Protein 4KH9 (pdb70)

Solvent-accessible surface area: 35966 Å² total

CATH classification: 2.60.40.3870 (+2 more: 2.60.40.1930, 2.60.120.1370)

Radius of gyration: 31.71 Å; Cα contacts (8 Å, |Δi|>4): 1927; chains: 2; bounding box: 80×81×66 Å

Sequence (715 aa):
GFTLPRQPTKAYECENCSQLSRRENLHDKWEITNNISNVRRSYGYKERISLEQLQRGVIISTLAPGAVVRRITPLQNKSIPELLIKTPKNQLLPLKEASSLYNQDDEVGNNPLAITKHQALQIKPELGYGKFILKSKDITNKYADAYISVLDKFSITYLEVETDSLHYQYGDKLKATISLHNDITEYDVNDVDARLVGPKGQVISLNLTKLKSNVFEGTATLDSELNDRGENWYLETTDVQTEYGQEIIRRSGHHTAFSYSIPSASLNVKKLSSKPLTFVVTVDVATASRYALQSVLFQKGEARPIQTSSQRAQWLEPGKHVVLQFTFDNLSDDNLYLGYLRLIDYGQLKTVYQYNQPVKLSQLGFTLPRQPTKAYECENCSQLSRENLHDKWEISNVRRSYGYKERISLEQLQQRGVIISTLAPGAVVRRITPLQNKSIPELLIKTPKNQLLPLKEASSLYNQDDEVGNNPLAITKHQALQIKPELGYGKFILKSKDITNKYADAYISVLDKFSITYLEVETDSLHYQYGDKLKATISLHNDITEYDVNDVDARLVGPKGQVISLNLTKLKSNVFEGTATLDSELNDRGENWYLETDVQTEYGQEIIRRSSGHHTAFSYSIPSASLNVKKLSSKPLTFVVTVDVATASRYALQSVLFQKNGEARPIQTSQRAQWLEPGKHVLQFTFDNHNQLSDDNLYLGYLRLIDYGQLKTVYQYNQPVKLSQ

InterPro domains:
  IPR031979 DUF4785, N-terminal domain [PF16024] (34-175)
  IPR048295 DUF4785, C-terminal domain [PF20943] (285-388)
  IPR048296 DUF4785, central domain [PF20942] (178-282)

Secondary structure (DSSP, 8-state):
-BPPPP--------SSGGGS----EEEEE---------EEESEEE---BHHHHHH-EEEE-SSSS-EEE---SSSSBPPPEEEE-TT--EEEGGGGS-HHHH-TT-SSS---SSSS---B--GGG-SSEEEEEES---TTB-SB--EEE-TT-S-EEEEEES-SEEETTPEEEEEEEEE-SS------EEEEEEE-TTSBEEEPEEEEEETTEEEEEEE----S--TTPPEEEEEEEEEEETTEEEEEEEEEEEEEE---EE--EEEEEETTEEEEEEEEESS-EEEEEEEEEE------EEEEEEEEEEE-SEEEEEEEEE----GGG-EEEEEEEEETTTTEEEEEE-S-EEGGG-/-BPPPP--------SSGGGS----EEEEEE---EEEESEEE---BHHHHHH-EEEE-SSSS-EEE---SSSSBPPPEEEE-TT--EEEGGGGS-HHHH-TT-SSS---S-SS---B--GGG-SSEEEEEES---TTB-SB--EEE-TT-S-EEEEEES-SEEETTPEEEEEEEEE-SS------EEEEEEE-TTSBEEEPEEEEEETTEEEEEEE----S--TT--EEEEEEEEEEETTEEEEEEEEEEEEEE---EE--EEEEEETTEEEEEEEEESS-EEEEEEEEEEEE---EEEEEEEEEEEEE-SEEEEEEEEE--TT---GGGEEEEEEEEEETTTTEEEEEE-S-EETT-

Organism: Legionella pneumophila subsp. pneumophila (strain Philadelphia 1 / ATCC 33152 / DSM 7513) (NCBI:txid272624)

Structure (mmCIF, N/CA/C/O backbone):
data_4KH9
#
_entry.id   4KH9
#
_cell.length_a   53.807
_cell.length_b   62.975
_cell.length_c   70.632
_cell.angle_alpha   64.130
_cell.angle_beta   82.940
_cell.angle_gamma   67.170
#
_symmetry.space_group_name_H-M   'P 1'
#
loop_
_entity.id
_entity.type
_entity.pdbx_description
1 polymer 'hypothetical protein'
2 non-polymer 'CALCIUM ION'
3 non-polymer DI(HYDROXYETHYL)ETHER
4 non-polymer 'PENTAETHYLENE GLYCOL'
5 water water
#
loop_
_atom_site.group_PDB
_atom_site.id
_atom_site.type_symbol
_atom_site.label_atom_id
_atom_site.label_alt_id
_atom_site.label_comp_id
_atom_site.label_asym_id
_atom_site.label_entity_id
_atom_site.label_seq_id
_atom_site.pdbx_PDB_ins_code
_atom_site.Cartn_x
_atom_site.Cartn_y
_atom_site.Cartn_z
_atom_site.occupancy
_atom_site.B_iso_or_equiv
_atom_site.auth_seq_id
_atom_site.auth_comp_id
_atom_site.auth_asym_id
_atom_site.auth_atom_id
_atom_site.pdbx_PDB_model_num
ATOM 1 N N . GLY A 1 1 ? 52.399 4.995 31.137 1.00 66.87 0 GLY A N 1
ATOM 2 C CA . GLY A 1 1 ? 51.341 5.877 30.652 1.00 65.57 0 GLY A CA 1
ATOM 3 C C . GLY A 1 1 ? 51.262 5.976 29.140 1.00 67.69 0 GLY A C 1
ATOM 4 O O . GLY A 1 1 ? 52.296 5.985 28.461 1.00 68.33 0 GLY A O 1
ATOM 5 N N . PHE A 1 2 ? 50.028 6.037 28.599 1.00 60.87 20 PHE A N 1
ATOM 6 C CA . PHE A 1 2 ? 49.789 6.160 27.160 1.00 59.15 20 PHE A CA 1
ATOM 7 C C . PHE A 1 2 ? 48.770 7.264 26.888 1.00 58.92 20 PHE A C 1
ATOM 8 O O . PHE A 1 2 ? 47.646 7.204 27.387 1.00 57.22 20 PHE A O 1
ATOM 16 N N . THR A 1 3 ? 49.173 8.271 26.100 1.00 53.97 21 THR A N 1
ATOM 17 C CA . THR A 1 3 ? 48.330 9.399 25.700 1.00 51.56 21 THR A CA 1
ATOM 18 C C . THR A 1 3 ? 47.490 8.955 24.499 1.00 53.51 21 THR A C 1
ATOM 19 O O . THR A 1 3 ? 48.020 8.461 23.502 1.00 53.00 21 THR A O 1
ATOM 23 N N . LEU A 1 4 ? 46.172 9.151 24.606 1.00 48.68 22 LEU A N 1
ATOM 24 C CA . LEU A 1 4 ? 45.215 8.787 23.578 1.00 47.56 22 LEU A CA 1
ATOM 25 C C . LEU A 1 4 ? 45.022 9.943 22.582 1.00 51.99 22 LEU A C 1
ATOM 26 O O . LEU A 1 4 ? 45.313 11.091 22.945 1.00 52.97 22 LEU A O 1
ATOM 31 N N . PRO A 1 5 ? 44.536 9.685 21.337 1.00 46.23 23 PRO A N 1
ATOM 32 C CA . PRO A 1 5 ? 44.321 10.803 20.391 1.00 45.83 23 PRO A CA 1
ATOM 33 C C . PRO A 1 5 ? 43.422 11.889 20.991 1.00 51.56 23 PRO A C 1
ATOM 34 O O . PRO A 1 5 ? 42.392 11.552 21.587 1.00 51.34 23 PRO A O 1
ATOM 38 N N . ARG A 1 6 ? 43.823 13.176 20.890 1.00 48.15 24 ARG A N 1
ATOM 39 C CA . ARG A 1 6 ? 43.044 14.280 21.452 1.00 48.08 24 ARG A CA 1
ATOM 40 C C . ARG A 1 6 ? 41.748 14.499 20.686 1.00 50.96 24 ARG A C 1
ATOM 41 O O . ARG A 1 6 ? 41.719 14.380 19.463 1.00 52.07 24 ARG A O 1
ATOM 49 N N . GLN A 1 7 ? 40.679 14.823 21.416 1.00 45.52 25 GLN A N 1
ATOM 50 C CA . GLN A 1 7 ? 39.355 15.133 20.878 1.00 43.66 25 GLN A CA 1
ATOM 51 C C . GLN A 1 7 ? 38.775 16.293 21.686 1.00 47.18 25 GLN A C 1
ATOM 52 O O . GLN A 1 7 ? 38.435 16.102 22.852 1.00 44.77 25 GLN A O 1
ATOM 58 N N . PRO A 1 8 ? 38.694 17.516 21.118 1.00 46.07 26 PRO A N 1
ATOM 59 C CA . PRO A 1 8 ? 38.067 18.629 21.855 1.00 45.61 26 PRO A CA 1
ATOM 60 C C . PRO A 1 8 ? 36.626 18.298 22.238 1.00 45.97 26 PRO A C 1
ATOM 61 O O . PRO A 1 8 ? 35.899 17.748 21.424 1.00 45.08 26 PRO A O 1
ATOM 65 N N . THR A 1 9 ? 36.229 18.576 23.477 1.00 42.79 27 THR A N 1
ATOM 66 C CA . THR A 1 9 ? 34.871 18.258 23.905 1.00 41.80 27 THR A CA 1
ATOM 67 C C . THR A 1 9 ? 33.902 19.398 23.527 1.00 45.28 27 THR A C 1
ATOM 68 O O . THR A 1 9 ? 34.303 20.546 23.333 1.00 45.17 27 THR A O 1
ATOM 72 N N . LYS A 1 10 ? 32.619 19.066 23.451 1.00 40.56 28 LYS A N 1
ATOM 73 C CA . LYS A 1 10 ? 31.552 19.991 23.108 1.00 40.03 28 LYS A CA 1
ATOM 74 C C . LYS A 1 10 ? 30.379 19.755 24.068 1.00 44.72 28 LYS A C 1
ATOM 75 O O . LYS A 1 10 ? 29.976 18.614 24.292 1.00 43.93 28 LYS A O 1
ATOM 81 N N . ALA A 1 11 ? 29.874 20.824 24.672 1.00 41.01 29 ALA A N 1
ATOM 82 C CA . ALA A 1 11 ? 28.730 20.717 25.580 1.00 40.09 29 ALA A CA 1
ATOM 83 C C . ALA A 1 11 ? 27.420 20.686 24.784 1.00 43.41 29 ALA A C 1
ATOM 84 O O . ALA A 1 11 ? 27.373 21.167 23.649 1.00 42.44 29 ALA A O 1
ATOM 86 N N . TYR A 1 12 ? 26.369 20.093 25.373 1.00 39.88 30 TYR A N 1
ATOM 87 C CA . TYR A 1 12 ? 25.033 20.066 24.789 1.00 38.92 30 TYR A CA 1
ATOM 88 C C . TYR A 1 12 ? 24.002 20.252 25.915 1.00 46.77 30 TYR A C 1
ATOM 89 O O . TYR A 1 12 ? 24.294 19.984 27.083 1.00 45.52 30 TYR A O 1
ATOM 98 N N . GLU A 1 13 ? 22.828 20.784 25.561 1.00 48.39 31 GLU A N 1
ATOM 99 C CA . GLU A 1 13 ? 21.717 20.988 26.484 1.00 50.60 31 GLU A CA 1
ATOM 100 C C . GLU A 1 13 ? 20.946 19.695 26.523 1.00 55.71 31 GLU A C 1
ATOM 101 O O . GLU A 1 13 ? 20.411 19.268 25.504 1.00 54.87 31 GLU A O 1
ATOM 107 N N . CYS A 1 14 ? 20.970 19.026 27.675 1.00 54.98 32 CYS A N 1
ATOM 108 C CA . CYS A 1 14 ? 20.339 17.730 27.854 1.00 56.02 32 CYS A CA 1
ATOM 109 C C . CYS A 1 14 ? 19.151 17.834 28.776 1.00 60.87 32 CYS A C 1
ATOM 110 O O . CYS A 1 14 ? 19.280 18.339 29.892 1.00 61.38 32 CYS A O 1
ATOM 113 N N . GLU A 1 15 ? 17.993 17.345 28.306 1.00 57.54 33 GLU A N 1
ATOM 114 C CA . GLU A 1 15 ? 16.726 17.370 29.049 1.00 57.19 33 GLU A CA 1
ATOM 115 C C . GLU A 1 15 ? 16.537 16.113 29.888 1.00 58.46 33 GLU A C 1
ATOM 116 O O . GLU A 1 15 ? 15.981 16.201 30.981 1.00 59.62 33 GLU A O 1
ATOM 122 N N . ASN A 1 16 ? 17.001 14.951 29.390 1.00 52.55 34 ASN A N 1
ATOM 123 C CA . ASN A 1 16 ? 16.802 13.667 30.057 1.00 52.35 34 ASN A CA 1
ATOM 124 C C . ASN A 1 16 ? 17.961 13.244 30.982 1.00 55.35 34 ASN A C 1
ATOM 125 O O . ASN A 1 16 ? 17.808 12.231 31.672 1.00 54.73 34 ASN A O 1
ATOM 130 N N . CYS A 1 17 ? 19.095 13.986 31.000 1.00 51.93 35 CYS A N 1
ATOM 131 C CA . CYS A 1 17 ? 20.276 13.619 31.797 1.00 53.00 35 CYS A CA 1
ATOM 132 C C . CYS A 1 17 ? 19.965 13.562 33.296 1.00 57.73 35 CYS A C 1
ATOM 133 O O . CYS A 1 17 ? 20.440 12.636 33.942 1.00 57.84 35 CYS A O 1
ATOM 136 N N . SER A 1 18 ? 19.143 14.495 33.835 1.00 54.73 36 SER A N 1
ATOM 137 C CA . SER A 1 18 ? 18.731 14.541 35.254 1.00 55.10 36 SER A CA 1
ATOM 138 C C . SER A 1 18 ? 18.061 13.230 35.725 1.00 57.82 36 SER A C 1
ATOM 139 O O . SER A 1 18 ? 18.169 12.862 36.893 1.00 57.69 36 SER A O 1
ATOM 142 N N . GLN A 1 19 ? 17.393 12.526 34.804 1.00 53.11 37 GLN A N 1
ATOM 143 C CA . GLN A 1 19 ? 16.706 11.264 35.062 1.00 52.68 37 GLN A CA 1
ATOM 144 C C . GLN A 1 19 ? 17.664 10.058 35.087 1.00 52.68 37 GLN A C 1
ATOM 145 O O . GLN A 1 19 ? 17.235 8.955 35.435 1.00 52.29 37 GLN A O 1
ATOM 151 N N . LEU A 1 20 ? 18.939 10.244 34.696 1.00 46.00 38 LEU A N 1
ATOM 152 C CA . LEU A 1 20 ? 19.872 9.115 34.629 1.00 44.17 38 LEU A CA 1
ATOM 153 C C . LEU A 1 20 ? 20.389 8.716 36.008 1.00 44.49 38 LEU A C 1
ATOM 154 O O . LEU A 1 20 ? 20.493 9.534 36.922 1.00 42.94 38 LEU A O 1
ATOM 159 N N . SER A 1 21 ? 20.732 7.444 36.132 1.00 41.01 39 SER A N 1
ATOM 160 C CA . SER A 1 21 ? 21.281 6.887 37.358 1.00 40.11 39 SER A CA 1
ATOM 161 C C . SER A 1 21 ? 22.599 7.559 37.737 1.00 44.04 39 SER A C 1
ATOM 162 O O . SER A 1 21 ? 23.408 7.920 36.859 1.00 43.94 39 SER A O 1
ATOM 165 N N A ARG A 1 22 ? 22.813 7.716 39.051 0.50 39.26 40 ARG A N 1
ATOM 166 N N B ARG A 1 22 ? 22.820 7.699 39.052 0.50 38.17 40 ARG A N 1
ATOM 167 C CA A ARG A 1 22 ? 23.997 8.303 39.662 0.50 38.15 40 ARG A CA 1
ATOM 168 C CA B ARG A 1 22 ? 24.003 8.298 39.654 0.50 36.53 40 ARG A CA 1
ATOM 169 C C A ARG A 1 22 ? 24.838 7.203 40.323 0.50 41.45 40 ARG A C 1
ATOM 170 C C B ARG A 1 22 ? 24.839 7.202 40.323 0.50 40.71 40 ARG A C 1
ATOM 171 O O A ARG A 1 22 ? 25.819 7.491 41.010 0.50 41.57 40 ARG A O 1
ATOM 172 O O B ARG A 1 22 ? 25.817 7.490 41.016 0.50 40.83 40 ARG A O 1
ATOM 187 N N . GLU A 1 23 ? 24.464 5.937 40.094 1.00 38.50 41 GLU A N 1
ATOM 188 C CA . GLU A 1 23 ? 25.156 4.793 40.669 1.00 39.94 41 GLU A CA 1
ATOM 189 C C . GLU A 1 23 ? 26.487 4.547 39.983 1.00 45.26 41 GLU A C 1
ATOM 190 O O . GLU A 1 23 ? 26.564 4.506 38.754 1.00 44.67 41 GLU A O 1
ATOM 196 N N . ASN A 1 24 ? 27.533 4.378 40.791 1.00 43.34 42 ASN A N 1
ATOM 197 C CA . ASN A 1 24 ? 28.856 4.041 40.290 1.00 44.14 42 ASN A CA 1
ATOM 198 C C . ASN A 1 24 ? 28.892 2.521 40.185 1.00 47.94 42 ASN A C 1
ATOM 199 O O . ASN A 1 24 ? 28.862 1.847 41.215 1.00 48.75 42 ASN A O 1
ATOM 204 N N . LEU A 1 25 ? 28.865 1.982 38.955 1.00 42.62 43 LEU A N 1
ATOM 205 C CA . LEU A 1 25 ? 28.822 0.538 38.744 1.00 42.59 43 LEU A CA 1
ATOM 206 C C . LEU A 1 25 ? 29.938 0.029 37.877 1.00 44.23 43 LEU A C 1
ATOM 207 O O . LEU A 1 25 ? 30.277 0.626 36.853 1.00 45.23 43 LEU A O 1
ATOM 212 N N . HIS A 1 26 ? 30.459 -1.120 38.259 1.00 38.93 44 HIS A N 1
ATOM 213 C CA . HIS A 1 26 ? 31.480 -1.821 37.508 1.00 37.88 44 HIS A CA 1
ATOM 214 C C . HIS A 1 26 ? 30.961 -3.201 37.155 1.00 42.52 44 HIS A C 1
ATOM 215 O O . HIS A 1 26 ? 30.468 -3.925 38.019 1.00 44.68 44 HIS A O 1
ATOM 222 N N . ASP A 1 27 ? 31.039 -3.539 35.878 1.00 37.60 45 ASP A N 1
ATOM 223 C CA . ASP A 1 27 ? 30.638 -4.826 35.339 1.00 37.82 45 ASP A CA 1
ATOM 224 C C . ASP A 1 27 ? 31.751 -5.409 34.536 1.00 42.77 45 ASP A C 1
ATOM 225 O O . ASP A 1 27 ? 32.621 -4.688 34.051 1.00 42.93 45 ASP A O 1
ATOM 230 N N . LYS A 1 28 ? 31.715 -6.724 34.415 1.00 40.45 46 LYS A N 1
ATOM 231 C CA . LYS A 1 28 ? 32.619 -7.582 33.678 1.00 40.51 46 LYS A CA 1
ATOM 232 C C . LYS A 1 28 ? 31.812 -8.703 33.070 1.00 43.87 46 LYS A C 1
ATOM 233 O O . LYS A 1 28 ? 30.833 -9.164 33.672 1.00 42.92 46 LYS A O 1
ATOM 239 N N . TRP A 1 29 ? 32.201 -9.151 31.886 1.00 39.53 47 TRP A N 1
ATOM 240 C CA . TRP A 1 29 ? 31.538 -10.284 31.263 1.00 38.40 47 TRP A CA 1
ATOM 241 C C . TRP A 1 29 ? 32.500 -10.998 30.356 1.00 39.77 47 TRP A C 1
ATOM 242 O O . TRP A 1 29 ? 33.417 -10.389 29.798 1.00 38.42 47 TRP A O 1
ATOM 253 N N . GLU A 1 30 ? 32.273 -12.305 30.222 1.00 36.30 48 GLU A N 1
ATOM 254 C CA . GLU A 1 30 ? 33.021 -13.209 29.351 1.00 36.93 48 GLU A CA 1
ATOM 255 C C . GLU A 1 30 ? 32.626 -12.965 27.919 1.00 43.74 48 GLU A C 1
ATOM 256 O O . GLU A 1 30 ? 31.467 -12.640 27.668 1.00 42.28 48 GLU A O 1
ATOM 262 N N . ILE A 1 31 ? 33.546 -13.151 26.973 1.00 44.56 49 ILE A N 1
ATOM 263 C CA . ILE A 1 31 ? 33.236 -13.085 25.537 1.00 45.30 49 ILE A CA 1
ATOM 264 C C . ILE A 1 31 ? 34.201 -14.010 24.812 1.00 49.40 49 ILE A C 1
ATOM 265 O O . ILE A 1 31 ? 35.165 -14.503 25.410 1.00 48.86 49 ILE A O 1
ATOM 270 N N . THR A 1 32 ? 33.926 -14.268 23.531 1.00 47.10 50 THR A N 1
ATOM 271 C CA . THR A 1 32 ? 34.766 -15.123 22.685 1.00 48.71 50 THR A CA 1
ATOM 272 C C . THR A 1 32 ? 35.067 -14.415 21.358 1.00 53.00 50 THR A C 1
ATOM 273 O O . THR A 1 32 ? 34.364 -13.474 21.000 1.00 51.75 50 THR A O 1
ATOM 277 N N . ASN A 1 33 ? 36.105 -14.886 20.630 1.00 52.35 51 ASN A N 1
ATOM 278 C CA . ASN A 1 33 ? 36.552 -14.344 19.336 1.00 83.66 51 ASN A CA 1
ATOM 279 C C . ASN A 1 33 ? 35.581 -14.680 18.203 1.00 107.73 51 ASN A C 1
ATOM 280 O O . ASN A 1 33 ? 34.425 -15.018 18.441 1.00 69.58 51 ASN A O 1
ATOM 282 N N . ASN A 1 39 ? 27.459 -4.170 10.682 1.00 65.67 57 ASN A N 1
ATOM 283 C CA . ASN A 1 39 ? 27.385 -3.374 9.461 1.00 64.64 57 ASN A CA 1
ATOM 284 C C . ASN A 1 39 ? 28.716 -2.638 9.199 1.00 67.51 57 ASN A C 1
ATOM 285 O O . ASN A 1 39 ? 29.320 -2.072 10.122 1.00 67.62 57 ASN A O 1
ATOM 287 N N . ILE A 1 40 ? 29.187 -2.692 7.939 1.00 61.70 58 ILE A N 1
ATOM 288 C CA . ILE A 1 40 ? 30.428 -2.039 7.504 1.00 60.47 58 ILE A CA 1
ATOM 289 C C . ILE A 1 40 ? 30.082 -0.871 6.571 1.00 59.38 58 ILE A C 1
ATOM 290 O O . ILE A 1 40 ? 30.828 0.109 6.525 1.00 59.00 58 ILE A O 1
ATOM 295 N N . SER A 1 41 ? 28.949 -0.977 5.843 1.00 51.53 59 SER A N 1
ATOM 296 C CA . SER A 1 41 ? 28.525 0.025 4.873 1.00 49.34 59 SER A CA 1
ATOM 297 C C . SER A 1 41 ? 27.051 0.320 4.980 1.00 47.94 59 SER A C 1
ATOM 298 O O . SER A 1 41 ? 26.282 -0.576 5.313 1.00 49.27 59 SER A O 1
ATOM 301 N N . ASN A 1 42 ? 26.641 1.564 4.668 1.00 38.65 60 ASN A N 1
ATOM 302 C CA . ASN A 1 42 ? 25.239 1.950 4.676 1.00 35.38 60 ASN A CA 1
ATOM 303 C C . ASN A 1 42 ? 24.773 2.113 3.228 1.00 38.57 60 ASN A C 1
ATOM 304 O O . ASN A 1 42 ? 23.830 2.871 2.974 1.00 38.65 60 ASN A O 1
ATOM 309 N N . VAL A 1 43 ? 25.432 1.417 2.271 1.00 34.33 61 VAL A N 1
ATOM 310 C CA . VAL A 1 43 ? 24.999 1.420 0.857 1.00 33.72 61 VAL A CA 1
ATOM 311 C C . VAL A 1 43 ? 23.519 0.983 0.829 1.00 35.50 61 VAL A C 1
ATOM 312 O O . VAL A 1 43 ? 23.144 0.036 1.508 1.00 35.10 61 VAL A O 1
ATOM 316 N N . ARG A 1 44 ? 22.696 1.720 0.109 1.00 30.31 62 ARG A N 1
ATOM 317 C CA . ARG A 1 44 ? 21.287 1.449 -0.007 1.00 30.99 62 ARG A CA 1
ATOM 318 C C . ARG A 1 44 ? 20.841 1.666 -1.448 1.00 33.51 62 ARG A C 1
ATOM 319 O O . ARG A 1 44 ? 21.153 2.702 -2.029 1.00 31.06 62 ARG A O 1
ATOM 327 N N . ARG A 1 45 ? 20.121 0.683 -2.018 1.00 28.01 63 ARG A N 1
ATOM 328 C CA . ARG A 1 45 ? 19.546 0.824 -3.343 1.00 28.13 63 ARG A CA 1
ATOM 329 C C . ARG A 1 45 ? 18.004 0.983 -3.260 1.00 31.90 63 ARG A C 1
ATOM 330 O O . ARG A 1 45 ? 17.362 0.390 -2.407 1.00 30.58 63 ARG A O 1
ATOM 338 N N . SER A 1 46 ? 17.447 1.792 -4.150 1.00 28.49 64 SER A N 1
ATOM 339 C CA . SER A 1 46 ? 16.013 2.082 -4.290 1.00 26.08 64 SER A CA 1
ATOM 340 C C . SER A 1 46 ? 15.586 1.804 -5.710 1.00 26.55 64 SER A C 1
ATOM 341 O O . SER A 1 46 ? 16.269 2.215 -6.661 1.00 25.86 64 SER A O 1
ATOM 344 N N . TYR A 1 47 ? 14.450 1.155 -5.855 1.00 22.23 65 TYR A N 1
ATOM 345 C CA . TYR A 1 47 ? 13.830 0.803 -7.124 1.00 22.10 65 TYR A CA 1
ATOM 346 C C . TYR A 1 47 ? 12.506 1.560 -7.257 1.00 25.57 65 TYR A C 1
ATOM 347 O O . TYR A 1 47 ? 11.555 1.073 -7.844 1.00 25.82 65 TYR A O 1
ATOM 356 N N . GLY A 1 48 ? 12.425 2.715 -6.644 1.00 22.95 66 GLY A N 1
ATOM 357 C CA . GLY A 1 48 ? 11.208 3.508 -6.701 1.00 22.24 66 GLY A CA 1
ATOM 358 C C . GLY A 1 48 ? 11.458 4.889 -6.174 1.00 25.33 66 GLY A C 1
ATOM 359 O O . GLY A 1 48 ? 12.618 5.330 -6.082 1.00 24.10 66 GLY A O 1
ATOM 360 N N . TYR A 1 49 ? 10.386 5.583 -5.869 1.00 23.66 67 TYR A N 1
ATOM 361 C CA . TYR A 1 49 ? 10.485 6.931 -5.328 1.00 24.66 67 TYR A CA 1
ATOM 362 C C . TYR A 1 49 ? 9.306 7.207 -4.394 1.00 31.29 67 TYR A C 1
ATOM 363 O O . TYR A 1 49 ? 8.301 6.479 -4.397 1.00 29.83 67 TYR A O 1
ATOM 372 N N . LYS A 1 50 ? 9.439 8.290 -3.605 1.00 29.57 68 LYS A N 1
ATOM 373 C CA . LYS A 1 50 ? 8.407 8.745 -2.677 1.00 31.43 68 LYS A CA 1
ATOM 374 C C . LYS A 1 50 ? 8.307 10.217 -2.784 1.00 34.94 68 LYS A C 1
ATOM 375 O O . LYS A 1 50 ? 9.343 10.867 -2.928 1.00 35.09 68 LYS A O 1
ATOM 381 N N . GLU A 1 51 ? 7.083 10.766 -2.753 1.00 30.40 69 GLU A N 1
ATOM 382 C CA . GLU A 1 51 ? 6.915 12.215 -2.749 1.00 30.47 69 GLU A CA 1
ATOM 383 C C . GLU A 1 51 ? 5.669 12.631 -1.999 1.00 35.26 69 GLU A C 1
ATOM 384 O O . GLU A 1 51 ? 4.695 11.880 -1.918 1.00 33.15 69 GLU A O 1
ATOM 390 N N . ARG A 1 52 ? 5.707 13.864 -1.483 1.00 32.17 70 ARG A N 1
ATOM 391 C CA . ARG A 1 52 ? 4.589 14.506 -0.823 1.00 33.13 70 ARG A CA 1
ATOM 392 C C . ARG A 1 52 ? 3.878 15.292 -1.862 1.00 35.66 70 ARG A C 1
ATOM 393 O O . ARG A 1 52 ? 4.516 15.985 -2.637 1.00 36.35 70 ARG A O 1
ATOM 401 N N . ILE A 1 53 ? 2.573 15.171 -1.920 1.00 32.09 71 ILE A N 1
ATOM 402 C CA . ILE A 1 53 ? 1.752 15.883 -2.887 1.00 31.79 71 ILE A CA 1
ATOM 403 C C . ILE A 1 53 ? 0.571 16.545 -2.153 1.00 35.56 71 ILE A C 1
ATOM 404 O O . ILE A 1 53 ? 0.132 16.053 -1.114 1.00 35.77 71 ILE A O 1
ATOM 409 N N . SER A 1 54 ? 0.052 17.631 -2.710 1.00 30.66 72 SER A N 1
ATOM 410 C CA . SER A 1 54 ? -1.085 18.311 -2.116 1.00 29.20 72 SER A CA 1
ATOM 411 C C . SER A 1 54 ? -2.360 17.896 -2.793 1.00 33.27 72 SER A C 1
ATOM 412 O O . SER A 1 54 ? -2.331 17.356 -3.894 1.00 33.95 72 SER A O 1
ATOM 415 N N . LEU A 1 55 ? -3.488 18.204 -2.160 1.00 30.70 73 LEU A N 1
ATOM 416 C CA . LEU A 1 55 ? -4.810 17.992 -2.721 1.00 30.58 73 LEU A CA 1
ATOM 417 C C . LEU A 1 55 ? -4.963 18.832 -4.022 1.00 35.89 73 LEU A C 1
ATOM 418 O O . LEU A 1 55 ? -5.530 18.344 -4.984 1.00 36.91 73 LEU A O 1
ATOM 423 N N . GLU A 1 56 ? -4.348 20.039 -4.081 1.00 33.56 74 GLU A N 1
ATOM 424 C CA . GLU A 1 56 ? -4.346 20.903 -5.276 1.00 33.72 74 GLU A CA 1
ATOM 425 C C . GLU A 1 56 ? -3.633 20.202 -6.450 1.00 36.37 74 GLU A C 1
ATOM 426 O O . GLU A 1 56 ? -4.051 20.351 -7.586 1.00 38.69 74 GLU A O 1
ATOM 432 N N . GLN A 1 57 ? -2.552 19.474 -6.185 1.00 30.61 75 GLN A N 1
ATOM 433 C CA . GLN A 1 57 ? -1.850 18.731 -7.231 1.00 29.32 75 GLN A CA 1
ATOM 434 C C . GLN A 1 57 ? -2.718 17.542 -7.706 1.00 34.16 75 GLN A C 1
ATOM 435 O O . GLN A 1 57 ? -2.793 17.291 -8.909 1.00 34.51 75 GLN A O 1
ATOM 441 N N . LEU A 1 58 ? -3.380 16.840 -6.773 1.00 32.14 76 LEU A N 1
ATOM 442 C CA . LEU A 1 58 ? -4.280 15.724 -7.088 1.00 33.85 76 LEU A CA 1
ATOM 443 C C . LEU A 1 58 ? -5.419 16.152 -7.970 1.00 39.05 76 LEU A C 1
ATOM 444 O O . LEU A 1 58 ? -5.842 15.374 -8.800 1.00 40.93 76 LEU A O 1
ATOM 449 N N . GLN A 1 59 ? -5.946 17.368 -7.767 1.00 36.10 77 GLN A N 1
ATOM 450 C CA . GLN A 1 59 ? -7.052 17.892 -8.555 1.00 37.83 77 GLN A CA 1
ATOM 451 C C . GLN A 1 59 ? -6.607 18.073 -10.011 1.00 43.95 77 GLN A C 1
ATOM 452 O O . GLN A 1 59 ? -7.335 17.716 -10.928 1.00 44.10 77 GLN A O 1
ATOM 458 N N . ARG A 1 60 ? -5.386 18.611 -10.211 1.00 42.02 78 ARG A N 1
ATOM 459 C CA . ARG A 1 60 ? -4.817 18.837 -11.546 1.00 41.68 78 ARG A CA 1
ATOM 460 C C . ARG A 1 60 ? -4.304 17.513 -12.147 1.00 44.96 78 ARG A C 1
ATOM 461 O O . ARG A 1 60 ? -4.295 17.351 -13.365 1.00 45.74 78 ARG A O 1
ATOM 469 N N . GLY A 1 61 ? -3.877 16.592 -11.284 1.00 39.00 79 GLY A N 1
ATOM 470 C CA . GLY A 1 61 ? -3.333 15.303 -11.693 1.00 36.73 79 GLY A CA 1
ATOM 471 C C . GLY A 1 61 ? -1.854 15.233 -11.429 1.00 38.10 79 GLY A C 1
ATOM 472 O O . GLY A 1 61 ? -1.116 16.175 -11.711 1.00 40.58 79 GLY A O 1
ATOM 473 N N . VAL A 1 62 ? -1.429 14.139 -10.850 1.00 33.49 80 VAL A N 1
ATOM 474 C CA . VAL A 1 62 ? -0.048 13.867 -10.451 1.00 34.41 80 VAL A CA 1
ATOM 475 C C . VAL A 1 62 ? 0.526 12.754 -11.336 1.00 36.61 80 VAL A C 1
ATOM 476 O O . VAL A 1 62 ? -0.111 11.714 -11.507 1.00 32.84 80 VAL A O 1
ATOM 480 N N . ILE A 1 63 ? 1.756 12.944 -11.834 1.00 33.98 81 ILE A N 1
ATOM 481 C CA . ILE A 1 63 ? 2.407 11.950 -12.668 1.00 34.03 81 ILE A CA 1
ATOM 482 C C . ILE A 1 63 ? 2.951 10.820 -11.816 1.00 37.32 81 ILE A C 1
ATOM 483 O O . ILE A 1 63 ? 3.734 11.062 -10.899 1.00 37.00 81 ILE A O 1
ATOM 488 N N . ILE A 1 64 ? 2.541 9.578 -12.149 1.00 31.80 82 ILE A N 1
ATOM 489 C CA . ILE A 1 64 ? 3.075 8.350 -11.581 1.00 31.33 82 ILE A CA 1
ATOM 490 C C . ILE A 1 64 ? 3.899 7.746 -12.719 1.00 37.03 82 ILE A C 1
ATOM 491 O O . ILE A 1 64 ? 3.312 7.345 -13.723 1.00 35.95 82 ILE A O 1
ATOM 496 N N . SER A 1 65 ? 5.241 7.755 -12.604 1.00 32.70 83 SER A N 1
ATOM 497 C CA . SER A 1 65 ? 6.115 7.276 -13.672 1.00 32.98 83 SER A CA 1
ATOM 498 C C . SER A 1 65 ? 6.694 5.907 -13.326 1.00 35.13 83 SER A C 1
ATOM 499 O O . SER A 1 65 ? 7.225 5.702 -12.238 1.00 34.44 83 SER A O 1
ATOM 502 N N . THR A 1 66 ? 6.500 4.950 -14.228 1.00 30.89 84 THR A N 1
ATOM 503 C CA . THR A 1 66 ? 6.976 3.600 -14.052 1.00 28.82 84 THR A CA 1
ATOM 504 C C . THR A 1 66 ? 7.803 3.222 -15.272 1.00 30.23 84 THR A C 1
ATOM 505 O O . THR A 1 66 ? 7.560 3.732 -16.358 1.00 30.77 84 THR A O 1
ATOM 509 N N . LEU A 1 67 ? 8.757 2.309 -15.094 1.00 26.58 85 LEU A N 1
ATOM 510 C CA . LEU A 1 67 ? 9.644 1.837 -16.154 1.00 27.58 85 LEU A CA 1
ATOM 511 C C . LEU A 1 67 ? 9.409 0.350 -16.472 1.00 33.12 85 LEU A C 1
ATOM 512 O O . LEU A 1 67 ? 9.930 -0.173 -17.479 1.00 34.39 85 LEU A O 1
ATOM 517 N N . ALA A 1 68 ? 8.630 -0.332 -15.627 1.00 27.42 86 ALA A N 1
ATOM 518 C CA . ALA A 1 68 ? 8.304 -1.730 -15.901 1.00 26.35 86 ALA A CA 1
ATOM 519 C C . ALA A 1 68 ? 6.879 -2.018 -15.514 1.00 30.83 86 ALA A C 1
ATOM 520 O O . ALA A 1 68 ? 6.320 -1.299 -14.686 1.00 30.31 86 ALA A O 1
ATOM 522 N N . PRO A 1 69 ? 6.257 -3.086 -16.049 1.00 28.99 87 PRO A N 1
ATOM 523 C CA . PRO A 1 69 ? 4.886 -3.385 -15.631 1.00 29.36 87 PRO A CA 1
ATOM 524 C C . PRO A 1 69 ? 4.830 -3.831 -14.164 1.00 29.89 87 PRO A C 1
ATOM 525 O O . PRO A 1 69 ? 5.844 -4.261 -13.573 1.00 26.03 87 PRO A O 1
ATOM 529 N N . GLY A 1 70 ? 3.642 -3.723 -13.584 1.00 26.45 88 GLY A N 1
ATOM 530 C CA . GLY A 1 70 ? 3.407 -4.209 -12.231 1.00 25.32 88 GLY A CA 1
ATOM 531 C C . GLY A 1 70 ? 4.029 -3.421 -11.108 1.00 25.90 88 GLY A C 1
ATOM 532 O O . GLY A 1 70 ? 4.349 -3.996 -10.061 1.00 26.46 88 GLY A O 1
ATOM 533 N N . ALA A 1 71 ? 4.123 -2.081 -11.261 1.00 23.10 89 ALA A N 1
ATOM 534 C CA . ALA A 1 71 ? 4.611 -1.244 -10.188 1.00 21.33 89 ALA A CA 1
ATOM 535 C C . ALA A 1 71 ? 3.604 -1.218 -9.047 1.00 25.96 89 ALA A C 1
ATOM 536 O O . ALA A 1 71 ? 2.398 -1.391 -9.275 1.00 26.34 89 ALA A O 1
ATOM 538 N N . VAL A 1 72 ? 4.096 -1.019 -7.819 1.00 23.66 90 VAL A N 1
ATOM 539 C CA . VAL A 1 72 ? 3.226 -0.971 -6.639 1.00 23.64 90 VAL A CA 1
ATOM 540 C C . VAL A 1 72 ? 3.123 0.497 -6.169 1.00 26.45 90 VAL A C 1
ATOM 541 O O . VAL A 1 72 ? 4.132 1.175 -6.053 1.00 26.26 90 VAL A O 1
ATOM 545 N N . VAL A 1 73 ? 1.897 0.987 -5.994 1.00 26.36 91 VAL A N 1
ATOM 546 C CA . VAL A 1 73 ? 1.614 2.385 -5.637 1.00 25.95 91 VAL A CA 1
ATOM 547 C C . VAL A 1 73 ? 0.864 2.449 -4.293 1.00 30.03 91 VAL A C 1
ATOM 548 O O . VAL A 1 73 ? -0.095 1.708 -4.077 1.00 29.36 91 VAL A O 1
ATOM 552 N N . ARG A 1 74 ? 1.331 3.355 -3.402 1.00 27.51 92 ARG A N 1
ATOM 553 C CA A ARG A 1 74 ? 0.718 3.579 -2.097 0.50 27.69 92 ARG A CA 1
ATOM 554 C CA B ARG A 1 74 ? 0.754 3.599 -2.082 0.50 28.47 92 ARG A CA 1
ATOM 555 C C . ARG A 1 74 ? 0.431 5.070 -1.898 1.00 33.34 92 ARG A C 1
ATOM 556 O O . ARG A 1 74 ? 1.313 5.904 -2.084 1.00 32.81 92 ARG A O 1
ATOM 571 N N . ILE A 1 75 ? -0.802 5.395 -1.508 1.00 31.77 93 ILE A N 1
ATOM 572 C CA . ILE A 1 75 ? -1.224 6.773 -1.244 1.00 31.75 93 ILE A CA 1
ATOM 573 C C . ILE A 1 75 ? -1.774 6.831 0.185 1.00 34.80 93 ILE A C 1
ATOM 574 O O . ILE A 1 75 ? -2.763 6.158 0.474 1.00 35.14 93 ILE A O 1
ATOM 579 N N . THR A 1 76 ? -1.119 7.592 1.076 1.00 30.74 94 THR A N 1
ATOM 580 C CA . THR A 1 76 ? -1.540 7.730 2.481 1.00 30.74 94 THR A CA 1
ATOM 581 C C . THR A 1 76 ? -1.721 9.213 2.809 1.00 32.94 94 THR A C 1
ATOM 582 O O . THR A 1 76 ? -0.905 10.032 2.385 1.00 31.74 94 THR A O 1
ATOM 586 N N . PRO A 1 77 ? -2.794 9.582 3.529 1.00 31.06 95 PRO A N 1
ATOM 587 C CA . PRO A 1 77 ? -2.968 11.003 3.888 1.00 31.20 95 PRO A CA 1
ATOM 588 C C . PRO A 1 77 ? -1.968 11.403 4.981 1.00 39.80 95 PRO A C 1
ATOM 589 O O . PRO A 1 77 ? -1.608 10.576 5.815 1.00 38.69 95 PRO A O 1
ATOM 593 N N . LEU A 1 78 ? -1.498 12.665 4.951 1.00 39.60 96 LEU A N 1
ATOM 594 C CA . LEU A 1 78 ? -0.527 13.180 5.918 1.00 39.35 96 LEU A CA 1
ATOM 595 C C . LEU A 1 78 ? -1.220 13.877 7.105 1.00 46.80 96 LEU A C 1
ATOM 596 O O . LEU A 1 78 ? -0.548 14.343 8.026 1.00 48.64 96 LEU A O 1
ATOM 601 N N . GLN A 1 79 ? -2.561 13.877 7.107 1.00 44.26 97 GLN A N 1
ATOM 602 C CA . GLN A 1 79 ? -3.447 14.332 8.178 1.00 44.69 97 GLN A CA 1
ATOM 603 C C . GLN A 1 79 ? -4.375 13.198 8.529 1.00 48.49 97 GLN A C 1
ATOM 604 O O . GLN A 1 79 ? -4.556 12.289 7.716 1.00 47.72 97 GLN A O 1
ATOM 610 N N . ASN A 1 80 ? -4.960 13.217 9.722 1.00 46.80 98 ASN A N 1
ATOM 611 C CA . ASN A 1 80 ? -5.895 12.168 10.122 1.00 47.58 98 ASN A CA 1
ATOM 612 C C . ASN A 1 80 ? -7.283 12.475 9.497 1.00 52.15 98 ASN A C 1
ATOM 613 O O . ASN A 1 80 ? -8.287 12.680 10.195 1.00 53.81 98 ASN A O 1
ATOM 618 N N . LYS A 1 81 ? -7.312 12.534 8.153 1.00 45.32 99 LYS A N 1
ATOM 619 C CA . LYS A 1 81 ? -8.512 12.820 7.367 1.00 44.23 99 LYS A CA 1
ATOM 620 C C . LYS A 1 81 ? -8.607 11.819 6.207 1.00 47.51 99 LYS A C 1
ATOM 621 O O . LYS A 1 81 ? -7.672 11.035 5.968 1.00 46.09 99 LYS A O 1
ATOM 627 N N . SER A 1 82 ? -9.720 11.853 5.482 1.00 44.41 100 SER A N 1
ATOM 628 C CA . SER A 1 82 ? -9.949 10.913 4.394 1.00 44.47 100 SER A CA 1
ATOM 629 C C . SER A 1 82 ? -9.208 11.278 3.080 1.00 45.99 100 SER A C 1
ATOM 630 O O . SER A 1 82 ? -8.788 12.420 2.855 1.00 42.84 100 SER A O 1
ATOM 633 N N . ILE A 1 83 ? -8.996 10.235 2.261 1.00 43.54 101 ILE A N 1
ATOM 634 C CA . ILE A 1 83 ? -8.400 10.248 0.931 1.00 43.37 101 ILE A CA 1
ATOM 635 C C . ILE A 1 83 ? -9.556 10.496 -0.049 1.00 44.86 101 ILE A C 1
ATOM 636 O O . ILE A 1 83 ? -10.651 9.983 0.180 1.00 44.63 101 ILE A O 1
ATOM 641 N N . PRO A 1 84 ? -9.372 11.275 -1.130 1.00 40.37 102 PRO A N 1
ATOM 642 C CA . PRO A 1 84 ? -10.482 11.456 -2.075 1.00 40.07 102 PRO A CA 1
ATOM 643 C C . PRO A 1 84 ? -10.727 10.195 -2.875 1.00 40.55 102 PRO A C 1
ATOM 644 O O . PRO A 1 84 ? -9.880 9.290 -2.835 1.00 38.09 102 PRO A O 1
ATOM 648 N N . GLU A 1 85 ? -11.848 10.131 -3.621 1.00 37.01 103 GLU A N 1
ATOM 649 C CA . GLU A 1 85 ? -12.080 9.045 -4.591 1.00 36.73 103 GLU A CA 1
ATOM 650 C C . GLU A 1 85 ? -11.118 9.320 -5.721 1.00 37.89 103 GLU A C 1
ATOM 651 O O . GLU A 1 85 ? -11.045 10.468 -6.181 1.00 38.10 103 GLU A O 1
ATOM 657 N N . LEU A 1 86 ? -10.318 8.338 -6.106 1.00 32.32 104 LEU A N 1
ATOM 658 C CA . LEU A 1 86 ? -9.264 8.584 -7.054 1.00 30.93 104 LEU A CA 1
ATOM 659 C C . LEU A 1 86 ? -9.490 7.951 -8.413 1.00 34.42 104 LEU A C 1
ATOM 660 O O . LEU A 1 86 ? -10.069 6.876 -8.538 1.00 30.76 104 LEU A O 1
ATOM 665 N N . LEU A 1 87 ? -8.948 8.623 -9.431 1.00 34.51 105 LEU A N 1
ATOM 666 C CA . LEU A 1 87 ? -8.939 8.177 -10.823 1.00 35.71 105 LEU A CA 1
ATOM 667 C C . LEU A 1 87 ? -7.499 8.012 -11.278 1.00 38.55 105 LEU A C 1
ATOM 668 O O . LEU A 1 87 ? -6.592 8.648 -10.721 1.00 36.54 105 LEU A O 1
ATOM 673 N N . ILE A 1 88 ? -7.293 7.204 -12.300 1.00 34.77 106 ILE A N 1
ATOM 674 C CA . ILE A 1 88 ? -5.965 7.034 -12.864 1.00 34.27 106 ILE A CA 1
ATOM 675 C C . ILE A 1 88 ? -6.077 6.979 -14.408 1.00 39.73 106 ILE A C 1
ATOM 676 O O . ILE A 1 88 ? -6.904 6.262 -14.986 1.00 40.21 106 ILE A O 1
ATOM 681 N N . LYS A 1 89 ? -5.221 7.751 -15.046 1.00 36.25 107 LYS A N 1
ATOM 682 C CA . LYS A 1 89 ? -5.111 7.800 -16.487 1.00 35.90 107 LYS A CA 1
ATOM 683 C C . LYS A 1 89 ? -3.896 6.954 -16.857 1.00 35.84 107 LYS A C 1
ATOM 684 O O . LYS A 1 89 ? -2.809 7.170 -16.343 1.00 32.24 107 LYS A O 1
ATOM 690 N N . THR A 1 90 ? -4.096 5.945 -17.702 1.00 33.77 108 THR A N 1
ATOM 691 C CA . THR A 1 90 ? -3.006 5.049 -18.103 1.00 33.17 108 THR A CA 1
ATOM 692 C C . THR A 1 90 ? -2.097 5.752 -19.129 1.00 36.35 108 THR A C 1
ATOM 693 O O . THR A 1 90 ? -2.483 6.820 -19.628 1.00 35.09 108 THR A O 1
ATOM 697 N N . PRO A 1 91 ? -0.921 5.179 -19.499 1.00 33.44 109 PRO A N 1
ATOM 698 C CA . PRO A 1 91 ? -0.092 5.830 -20.522 1.00 34.52 109 PRO A CA 1
ATOM 699 C C . PRO A 1 91 ? -0.809 5.922 -21.896 1.00 42.23 109 PRO A C 1
ATOM 700 O O . PRO A 1 91 ? -0.410 6.755 -22.699 1.00 44.81 109 PRO A O 1
ATOM 704 N N . LYS A 1 92 ? -1.903 5.151 -22.123 1.00 39.25 110 LYS A N 1
ATOM 705 C CA . LYS A 1 92 ? -2.686 5.158 -23.366 1.00 40.39 110 LYS A CA 1
ATOM 706 C C . LYS A 1 92 ? -3.944 6.043 -23.229 1.00 46.28 110 LYS A C 1
ATOM 707 O O . LYS A 1 92 ? -4.825 6.018 -24.094 1.00 45.88 110 LYS A O 1
ATOM 713 N N . ASN A 1 93 ? -3.985 6.875 -22.167 1.00 43.60 111 ASN A N 1
ATOM 714 C CA . ASN A 1 93 ? -5.012 7.886 -21.886 1.00 42.31 111 ASN A CA 1
ATOM 715 C C . ASN A 1 93 ? -6.396 7.288 -21.634 1.00 44.58 111 ASN A C 1
ATOM 716 O O . ASN A 1 93 ? -7.426 7.921 -21.923 1.00 43.63 111 ASN A O 1
ATOM 721 N N . GLN A 1 94 ? -6.418 6.094 -21.017 1.00 40.10 112 GLN A N 1
ATOM 722 C CA . GLN A 1 94 ? -7.651 5.487 -20.564 1.00 38.80 112 GLN A CA 1
ATOM 723 C C . GLN A 1 94 ? -7.856 5.947 -19.129 1.00 44.04 112 GLN A C 1
ATOM 724 O O . GLN A 1 94 ? -6.959 5.754 -18.304 1.00 43.84 112 GLN A O 1
ATOM 730 N N . LEU A 1 95 ? -8.966 6.642 -18.859 1.00 42.15 113 LEU A N 1
ATOM 731 C CA . LEU A 1 95 ? -9.316 7.156 -17.542 1.00 42.85 113 LEU A CA 1
ATOM 732 C C . LEU A 1 95 ? -10.101 6.100 -16.798 1.00 45.58 113 LEU A C 1
ATOM 733 O O . LEU A 1 95 ? -11.188 5.701 -17.236 1.00 45.82 113 LEU A O 1
ATOM 738 N N . LEU A 1 96 ? -9.546 5.632 -15.680 1.00 39.79 114 LEU A N 1
ATOM 739 C CA . LEU A 1 96 ? -10.192 4.585 -14.908 1.00 38.93 114 LEU A CA 1
ATOM 740 C C . LEU A 1 96 ? -10.390 4.931 -13.448 1.00 41.52 114 LEU A C 1
ATOM 741 O O . LEU A 1 96 ? -9.513 5.583 -12.875 1.00 39.95 114 LEU A O 1
ATOM 746 N N . PRO A 1 97 ? -11.441 4.374 -12.772 1.00 38.56 115 PRO A N 1
ATOM 747 C CA . PRO A 1 97 ? -11.470 4.444 -11.298 1.00 37.60 115 PRO A CA 1
ATOM 748 C C . PRO A 1 97 ? -10.195 3.731 -10.811 1.00 38.77 115 PRO A C 1
ATOM 749 O O . PRO A 1 97 ? -9.795 2.761 -11.461 1.00 38.17 115 PRO A O 1
ATOM 753 N N . LEU A 1 98 ? -9.513 4.224 -9.766 1.00 34.78 116 LEU A N 1
ATOM 754 C CA . LEU A 1 98 ? -8.220 3.644 -9.345 1.00 34.12 116 LEU A CA 1
ATOM 755 C C . LEU A 1 98 ? -8.274 2.103 -9.195 1.00 35.74 116 LEU A C 1
ATOM 756 O O . LEU A 1 98 ? -7.383 1.411 -9.693 1.00 33.24 116 LEU A O 1
ATOM 761 N N . LYS A 1 99 ? -9.334 1.583 -8.562 1.00 34.58 117 LYS A N 1
ATOM 762 C CA . LYS A 1 99 ? -9.556 0.144 -8.347 1.00 34.90 117 LYS A CA 1
ATOM 763 C C . LYS A 1 99 ? -9.494 -0.682 -9.645 1.00 38.89 117 LYS A C 1
ATOM 764 O O . LYS A 1 99 ? -9.036 -1.820 -9.598 1.00 37.91 117 LYS A O 1
ATOM 770 N N . GLU A 1 100 ? -9.927 -0.106 -10.799 1.00 35.17 118 GLU A N 1
ATOM 771 C CA . GLU A 1 100 ? -9.932 -0.791 -12.100 1.00 34.22 118 GLU A CA 1
ATOM 772 C C . GLU A 1 100 ? -8.521 -0.945 -12.715 1.00 33.78 118 GLU A C 1
ATOM 773 O O . GLU A 1 100 ? -8.362 -1.725 -13.650 1.00 33.99 118 GLU A O 1
ATOM 779 N N . ALA A 1 101 ? -7.506 -0.272 -12.164 1.00 30.04 119 ALA A N 1
ATOM 780 C CA . ALA A 1 101 ? -6.108 -0.428 -12.580 1.00 28.51 119 ALA A CA 1
ATOM 781 C C . ALA A 1 101 ? -5.446 -1.588 -11.831 1.00 32.53 119 ALA A C 1
ATOM 782 O O . ALA A 1 101 ? -4.338 -1.957 -12.192 1.00 35.18 119 ALA A O 1
ATOM 784 N N . SER A 1 102 ? -6.094 -2.117 -10.767 1.00 30.32 120 SER A N 1
ATOM 785 C CA . SER A 1 102 ? -5.667 -3.280 -9.955 1.00 30.96 120 SER A CA 1
ATOM 786 C C . SER A 1 102 ? -6.296 -4.551 -10.493 1.00 35.13 120 SER A C 1
ATOM 787 O O . SER A 1 102 ? -7.263 -4.470 -11.256 1.00 35.08 120 SER A O 1
ATOM 790 N N . SER A 1 103 ? -5.797 -5.741 -10.076 1.00 29.84 121 SER A N 1
ATOM 791 C CA . SER A 1 103 ? -6.364 -7.005 -10.582 1.00 28.61 121 SER A CA 1
ATOM 792 C C . SER A 1 103 ? -7.819 -7.184 -10.201 1.00 33.90 121 SER A C 1
ATOM 793 O O . SER A 1 103 ? -8.278 -6.593 -9.234 1.00 34.35 121 SER A O 1
ATOM 796 N N . LEU A 1 104 ? -8.511 -8.084 -10.920 1.00 33.59 122 LEU A N 1
ATOM 797 C CA . LEU A 1 104 ? -9.882 -8.488 -10.652 1.00 33.80 122 LEU A CA 1
ATOM 798 C C . LEU A 1 104 ? -9.949 -9.060 -9.213 1.00 36.05 122 LEU A C 1
ATOM 799 O O . LEU A 1 104 ? -10.836 -8.701 -8.439 1.00 34.65 122 LEU A O 1
ATOM 804 N N . TYR A 1 105 ? -8.923 -9.844 -8.836 1.00 32.92 123 TYR A N 1
ATOM 805 C CA . TYR A 1 105 ? -8.748 -10.424 -7.510 1.00 34.26 123 TYR A CA 1
ATOM 806 C C . TYR A 1 105 ? -8.770 -9.332 -6.420 1.00 37.58 123 TYR A C 1
ATOM 807 O O . TYR A 1 105 ? -9.470 -9.507 -5.434 1.00 36.38 123 TYR A O 1
ATOM 816 N N . ASN A 1 106 ? -7.982 -8.227 -6.584 1.00 34.64 124 ASN A N 1
ATOM 817 C CA . ASN A 1 106 ? -7.928 -7.124 -5.618 1.00 34.96 124 ASN A CA 1
ATOM 818 C C . ASN A 1 106 ? -9.241 -6.304 -5.584 1.00 41.83 124 ASN A C 1
ATOM 819 O O . ASN A 1 106 ? -9.544 -5.695 -4.555 1.00 43.54 124 ASN A O 1
ATOM 824 N N . GLN A 1 107 ? -10.026 -6.325 -6.675 1.00 37.55 125 GLN A N 1
ATOM 825 C CA . GLN A 1 107 ? -11.310 -5.619 -6.772 1.00 37.89 125 GLN A CA 1
ATOM 826 C C . GLN A 1 107 ? -12.446 -6.410 -6.158 1.00 43.38 125 GLN A C 1
ATOM 827 O O . GLN A 1 107 ? -13.543 -5.875 -5.978 1.00 42.78 125 GLN A O 1
ATOM 833 N N . ASP A 1 108 ? -12.211 -7.709 -5.919 1.00 41.13 126 ASP A N 1
ATOM 834 C CA . ASP A 1 108 ? -13.223 -8.638 -5.443 1.00 42.28 126 ASP A CA 1
ATOM 835 C C . ASP A 1 108 ? -13.338 -8.576 -3.937 1.00 51.19 126 ASP A C 1
ATOM 836 O O . ASP A 1 108 ? -12.361 -8.835 -3.226 1.00 49.25 126 ASP A O 1
ATOM 841 N N . ASP A 1 109 ? -14.545 -8.220 -3.450 1.00 53.80 127 ASP A N 1
ATOM 842 C CA . ASP A 1 109 ? -14.855 -8.106 -2.014 1.00 57.11 127 ASP A CA 1
ATOM 843 C C . ASP A 1 109 ? -15.185 -9.494 -1.367 1.00 65.95 127 ASP A C 1
ATOM 844 O O . ASP A 1 109 ? -15.279 -9.580 -0.138 1.00 66.77 127 ASP A O 1
ATOM 849 N N . GLU A 1 110 ? -15.348 -10.566 -2.176 1.00 65.26 128 GLU A N 1
ATOM 850 C CA . GLU A 1 110 ? -15.701 -11.897 -1.648 1.00 66.63 128 GLU A CA 1
ATOM 851 C C . GLU A 1 110 ? -14.535 -12.930 -1.746 1.00 72.16 128 GLU A C 1
ATOM 852 O O . GLU A 1 110 ? -14.772 -14.118 -1.984 1.00 69.23 128 GLU A O 1
ATOM 858 N N . VAL A 1 111 ? -13.290 -12.481 -1.478 1.00 72.84 129 VAL A N 1
ATOM 859 C CA . VAL A 1 111 ? -12.134 -13.384 -1.451 1.00 75.00 129 VAL A CA 1
ATOM 860 C C . VAL A 1 111 ? -11.750 -13.636 0.039 1.00 84.98 129 VAL A C 1
ATOM 861 O O . VAL A 1 111 ? -11.160 -14.677 0.357 1.00 85.59 129 VAL A O 1
ATOM 865 N N . GLY A 1 112 ? -12.141 -12.711 0.924 1.00 84.58 130 GLY A N 1
ATOM 866 C CA . GLY A 1 112 ? -11.926 -12.810 2.366 1.00 85.97 130 GLY A CA 1
ATOM 867 C C . GLY A 1 112 ? -10.506 -12.542 2.822 1.00 92.92 130 GLY A C 1
ATOM 868 O O . GLY A 1 112 ? -10.272 -11.609 3.595 1.00 92.65 130 GLY A O 1
ATOM 869 N N . ASN A 1 113 ? -9.547 -13.370 2.355 1.00 91.49 131 ASN A N 1
ATOM 870 C CA . ASN A 1 113 ? -8.117 -13.256 2.683 1.00 91.43 131 ASN A CA 1
ATOM 871 C C . ASN A 1 113 ? -7.495 -12.016 2.021 1.00 95.19 131 ASN A C 1
ATOM 872 O O . ASN A 1 113 ? -6.490 -11.499 2.520 1.00 94.57 131 ASN A O 1
ATOM 874 N N . ASN A 1 114 ? -8.106 -11.550 0.903 1.00 91.46 132 ASN A N 1
ATOM 875 C CA . ASN A 1 114 ? -7.725 -10.369 0.118 1.00 90.07 132 ASN A CA 1
ATOM 876 C C . ASN A 1 114 ? -7.985 -9.085 0.935 1.00 92.44 132 ASN A C 1
ATOM 877 O O . ASN A 1 114 ? -9.099 -8.908 1.444 1.00 92.86 132 ASN A O 1
ATOM 882 N N . PRO A 1 115 ? -6.986 -8.184 1.090 1.00 86.88 133 PRO A N 1
ATOM 883 C CA . PRO A 1 115 ? -7.240 -6.954 1.869 1.00 85.58 133 PRO A CA 1
ATOM 884 C C . PRO A 1 115 ? -8.063 -5.920 1.090 1.00 85.42 133 PRO A C 1
ATOM 885 O O . PRO A 1 115 ? -7.949 -5.853 -0.137 1.00 84.99 133 PRO A O 1
ATOM 889 N N . LEU A 1 116 ? -8.879 -5.104 1.794 1.00 78.75 134 LEU A N 1
ATOM 890 C CA . LEU A 1 116 ? -9.623 -3.999 1.169 1.00 77.34 134 LEU A CA 1
ATOM 891 C C . LEU A 1 116 ? -8.595 -2.859 0.977 1.00 75.67 134 LEU A C 1
ATOM 892 O O . LEU A 1 116 ? -8.546 -1.899 1.754 1.00 75.99 134 LEU A O 1
ATOM 897 N N . ALA A 1 117 ? -7.705 -3.049 -0.020 1.00 66.90 135 ALA A N 1
ATOM 898 C CA . ALA A 1 117 ? -6.517 -2.246 -0.317 1.00 63.52 135 ALA A CA 1
ATOM 899 C C . ALA A 1 117 ? -6.816 -0.792 -0.739 1.00 62.58 135 ALA A C 1
ATOM 900 O O . ALA A 1 117 ? -5.930 0.053 -0.592 1.00 60.88 135 ALA A O 1
ATOM 902 N N . ILE A 1 118 ? -8.020 -0.491 -1.255 1.00 56.53 136 ILE A N 1
ATOM 903 C CA . ILE A 1 118 ? -8.370 0.881 -1.631 1.00 54.79 136 ILE A CA 1
ATOM 904 C C . ILE A 1 118 ? -9.627 1.270 -0.853 1.00 60.38 136 ILE A C 1
ATOM 905 O O . ILE A 1 118 ? -10.693 0.667 -1.042 1.00 61.44 136 ILE A O 1
ATOM 910 N N . THR A 1 119 ? -9.474 2.250 0.059 1.00 56.81 137 THR A N 1
ATOM 911 C CA . THR A 1 119 ? -10.537 2.789 0.924 1.00 57.52 137 THR A CA 1
ATOM 912 C C . THR A 1 119 ? -10.446 4.332 1.032 1.00 63.04 137 THR A C 1
ATOM 913 O O . THR A 1 119 ? -9.594 4.954 0.388 1.00 62.33 137 THR A O 1
ATOM 917 N N . LYS A 1 120 ? -11.296 4.930 1.891 1.00 60.08 138 LYS A N 1
ATOM 918 C CA . LYS A 1 120 ? -11.304 6.365 2.172 1.00 60.70 138 LYS A CA 1
ATOM 919 C C . LYS A 1 120 ? -10.129 6.729 3.097 1.00 65.63 138 LYS A C 1
ATOM 920 O O . LYS A 1 120 ? -9.772 7.897 3.188 1.00 64.42 138 LYS A O 1
ATOM 926 N N . HIS A 1 121 ? -9.523 5.730 3.773 1.00 64.03 139 HIS A N 1
ATOM 927 C CA . HIS A 1 121 ? -8.418 5.933 4.720 1.00 64.25 139 HIS A CA 1
ATOM 928 C C . HIS A 1 121 ? -7.045 5.797 4.063 1.00 66.61 139 HIS A C 1
ATOM 929 O O . HIS A 1 121 ? -6.114 6.503 4.452 1.00 67.46 139 HIS A O 1
ATOM 936 N N . GLN A 1 122 ? -6.903 4.854 3.113 1.00 60.02 140 GLN A N 1
ATOM 937 C CA . GLN A 1 122 ? -5.656 4.535 2.397 1.00 56.66 140 GLN A CA 1
ATOM 938 C C . GLN A 1 122 ? -5.965 3.926 1.015 1.00 53.98 140 GLN A C 1
ATOM 939 O O . GLN A 1 122 ? -7.075 3.425 0.805 1.00 54.60 140 GLN A O 1
ATOM 945 N N . ALA A 1 123 ? -4.992 3.988 0.078 1.00 44.61 141 ALA A N 1
ATOM 946 C CA . ALA A 1 123 ? -5.088 3.376 -1.243 1.00 41.87 141 ALA A CA 1
ATOM 947 C C . ALA A 1 123 ? -3.752 2.762 -1.631 1.00 42.04 141 ALA A C 1
ATOM 948 O O . ALA A 1 123 ? -2.738 3.454 -1.677 1.00 39.11 141 ALA A O 1
ATOM 958 N N . LEU A 1 125 ? -2.121 -0.373 -4.433 1.00 31.95 143 LEU A N 1
ATOM 959 C CA . LEU A 1 125 ? -2.417 -1.266 -5.532 1.00 30.74 143 LEU A CA 1
ATOM 960 C C . LEU A 1 125 ? -1.183 -1.643 -6.298 1.00 28.57 143 LEU A C 1
ATOM 961 O O . LEU A 1 125 ? -0.204 -0.907 -6.357 1.00 26.98 143 LEU A O 1
ATOM 966 N N . GLN A 1 126 ? -1.276 -2.782 -6.952 1.00 23.41 144 GLN A N 1
ATOM 967 C CA . GLN A 1 126 ? -0.264 -3.160 -7.914 1.00 22.79 144 GLN A CA 1
ATOM 968 C C . GLN A 1 126 ? -0.925 -2.995 -9.274 1.00 25.91 144 GLN A C 1
ATOM 969 O O . GLN A 1 126 ? -2.004 -3.545 -9.503 1.00 24.64 144 GLN A O 1
ATOM 975 N N . ILE A 1 127 ? -0.289 -2.247 -10.157 1.00 25.65 145 ILE A N 1
ATOM 976 C CA . ILE A 1 127 ? -0.837 -1.974 -11.487 1.00 27.05 145 ILE A CA 1
ATOM 977 C C . ILE A 1 127 ? -0.827 -3.270 -12.296 1.00 32.26 145 ILE A C 1
ATOM 978 O O . ILE A 1 127 ? 0.201 -3.965 -12.318 1.00 30.59 145 ILE A O 1
ATOM 983 N N . LYS A 1 128 ? -1.983 -3.599 -12.945 1.00 29.36 146 LYS A N 1
ATOM 984 C CA . LYS A 1 128 ? -2.084 -4.800 -13.792 1.00 30.14 146 LYS A CA 1
ATOM 985 C C . LYS A 1 128 ? -1.007 -4.764 -14.887 1.00 35.75 146 LYS A C 1
ATOM 986 O O . LYS A 1 128 ? -0.857 -3.716 -15.538 1.00 33.09 146 LYS A O 1
ATOM 992 N N . PRO A 1 129 ? -0.255 -5.884 -15.095 1.00 36.09 147 PRO A N 1
ATOM 993 C CA . PRO A 1 129 ? 0.808 -5.897 -16.113 1.00 36.98 147 PRO A CA 1
ATOM 994 C C . PRO A 1 129 ? 0.310 -5.558 -17.526 1.00 38.97 147 PRO A C 1
ATOM 995 O O . PRO A 1 129 ? 1.096 -5.065 -18.314 1.00 38.00 147 PRO A O 1
ATOM 999 N N . GLU A 1 130 ? -0.982 -5.758 -17.812 1.00 36.87 148 GLU A N 1
ATOM 1000 C CA . GLU A 1 130 ? -1.596 -5.494 -19.116 1.00 37.26 148 GLU A CA 1
ATOM 1001 C C . GLU A 1 130 ? -1.697 -4.000 -19.393 1.00 39.42 148 GLU A C 1
ATOM 1002 O O . GLU A 1 130 ? -1.772 -3.622 -20.561 1.00 40.05 148 GLU A O 1
ATOM 1008 N N . LEU A 1 131 ? -1.705 -3.152 -18.345 1.00 32.56 149 LEU A N 1
ATOM 1009 C CA . LEU A 1 131 ? -1.701 -1.702 -18.543 1.00 30.79 149 LEU A CA 1
ATOM 1010 C C . LEU A 1 131 ? -0.275 -1.204 -18.862 1.00 34.76 149 LEU A C 1
ATOM 1011 O O . LEU A 1 131 ? -0.097 -0.023 -19.122 1.00 34.47 149 LEU A O 1
ATOM 1016 N N . GLY A 1 132 ? 0.713 -2.103 -18.835 1.00 32.46 150 GLY A N 1
ATOM 1017 C CA . GLY A 1 132 ? 2.109 -1.802 -19.138 1.00 32.46 150 GLY A CA 1
ATOM 1018 C C . GLY A 1 132 ? 2.789 -0.796 -18.221 1.00 37.06 150 GLY A C 1
ATOM 1019 O O . GLY A 1 132 ? 2.603 -0.824 -16.999 1.00 36.20 150 GLY A O 1
ATOM 1020 N N . TYR A 1 133 ? 3.598 0.105 -18.807 1.00 33.71 151 TYR A N 1
ATOM 1021 C CA . TYR A 1 133 ? 4.339 1.085 -18.018 1.00 32.43 151 TYR A CA 1
ATOM 1022 C C . TYR A 1 133 ? 4.448 2.405 -18.734 1.00 34.94 151 TYR A C 1
ATOM 1023 O O . TYR A 1 133 ? 4.141 2.498 -19.913 1.00 35.77 151 TYR A O 1
ATOM 1032 N N . GLY A 1 134 ? 4.902 3.409 -18.003 1.00 30.12 152 GLY A N 1
ATOM 1033 C CA . GLY A 1 134 ? 5.104 4.744 -18.536 1.00 30.64 152 GLY A CA 1
ATOM 1034 C C . GLY A 1 134 ? 4.540 5.804 -17.629 1.00 33.99 152 GLY A C 1
ATOM 1035 O O . GLY A 1 134 ? 4.672 5.715 -16.404 1.00 33.22 152 GLY A O 1
ATOM 1036 N N . LYS A 1 135 ? 3.896 6.805 -18.227 1.00 31.50 153 LYS A N 1
ATOM 1037 C CA . LYS A 1 135 ? 3.365 7.926 -17.474 1.00 32.34 153 LYS A CA 1
ATOM 1038 C C . LYS A 1 135 ? 1.878 7.718 -17.191 1.00 37.99 153 LYS A C 1
ATOM 1039 O O . LYS A 1 135 ? 1.039 7.722 -18.095 1.00 38.87 153 LYS A O 1
ATOM 1045 N N . PHE A 1 136 ? 1.583 7.477 -15.912 1.00 32.42 154 PHE A N 1
ATOM 1046 C CA . PHE A 1 136 ? 0.239 7.356 -15.379 1.00 30.46 154 PHE A CA 1
ATOM 1047 C C . PHE A 1 136 ? -0.063 8.693 -14.719 1.00 33.69 154 PHE A C 1
ATOM 1048 O O . PHE A 1 136 ? 0.863 9.372 -14.272 1.00 32.75 154 PHE A O 1
ATOM 1056 N N . ILE A 1 137 ? -1.323 9.092 -14.706 1.00 29.95 155 ILE A N 1
ATOM 1057 C CA . ILE A 1 137 ? -1.734 10.330 -14.071 1.00 32.00 155 ILE A CA 1
ATOM 1058 C C . ILE A 1 137 ? -2.773 9.977 -12.997 1.00 37.78 155 ILE A C 1
ATOM 1059 O O . ILE A 1 137 ? -3.818 9.414 -13.302 1.00 37.49 155 ILE A O 1
ATOM 1064 N N . LEU A 1 138 ? -2.443 10.261 -11.738 1.00 34.44 156 LEU A N 1
ATOM 1065 C CA . LEU A 1 138 ? -3.331 10.052 -10.608 1.00 33.30 156 LEU A CA 1
ATOM 1066 C C . LEU A 1 138 ? -4.084 11.335 -10.385 1.00 33.73 156 LEU A C 1
ATOM 1067 O O . LEU A 1 138 ? -3.469 12.400 -10.341 1.00 32.51 156 LEU A O 1
ATOM 1072 N N . LYS A 1 139 ? -5.394 11.252 -10.276 1.00 31.37 157 LYS A N 1
ATOM 1073 C CA . LYS A 1 139 ? -6.216 12.445 -10.136 1.00 33.42 157 LYS A CA 1
ATOM 1074 C C . LYS A 1 139 ? -7.341 12.197 -9.135 1.00 39.65 157 LYS A C 1
ATOM 1075 O O . LYS A 1 139 ? -7.838 11.076 -8.972 1.00 38.70 157 LYS A O 1
ATOM 1081 N N . SER A 1 140 ? -7.738 13.265 -8.481 1.00 36.78 158 SER A N 1
ATOM 1082 C CA . SER A 1 140 ? -8.865 13.278 -7.570 1.00 38.36 158 SER A CA 1
ATOM 1083 C C . SER A 1 140 ? -10.142 13.406 -8.388 1.00 44.12 158 SER A C 1
ATOM 1084 O O . SER A 1 140 ? -10.153 14.107 -9.395 1.00 44.16 158 SER A O 1
ATOM 1087 N N . LYS A 1 141 ? -11.216 12.750 -7.971 1.00 44.04 159 LYS A N 1
ATOM 1088 C CA . LYS A 1 141 ? -12.503 12.829 -8.668 1.00 44.27 159 LYS A CA 1
ATOM 1089 C C . LYS A 1 141 ? -13.158 14.201 -8.337 1.00 47.94 159 LYS A C 1
ATOM 1090 O O . LYS A 1 141 ? -13.768 14.839 -9.200 1.00 48.24 159 LYS A O 1
ATOM 1096 N N . ASP A 1 142 ? -12.984 14.655 -7.086 1.00 42.34 160 ASP A N 1
ATOM 1097 C CA . ASP A 1 142 ? -13.485 15.939 -6.588 1.00 43.31 160 ASP A CA 1
ATOM 1098 C C . ASP A 1 142 ? -12.607 16.414 -5.409 1.00 47.91 160 ASP A C 1
ATOM 1099 O O . ASP A 1 142 ? -11.704 15.691 -4.990 1.00 48.66 160 ASP A O 1
ATOM 1104 N N . ILE A 1 143 ? -12.853 17.601 -4.884 1.00 42.52 161 ILE A N 1
ATOM 1105 C CA . ILE A 1 143 ? -12.148 18.064 -3.697 1.00 41.09 161 ILE A CA 1
ATOM 1106 C C . ILE A 1 143 ? -13.213 18.549 -2.725 1.00 40.88 161 ILE A C 1
ATOM 1107 O O . ILE A 1 143 ? -14.198 19.136 -3.148 1.00 38.67 161 ILE A O 1
ATOM 1112 N N . THR A 1 144 ? -13.058 18.232 -1.446 1.00 36.73 162 THR A N 1
ATOM 1113 C CA . THR A 1 144 ? -13.964 18.669 -0.389 1.00 37.64 162 THR A CA 1
ATOM 1114 C C . THR A 1 144 ? -13.082 19.183 0.766 1.00 40.71 162 THR A C 1
ATOM 1115 O O . THR A 1 144 ? -11.880 18.924 0.755 1.00 36.38 162 THR A O 1
ATOM 1119 N N . ASN A 1 145 ? -13.688 19.851 1.769 1.00 39.25 163 ASN A N 1
ATOM 1120 C CA . ASN A 1 145 ? -12.985 20.335 2.963 1.00 40.05 163 ASN A CA 1
ATOM 1121 C C . ASN A 1 145 ? -12.804 19.188 3.986 1.00 45.61 163 ASN A C 1
ATOM 1122 O O . ASN A 1 145 ? -12.365 19.444 5.099 1.00 46.41 163 ASN A O 1
ATOM 1127 N N . LYS A 1 146 ? -13.141 17.937 3.608 1.00 42.33 164 LYS A N 1
ATOM 1128 C CA . LYS A 1 146 ? -13.030 16.733 4.457 1.00 42.50 164 LYS A CA 1
ATOM 1129 C C . LYS A 1 146 ? -11.788 15.890 4.125 1.00 43.55 164 LYS A C 1
ATOM 1130 O O . LYS A 1 146 ? -11.392 15.018 4.908 1.00 44.34 164 LYS A O 1
ATOM 1136 N N . TYR A 1 147 ? -11.194 16.131 2.945 1.00 36.70 165 TYR A N 1
ATOM 1137 C CA . TYR A 1 147 ? -10.034 15.379 2.525 1.00 34.20 165 TYR A CA 1
ATOM 1138 C C . TYR A 1 147 ? -8.799 15.952 3.168 1.00 35.41 165 TYR A C 1
ATOM 1139 O O . TYR A 1 147 ? -8.784 17.132 3.554 1.00 34.67 165 TYR A O 1
ATOM 1148 N N . ALA A 1 148 ? -7.754 15.127 3.300 1.00 31.30 166 ALA A N 1
ATOM 1149 C CA . ALA A 1 148 ? -6.484 15.607 3.828 1.00 31.94 166 ALA A CA 1
ATOM 1150 C C . ALA A 1 148 ? -5.885 16.662 2.891 1.00 34.63 166 ALA A C 1
ATOM 1151 O O . ALA A 1 148 ? -6.139 16.644 1.685 1.00 32.56 166 ALA A O 1
ATOM 1153 N N . ASP A 1 149 ? -5.112 17.583 3.448 1.00 34.27 167 ASP A N 1
ATOM 1154 C CA . ASP A 1 149 ? -4.407 18.623 2.685 1.00 34.12 167 ASP A CA 1
ATOM 1155 C C . ASP A 1 149 ? -3.330 18.050 1.794 1.00 34.54 167 ASP A C 1
ATOM 1156 O O . ASP A 1 149 ? -3.088 18.571 0.704 1.00 32.30 167 ASP A O 1
ATOM 1161 N N . ALA A 1 150 ? -2.650 16.996 2.293 1.00 28.70 168 ALA A N 1
ATOM 1162 C CA . ALA A 1 150 ? -1.505 16.415 1.625 1.00 27.99 168 ALA A CA 1
ATOM 1163 C C . ALA A 1 150 ? -1.429 14.897 1.813 1.00 31.67 168 ALA A C 1
ATOM 1164 O O . ALA A 1 150 ? -2.092 14.306 2.679 1.00 31.22 168 ALA A O 1
ATOM 1166 N N . TYR A 1 151 ? -0.678 14.264 0.907 1.00 28.99 169 TYR A N 1
ATOM 1167 C CA . TYR A 1 151 ? -0.521 12.815 0.817 1.00 27.50 169 TYR A CA 1
ATOM 1168 C C . TYR A 1 151 ? 0.880 12.436 0.503 1.00 32.77 169 TYR A C 1
ATOM 1169 O O . TYR A 1 151 ? 1.580 13.198 -0.147 1.00 34.89 169 TYR A O 1
ATOM 1191 N N . ILE A 1 153 ? 2.918 9.798 -1.625 1.00 30.91 171 ILE A N 1
ATOM 1192 C CA . ILE A 1 153 ? 2.815 8.866 -2.739 1.00 30.44 171 ILE A CA 1
ATOM 1193 C C . ILE A 1 153 ? 4.087 8.066 -2.738 1.00 30.29 171 ILE A C 1
ATOM 1194 O O . ILE A 1 153 ? 5.169 8.648 -2.781 1.00 28.47 171 ILE A O 1
ATOM 1199 N N . SER A 1 154 ? 3.966 6.759 -2.720 1.00 27.05 172 SER A N 1
ATOM 1200 C CA . SER A 1 154 ? 5.109 5.868 -2.784 1.00 28.75 172 SER A CA 1
ATOM 1201 C C . SER A 1 154 ? 4.962 4.961 -4.009 1.00 31.30 172 SER A C 1
ATOM 1202 O O . SER A 1 154 ? 3.913 4.346 -4.207 1.00 31.53 172 SER A O 1
ATOM 1205 N N . VAL A 1 155 ? 5.971 4.952 -4.865 1.00 26.77 173 VAL A N 1
ATOM 1206 C CA . VAL A 1 155 ? 5.966 4.136 -6.074 1.00 24.92 173 VAL A CA 1
ATOM 1207 C C . VAL A 1 155 ? 7.124 3.176 -6.009 1.00 29.23 173 VAL A C 1
ATOM 1208 O O . VAL A 1 155 ? 8.261 3.611 -6.018 1.00 30.54 173 VAL A O 1
ATOM 1212 N N . LEU A 1 156 ? 6.832 1.877 -5.959 1.00 27.28 174 LEU A N 1
ATOM 1213 C CA . LEU A 1 156 ? 7.817 0.826 -6.034 1.00 26.15 174 LEU A CA 1
ATOM 1214 C C . LEU A 1 156 ? 7.764 0.268 -7.457 1.00 28.32 174 LEU A C 1
ATOM 1215 O O . LEU A 1 156 ? 6.786 -0.378 -7.847 1.00 27.67 174 LEU A O 1
ATOM 1220 N N . ASP A 1 157 ? 8.809 0.535 -8.234 1.00 23.01 175 ASP A N 1
ATOM 1221 C CA . ASP A 1 157 ? 8.907 0.062 -9.617 1.00 22.19 175 ASP A CA 1
ATOM 1222 C C . ASP A 1 157 ? 9.582 -1.310 -9.528 1.00 27.83 175 ASP A C 1
ATOM 1223 O O . ASP A 1 157 ? 10.737 -1.505 -9.910 1.00 25.79 175 ASP A O 1
ATOM 1228 N N . LYS A 1 158 ? 8.843 -2.227 -8.911 1.00 23.92 176 LYS A N 1
ATOM 1229 C CA . LYS A 1 158 ? 9.209 -3.569 -8.511 1.00 24.43 176 LYS A CA 1
ATOM 1230 C C . LYS A 1 158 ? 9.969 -4.346 -9.602 1.00 29.87 176 LYS A C 1
ATOM 1231 O O . LYS A 1 158 ? 10.916 -5.074 -9.275 1.00 27.03 176 LYS A O 1
ATOM 1237 N N . PHE A 1 159 ? 9.561 -4.215 -10.875 1.00 26.70 177 PHE A N 1
ATOM 1238 C CA . PHE A 1 159 ? 10.198 -5.055 -11.872 1.00 25.88 177 PHE A CA 1
ATOM 1239 C C . PHE A 1 159 ? 11.140 -4.260 -12.796 1.00 28.60 177 PHE A C 1
ATOM 1240 O O . PHE A 1 159 ? 11.615 -4.801 -13.803 1.00 29.10 177 PHE A O 1
ATOM 1248 N N . SER A 1 160 ? 11.483 -3.026 -12.398 1.00 24.09 178 SER A N 1
ATOM 1249 C CA . SER A 1 160 ? 12.473 -2.204 -13.092 1.00 25.22 178 SER A CA 1
ATOM 1250 C C . SER A 1 160 ? 13.888 -2.622 -12.730 1.00 28.98 178 SER A C 1
ATOM 1251 O O . SER A 1 160 ? 14.138 -3.021 -11.588 1.00 27.24 178 SER A O 1
ATOM 1254 N N . ILE A 1 161 ? 14.817 -2.531 -13.690 1.00 28.51 179 ILE A N 1
ATOM 1255 C CA . ILE A 1 161 ? 16.232 -2.857 -13.427 1.00 29.30 179 ILE A CA 1
ATOM 1256 C C . ILE A 1 161 ? 16.985 -1.516 -13.147 1.00 31.16 179 ILE A C 1
ATOM 1257 O O . ILE A 1 161 ? 18.192 -1.524 -12.943 1.00 30.89 179 ILE A O 1
ATOM 1262 N N . THR A 1 162 ? 16.254 -0.385 -13.115 1.00 27.32 180 THR A N 1
ATOM 1263 C CA . THR A 1 162 ? 16.818 0.948 -12.837 1.00 26.14 180 THR A CA 1
ATOM 1264 C C . THR A 1 162 ? 16.720 1.220 -11.344 1.00 30.01 180 THR A C 1
ATOM 1265 O O . THR A 1 162 ? 15.623 1.183 -10.767 1.00 27.98 180 THR A O 1
ATOM 1269 N N . TYR A 1 163 ? 17.882 1.461 -10.705 1.00 27.04 181 TYR A N 1
ATOM 1270 C CA . TYR A 1 163 ? 17.894 1.735 -9.284 1.00 27.36 181 TYR A CA 1
ATOM 1271 C C . TYR A 1 163 ? 18.792 2.912 -8.957 1.00 32.59 181 TYR A C 1
ATOM 1272 O O . TYR A 1 163 ? 19.676 3.276 -9.743 1.00 34.26 181 TYR A O 1
ATOM 1281 N N . LEU A 1 164 ? 18.546 3.499 -7.793 1.00 29.93 182 LEU A N 1
ATOM 1282 C CA . LEU A 1 164 ? 19.343 4.584 -7.240 1.00 29.06 182 LEU A CA 1
ATOM 1283 C C . LEU A 1 164 ? 20.174 4.018 -6.137 1.00 33.59 182 LEU A C 1
ATOM 1284 O O . LEU A 1 164 ? 19.622 3.356 -5.258 1.00 33.80 182 LEU A O 1
ATOM 1289 N N . GLU A 1 165 ? 21.492 4.243 -6.169 1.00 30.46 183 GLU A N 1
ATOM 1290 C CA . GLU A 1 165 ? 22.365 3.770 -5.088 1.00 29.65 183 GLU A CA 1
ATOM 1291 C C . GLU A 1 165 ? 22.906 4.988 -4.290 1.00 31.65 183 GLU A C 1
ATOM 1292 O O . GLU A 1 165 ? 23.371 5.933 -4.886 1.00 27.24 183 GLU A O 1
ATOM 1298 N N . VAL A 1 166 ? 22.779 4.964 -2.946 1.00 29.93 184 VAL A N 1
ATOM 1299 C CA . VAL A 1 166 ? 23.233 6.039 -2.060 1.00 30.32 184 VAL A CA 1
ATOM 1300 C C . VAL A 1 166 ? 24.064 5.442 -0.934 1.00 34.43 184 VAL A C 1
ATOM 1301 O O . VAL A 1 166 ? 23.822 4.299 -0.520 1.00 33.63 184 VAL A O 1
ATOM 1305 N N . GLU A 1 167 ? 25.028 6.202 -0.432 1.00 31.27 185 GLU A N 1
ATOM 1306 C CA . GLU A 1 167 ? 25.851 5.811 0.733 1.00 31.04 185 GLU A CA 1
ATOM 1307 C C . GLU A 1 167 ? 26.602 7.019 1.290 1.00 32.92 185 GLU A C 1
ATOM 1308 O O . GLU A 1 167 ? 26.824 7.971 0.562 1.00 33.85 185 GLU A O 1
ATOM 1314 N N . THR A 1 168 ? 27.018 6.961 2.569 1.00 27.22 186 THR A N 1
ATOM 1315 C CA . THR A 1 168 ? 27.839 8.024 3.167 1.00 27.26 186 THR A CA 1
ATOM 1316 C C . THR A 1 168 ? 29.237 7.416 3.441 1.00 32.96 186 THR A C 1
ATOM 1317 O O . THR A 1 168 ? 29.370 6.192 3.445 1.00 32.52 186 THR A O 1
ATOM 1321 N N . ASP A 1 169 ? 30.273 8.247 3.582 1.00 29.59 187 ASP A N 1
ATOM 1322 C CA . ASP A 1 169 ? 31.658 7.751 3.746 1.00 30.00 187 ASP A CA 1
ATOM 1323 C C . ASP A 1 169 ? 31.885 7.100 5.127 1.00 37.84 187 ASP A C 1
ATOM 1324 O O . ASP A 1 169 ? 32.911 6.452 5.335 1.00 40.32 187 ASP A O 1
ATOM 1329 N N . SER A 1 170 ? 30.935 7.269 6.058 1.00 34.10 188 SER A N 1
ATOM 1330 C CA . SER A 1 170 ? 31.002 6.703 7.405 1.00 34.43 188 SER A CA 1
ATOM 1331 C C . SER A 1 170 ? 29.603 6.413 7.898 1.00 39.12 188 SER A C 1
ATOM 1332 O O . SER A 1 170 ? 28.621 6.939 7.349 1.00 35.48 188 SER A O 1
ATOM 1335 N N . LEU A 1 171 ? 29.510 5.531 8.919 1.00 37.53 189 LEU A N 1
ATOM 1336 C CA . LEU A 1 171 ? 28.248 5.143 9.565 1.00 36.20 189 LEU A CA 1
ATOM 1337 C C . LEU A 1 171 ? 27.971 6.040 10.719 1.00 39.25 189 LEU A C 1
ATOM 1338 O O . LEU A 1 171 ? 26.815 6.184 11.133 1.00 39.16 189 LEU A O 1
ATOM 1343 N N . HIS A 1 172 ? 29.052 6.604 11.288 1.00 35.77 190 HIS A N 1
ATOM 1344 C CA . HIS A 1 172 ? 28.984 7.425 12.481 1.00 35.54 190 HIS A CA 1
ATOM 1345 C C . HIS A 1 172 ? 29.800 8.689 12.300 1.00 35.44 190 HIS A C 1
ATOM 1346 O O . HIS A 1 172 ? 30.927 8.647 11.809 1.00 35.00 190 HIS A O 1
ATOM 1353 N N . TYR A 1 173 ? 29.238 9.797 12.735 1.00 29.93 191 TYR A N 1
ATOM 1354 C CA . TYR A 1 173 ? 29.870 11.108 12.677 1.00 30.65 191 TYR A CA 1
ATOM 1355 C C . TYR A 1 173 ? 29.728 11.827 14.002 1.00 33.67 191 TYR A C 1
ATOM 1356 O O . TYR A 1 173 ? 28.900 11.456 14.826 1.00 33.57 191 TYR A O 1
ATOM 1365 N N . GLN A 1 174 ? 30.493 12.894 14.183 1.00 29.90 192 GLN A N 1
ATOM 1366 C CA . GLN A 1 174 ? 30.413 13.735 15.362 1.00 30.71 192 GLN A CA 1
ATOM 1367 C C . GLN A 1 174 ? 30.404 15.201 14.943 1.00 35.06 192 GLN A C 1
ATOM 1368 O O . GLN A 1 174 ? 30.649 15.521 13.774 1.00 35.36 192 GLN A O 1
ATOM 1374 N N . TYR A 1 175 ? 30.102 16.075 15.897 1.00 33.47 193 TYR A N 1
ATOM 1375 C CA . TYR A 1 175 ? 30.028 17.513 15.716 1.00 35.42 193 TYR A CA 1
ATOM 1376 C C . TYR A 1 175 ? 31.272 18.044 14.971 1.00 38.44 193 TYR A C 1
ATOM 1377 O O . TYR A 1 175 ? 32.388 17.788 15.385 1.00 36.58 193 TYR A O 1
ATOM 1386 N N . GLY A 1 176 ? 31.035 18.753 13.873 1.00 34.66 194 GLY A N 1
ATOM 1387 C CA . GLY A 1 176 ? 32.091 19.340 13.077 1.00 34.25 194 GLY A CA 1
ATOM 1388 C C . GLY A 1 176 ? 32.624 18.460 11.983 1.00 37.20 194 GLY A C 1
ATOM 1389 O O . GLY A 1 176 ? 33.446 18.920 11.201 1.00 37.44 194 GLY A O 1
ATOM 1390 N N . ASP A 1 177 ? 32.189 17.187 11.906 1.00 32.99 195 ASP A N 1
ATOM 1391 C CA . ASP A 1 177 ? 32.667 16.352 10.811 1.00 32.78 195 ASP A CA 1
ATOM 1392 C C . ASP A 1 177 ? 32.052 16.769 9.481 1.00 35.46 195 ASP A C 1
ATOM 1393 O O . ASP A 1 177 ? 30.908 17.233 9.442 1.00 34.60 195 ASP A O 1
ATOM 1398 N N . LYS A 1 178 ? 32.779 16.542 8.406 1.00 32.09 196 LYS A N 1
ATOM 1399 C CA . LYS A 1 178 ? 32.271 16.719 7.061 1.00 32.63 196 LYS A CA 1
ATOM 1400 C C . LYS A 1 178 ? 31.755 15.372 6.577 1.00 35.84 196 LYS A C 1
ATOM 1401 O O . LYS A 1 178 ? 32.488 14.371 6.601 1.00 36.89 196 LYS A O 1
ATOM 1407 N N . LEU A 1 179 ? 30.493 15.337 6.182 1.00 29.40 197 LEU A N 1
ATOM 1408 C CA . LEU A 1 179 ? 29.876 14.143 5.625 1.00 28.63 197 LEU A CA 1
ATOM 1409 C C . LEU A 1 179 ? 30.053 14.174 4.112 1.00 30.45 197 LEU A C 1
ATOM 1410 O O . LEU A 1 179 ? 29.831 15.218 3.509 1.00 28.50 197 LEU A O 1
ATOM 1415 N N . LYS A 1 180 ? 30.397 13.038 3.508 1.00 25.42 198 LYS A N 1
ATOM 1416 C CA . LYS A 1 180 ? 30.460 12.905 2.062 1.00 26.24 198 LYS A CA 1
ATOM 1417 C C . LYS A 1 180 ? 29.490 11.781 1.632 1.00 33.72 198 LYS A C 1
ATOM 1418 O O . LYS A 1 180 ? 29.518 10.690 2.194 1.00 33.17 198 LYS A O 1
ATOM 1424 N N . ALA A 1 181 ? 28.593 12.073 0.678 1.00 30.38 199 ALA A N 1
ATOM 1425 C CA . ALA A 1 181 ? 27.651 11.093 0.154 1.00 29.65 199 ALA A CA 1
ATOM 1426 C C . ALA A 1 181 ? 27.914 10.834 -1.321 1.00 31.30 199 ALA A C 1
ATOM 1427 O O . ALA A 1 181 ? 28.426 11.707 -2.029 1.00 31.11 199 ALA A O 1
ATOM 1429 N N . THR A 1 182 ? 27.640 9.621 -1.761 1.00 26.81 200 THR A N 1
ATOM 1430 C CA . THR A 1 182 ? 27.735 9.239 -3.171 1.00 27.10 200 THR A CA 1
ATOM 1431 C C . THR A 1 182 ? 26.350 8.820 -3.584 1.00 31.70 200 THR A C 1
ATOM 1432 O O . THR A 1 182 ? 25.723 8.047 -2.865 1.00 30.80 200 THR A O 1
ATOM 1436 N N . ILE A 1 183 ? 25.863 9.360 -4.707 1.00 29.85 201 ILE A N 1
ATOM 1437 C CA . ILE A 1 183 ? 24.518 9.134 -5.251 1.00 28.89 201 ILE A CA 1
ATOM 1438 C C . ILE A 1 183 ? 24.693 8.731 -6.709 1.00 32.54 201 ILE A C 1
ATOM 1439 O O . ILE A 1 183 ? 25.235 9.501 -7.498 1.00 29.10 201 ILE A O 1
ATOM 1444 N N . SER A 1 184 ? 24.250 7.518 -7.058 1.00 29.34 202 SER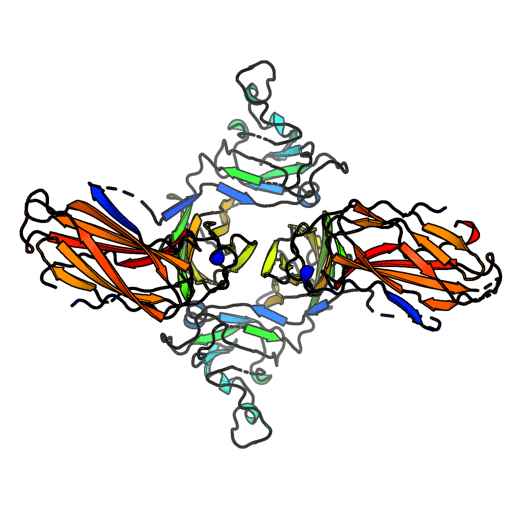 A N 1
ATOM 1445 C CA . SER A 1 184 ? 24.425 6.984 -8.416 1.00 28.91 202 SER A CA 1
ATOM 1446 C C . SER A 1 184 ? 23.148 6.383 -8.960 1.00 32.63 202 SER A C 1
ATOM 1447 O O . SER A 1 184 ? 22.425 5.703 -8.242 1.00 29.89 202 SER A O 1
ATOM 1450 N N . LEU A 1 185 ? 22.881 6.643 -10.235 1.00 29.86 203 LEU A N 1
ATOM 1451 C CA . LEU A 1 185 ? 21.735 6.088 -10.926 1.00 29.06 203 LEU A CA 1
ATOM 1452 C C . LEU A 1 185 ? 22.230 5.006 -11.879 1.00 35.45 203 LEU A C 1
ATOM 1453 O O . LEU A 1 185 ? 23.037 5.298 -12.762 1.00 34.58 203 LEU A O 1
ATOM 1458 N N . HIS A 1 186 ? 21.729 3.763 -11.712 1.00 34.56 204 HIS A N 1
ATOM 1459 C CA . HIS A 1 186 ? 22.176 2.629 -12.515 1.00 35.85 204 HIS A CA 1
ATOM 1460 C C . HIS A 1 186 ? 21.063 1.890 -13.267 1.00 41.10 204 HIS A C 1
ATOM 1461 O O . HIS A 1 186 ? 19.918 1.802 -12.819 1.00 38.10 204 HIS A O 1
ATOM 1468 N N . ASN A 1 187 ? 21.479 1.271 -14.378 1.00 39.45 205 ASN A N 1
ATOM 1469 C CA . ASN A 1 187 ? 20.760 0.383 -15.295 1.00 39.84 205 ASN A CA 1
ATOM 1470 C C . ASN A 1 187 ? 21.860 -0.309 -16.089 1.00 48.62 205 ASN A C 1
ATOM 1471 O O . ASN A 1 187 ? 22.677 0.391 -16.687 1.00 48.33 205 ASN A O 1
ATOM 1476 N N . ASP A 1 188 ? 21.969 -1.652 -16.046 1.00 50.00 206 ASP A N 1
ATOM 1477 C CA . ASP A 1 188 ? 23.101 -2.320 -16.715 1.00 52.20 206 ASP A CA 1
ATOM 1478 C C . ASP A 1 188 ? 23.007 -2.310 -18.279 1.00 59.67 206 ASP A C 1
ATOM 1479 O O . ASP A 1 188 ? 23.952 -2.750 -18.937 1.00 61.69 206 ASP A O 1
ATOM 1484 N N . ILE A 1 189 ? 21.943 -1.729 -18.858 1.00 57.15 207 ILE A N 1
ATOM 1485 C CA . ILE A 1 189 ? 21.776 -1.652 -20.306 1.00 58.47 207 ILE A CA 1
ATOM 1486 C C . ILE A 1 189 ? 21.879 -0.205 -20.817 1.00 64.45 207 ILE A C 1
ATOM 1487 O O . ILE A 1 189 ? 22.340 0.010 -21.944 1.00 66.04 207 ILE A O 1
ATOM 1489 N N . THR A 1 190 ? 21.438 0.776 -19.998 1.00 59.75 208 THR A N 1
ATOM 1490 C CA . THR A 1 190 ? 21.376 2.201 -20.345 1.00 58.78 208 THR A CA 1
ATOM 1491 C C . THR A 1 190 ? 22.340 3.067 -19.510 1.00 60.33 208 THR A C 1
ATOM 1492 O O . THR A 1 190 ? 22.486 2.873 -18.300 1.00 59.98 208 THR A O 1
ATOM 1496 N N . GLU A 1 191 ? 22.936 4.068 -20.161 1.00 54.98 209 GLU A N 1
ATOM 1497 C CA . GLU A 1 191 ? 23.810 5.061 -19.539 1.00 54.10 209 GLU A CA 1
ATOM 1498 C C . GLU A 1 191 ? 23.023 6.356 -19.463 1.00 54.32 209 GLU A C 1
ATOM 1499 O O . GLU A 1 191 ? 22.635 6.905 -20.506 1.00 54.75 209 GLU A O 1
ATOM 1505 N N . TYR A 1 192 ? 22.693 6.789 -18.238 1.00 46.29 210 TYR A N 1
ATOM 1506 C CA . TYR A 1 192 ? 21.904 8.013 -18.059 1.00 44.71 210 TYR A CA 1
ATOM 1507 C C . TYR A 1 192 ? 22.801 9.218 -17.875 1.00 41.15 210 TYR A C 1
ATOM 1508 O O . TYR A 1 192 ? 23.954 9.071 -17.453 1.00 37.88 210 TYR A O 1
ATOM 1517 N N . ASP A 1 193 ? 22.245 10.396 -18.165 1.00 36.64 211 ASP A N 1
ATOM 1518 C CA . ASP A 1 193 ? 22.800 11.713 -17.900 1.00 36.80 211 ASP A CA 1
ATOM 1519 C C . ASP A 1 193 ? 21.873 12.410 -16.936 1.00 41.58 211 ASP A C 1
ATOM 1520 O O . ASP A 1 193 ? 20.720 12.691 -17.273 1.00 42.66 211 ASP A O 1
ATOM 1525 N N . VAL A 1 194 ? 22.350 12.636 -15.713 1.00 37.42 212 VAL A N 1
ATOM 1526 C CA . VAL A 1 194 ? 21.542 13.212 -14.642 1.00 35.97 212 VAL A CA 1
ATOM 1527 C C . VAL A 1 194 ? 21.968 14.659 -14.354 1.00 39.67 212 VAL A C 1
ATOM 1528 O O . VAL A 1 194 ? 23.151 14.924 -14.228 1.00 37.75 212 VAL A O 1
ATOM 1532 N N . ASN A 1 195 ? 20.986 15.561 -14.205 1.00 38.43 213 ASN A N 1
ATOM 1533 C CA . ASN A 1 195 ? 21.199 16.951 -13.841 1.00 40.69 213 ASN A CA 1
ATOM 1534 C C . ASN A 1 195 ? 20.218 17.368 -12.728 1.00 46.57 213 ASN A C 1
ATOM 1535 O O . ASN A 1 195 ? 20.540 18.274 -11.960 1.00 49.53 213 ASN A O 1
ATOM 1540 N N . ASP A 1 196 ? 19.034 16.718 -12.634 1.00 38.96 214 ASP A N 1
ATOM 1541 C CA . ASP A 1 196 ? 18.070 17.082 -11.609 1.00 37.57 214 ASP A CA 1
ATOM 1542 C C . ASP A 1 196 ? 18.235 16.134 -10.408 1.00 37.62 214 ASP A C 1
ATOM 1543 O O . ASP A 1 196 ? 17.737 14.993 -10.409 1.00 35.20 214 ASP A O 1
ATOM 1548 N N . VAL A 1 197 ? 19.024 16.594 -9.422 1.00 32.74 215 VAL A N 1
ATOM 1549 C CA . VAL A 1 197 ? 19.336 15.870 -8.171 1.00 32.21 215 VAL A CA 1
ATOM 1550 C C . VAL A 1 197 ? 19.153 16.798 -6.991 1.00 34.84 215 VAL A C 1
ATOM 1551 O O . VAL A 1 197 ? 19.674 17.910 -6.997 1.00 32.95 215 VAL A O 1
ATOM 1555 N N . ASP A 1 198 ? 18.492 16.321 -5.943 1.00 32.94 216 ASP A N 1
ATOM 1556 C CA . ASP A 1 198 ? 18.326 17.071 -4.684 1.00 33.41 216 ASP A CA 1
ATOM 1557 C C . ASP A 1 198 ? 18.706 16.133 -3.548 1.00 33.31 216 ASP A C 1
ATOM 1558 O O . ASP A 1 198 ? 18.369 14.949 -3.629 1.00 31.39 216 ASP A O 1
ATOM 1563 N N . ALA A 1 199 ? 19.426 16.610 -2.529 1.00 27.04 217 ALA A N 1
ATOM 1564 C CA . ALA A 1 199 ? 19.807 15.744 -1.400 1.00 25.30 217 ALA A CA 1
ATOM 1565 C C . ALA A 1 199 ? 19.955 16.572 -0.128 1.00 28.40 217 ALA A C 1
ATOM 1566 O O . ALA A 1 199 ? 20.369 17.733 -0.176 1.00 28.64 217 ALA A O 1
ATOM 1568 N N . ARG A 1 200 ? 19.582 15.985 1.008 1.00 25.75 218 ARG A N 1
ATOM 1569 C CA . ARG A 1 200 ? 19.669 16.665 2.292 1.00 26.35 218 ARG A CA 1
ATOM 1570 C C . ARG A 1 200 ? 19.828 15.661 3.387 1.00 28.28 218 ARG A C 1
ATOM 1571 O O . ARG A 1 200 ? 19.609 14.480 3.187 1.00 30.40 218 ARG A O 1
ATOM 1579 N N . LEU A 1 201 ? 20.135 16.154 4.572 1.00 25.81 219 LEU A N 1
ATOM 1580 C CA . LEU A 1 201 ? 20.279 15.350 5.795 1.00 23.39 219 LEU A CA 1
ATOM 1581 C C . LEU A 1 201 ? 19.158 15.738 6.715 1.00 27.86 219 LEU A C 1
ATOM 1582 O O . LEU A 1 201 ? 18.931 16.933 6.909 1.00 26.01 219 LEU A O 1
ATOM 1587 N N . VAL A 1 202 ? 18.439 14.745 7.260 1.00 27.56 220 VAL A N 1
ATOM 1588 C CA . VAL A 1 202 ? 17.301 14.989 8.159 1.00 28.54 220 VAL A CA 1
ATOM 1589 C C . VAL A 1 202 ? 17.607 14.348 9.514 1.00 31.53 220 VAL A C 1
ATOM 1590 O O . VAL A 1 202 ? 17.884 13.155 9.615 1.00 30.96 220 VAL A O 1
ATOM 1594 N N . GLY A 1 203 ? 17.548 15.167 10.543 1.00 29.94 221 GLY A N 1
ATOM 1595 C CA . GLY A 1 203 ? 17.809 14.769 11.916 1.00 29.55 221 GLY A CA 1
ATOM 1596 C C . GLY A 1 203 ? 16.580 14.303 12.667 1.00 33.50 221 GLY A C 1
ATOM 1597 O O . GLY A 1 203 ? 15.460 14.537 12.216 1.00 32.96 221 GLY A O 1
ATOM 1598 N N . PRO A 1 204 ? 16.781 13.664 13.841 1.00 32.36 222 PRO A N 1
ATOM 1599 C CA . PRO A 1 204 ? 15.642 13.131 14.625 1.00 33.31 222 PRO A CA 1
ATOM 1600 C C . PRO A 1 204 ? 14.586 14.157 15.019 1.00 39.02 222 PRO A C 1
ATOM 1601 O O . PRO A 1 204 ? 13.441 13.762 15.186 1.00 38.85 222 PRO A O 1
ATOM 1605 N N . LYS A 1 205 ? 14.948 15.440 15.166 1.00 37.58 223 LYS A N 1
ATOM 1606 C CA . LYS A 1 205 ? 13.977 16.488 15.511 1.00 39.30 223 LYS A CA 1
ATOM 1607 C C . LYS A 1 205 ? 13.430 17.177 14.259 1.00 44.18 223 LYS A C 1
ATOM 1608 O O . LYS A 1 205 ? 12.696 18.160 14.365 1.00 46.25 223 LYS A O 1
ATOM 1614 N N . GLY A 1 206 ? 13.766 16.650 13.086 1.00 39.42 224 GLY A N 1
ATOM 1615 C CA . GLY A 1 206 ? 13.371 17.239 11.807 1.00 37.95 224 GLY A CA 1
ATOM 1616 C C . GLY A 1 206 ? 14.285 18.365 11.337 1.00 38.22 224 GLY A C 1
ATOM 1617 O O . GLY A 1 206 ? 13.973 19.011 10.344 1.00 38.03 224 GLY A O 1
ATOM 1618 N N . GLN A 1 207 ? 15.442 18.599 12.002 1.00 33.20 225 GLN A N 1
ATOM 1619 C CA . GLN A 1 207 ? 16.382 19.641 11.541 1.00 32.31 225 GLN A CA 1
ATOM 1620 C C . GLN A 1 207 ? 17.011 19.194 10.193 1.00 35.84 225 GLN A C 1
ATOM 1621 O O . GLN A 1 207 ? 17.270 18.001 9.983 1.00 37.21 225 GLN A O 1
ATOM 1627 N N . VAL A 1 208 ? 17.175 20.125 9.267 1.00 30.82 226 VAL A N 1
ATOM 1628 C CA . VAL A 1 208 ? 17.646 19.808 7.925 1.00 29.02 226 VAL A CA 1
ATOM 1629 C C . VAL A 1 208 ? 19.001 20.453 7.641 1.00 31.08 226 VAL A C 1
ATOM 1630 O O . VAL A 1 208 ? 19.214 21.632 7.915 1.00 30.82 226 VAL A O 1
ATOM 1634 N N . ILE A 1 209 ? 19.905 19.667 7.050 1.00 26.88 227 ILE A N 1
ATOM 1635 C CA . ILE A 1 209 ? 21.189 20.166 6.569 1.00 27.41 227 ILE A CA 1
ATOM 1636 C C . ILE A 1 209 ? 21.201 19.802 5.075 1.00 31.02 227 ILE A C 1
ATOM 1637 O O . ILE A 1 209 ? 21.169 18.635 4.738 1.00 31.00 227 ILE A O 1
ATOM 1642 N N . SER A 1 210 ? 21.166 20.794 4.186 1.00 31.95 228 SER A N 1
ATOM 1643 C CA . SER A 1 210 ? 21.196 20.561 2.741 1.00 33.04 228 SER A CA 1
ATOM 1644 C C . SER A 1 210 ? 22.605 20.095 2.296 1.00 36.47 228 SER A C 1
ATOM 1645 O O . SER A 1 210 ? 23.591 20.429 2.949 1.00 36.83 228 SER A O 1
ATOM 1648 N N . LEU A 1 211 ? 22.685 19.218 1.294 1.00 31.94 229 LEU A N 1
ATOM 1649 C CA . LEU A 1 211 ? 23.996 18.767 0.814 1.00 30.91 229 LEU A CA 1
ATOM 1650 C C . LEU A 1 211 ? 24.400 19.580 -0.346 1.00 34.33 229 LEU A C 1
ATOM 1651 O O . LEU A 1 211 ? 23.553 19.828 -1.204 1.00 33.46 229 LEU A O 1
ATOM 1656 N N . ASN A 1 212 ? 25.686 19.948 -0.426 1.00 29.76 230 ASN A N 1
ATOM 1657 C CA . ASN A 1 212 ? 26.237 20.681 -1.561 1.00 29.59 230 ASN A CA 1
ATOM 1658 C C . ASN A 1 212 ? 26.737 19.647 -2.551 1.00 35.45 230 ASN A C 1
ATOM 1659 O O . ASN A 1 212 ? 27.626 18.848 -2.210 1.00 34.72 230 ASN A O 1
ATOM 1664 N N . LEU A 1 213 ? 26.151 19.620 -3.749 1.00 31.60 231 LEU A N 1
ATOM 1665 C CA . LEU A 1 213 ? 26.434 18.584 -4.734 1.00 31.92 231 LEU A CA 1
ATOM 1666 C C . LEU A 1 213 ? 27.403 18.990 -5.839 1.00 33.61 231 LEU A C 1
ATOM 1667 O O . LEU A 1 213 ? 27.461 20.146 -6.280 1.00 31.28 231 LEU A O 1
ATOM 1672 N N . THR A 1 214 ? 28.116 17.971 -6.344 1.00 31.17 232 THR A N 1
ATOM 1673 C CA . THR A 1 214 ? 29.012 18.087 -7.493 1.00 31.16 232 THR A CA 1
ATOM 1674 C C . THR A 1 214 ? 28.791 16.888 -8.354 1.00 33.84 232 THR A C 1
ATOM 1675 O O . THR A 1 214 ? 28.700 15.796 -7.843 1.00 33.66 232 THR A O 1
ATOM 1679 N N . LYS A 1 215 ? 28.705 17.088 -9.661 1.00 33.00 233 LYS A N 1
ATOM 1680 C CA . LYS A 1 215 ? 28.560 16.042 -10.652 1.00 32.48 233 LYS A CA 1
ATOM 1681 C C . LYS A 1 215 ? 29.925 15.386 -10.878 1.00 39.50 233 LYS A C 1
ATOM 1682 O O . LYS A 1 215 ? 30.890 16.069 -11.255 1.00 38.89 233 LYS A O 1
ATOM 1688 N N . LEU A 1 216 ? 30.023 14.078 -10.635 1.00 39.69 234 LEU A N 1
ATOM 1689 C CA . LEU A 1 216 ? 31.291 13.346 -10.803 1.00 42.13 234 LEU A CA 1
ATOM 1690 C C . LEU A 1 216 ? 31.340 12.664 -12.191 1.00 48.24 234 LEU A C 1
ATOM 1691 O O . LEU A 1 216 ? 32.373 12.696 -12.860 1.00 50.07 234 LEU A O 1
ATOM 1696 N N . LYS A 1 217 ? 30.212 12.071 -12.606 1.00 44.82 235 LYS A N 1
ATOM 1697 C CA . LYS A 1 217 ? 29.972 11.372 -13.877 1.00 43.90 235 LYS A CA 1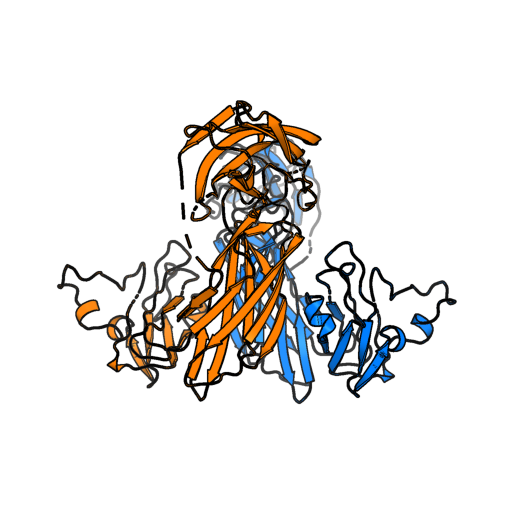
ATOM 1698 C C . LYS A 1 217 ? 28.601 11.750 -14.380 1.00 43.79 235 LYS A C 1
ATOM 1699 O O . LYS A 1 217 ? 27.845 12.361 -13.634 1.00 41.81 235 LYS A O 1
ATOM 1705 N N . SER A 1 218 ? 28.235 11.346 -15.608 1.00 40.55 236 SER A N 1
ATOM 1706 C CA . SER A 1 218 ? 26.898 11.616 -16.143 1.00 38.76 236 SER A CA 1
ATOM 1707 C C . SER A 1 218 ? 25.799 11.075 -15.190 1.00 38.97 236 SER A C 1
ATOM 1708 O O . SER A 1 218 ? 24.755 11.713 -15.054 1.00 38.12 236 SER A O 1
ATOM 1711 N N . ASN A 1 219 ? 26.059 9.942 -14.500 1.00 32.66 237 ASN A N 1
ATOM 1712 C CA . ASN A 1 219 ? 25.078 9.317 -13.614 1.00 33.08 237 ASN A CA 1
ATOM 1713 C C . ASN A 1 219 ? 25.522 9.272 -12.126 1.00 37.61 237 ASN A C 1
ATOM 1714 O O . ASN A 1 219 ? 24.882 8.579 -11.340 1.00 38.93 237 ASN A O 1
ATOM 1719 N N . VAL A 1 220 ? 26.635 9.930 -11.754 1.00 32.77 238 VAL A N 1
ATOM 1720 C CA . VAL A 1 220 ? 27.137 9.892 -10.375 1.00 31.17 238 VAL A CA 1
ATOM 1721 C C . VAL A 1 220 ? 27.336 11.324 -9.838 1.00 35.53 238 VAL A C 1
ATOM 1722 O O . VAL A 1 220 ? 27.941 12.183 -10.507 1.00 35.73 238 VAL A O 1
ATOM 1726 N N . PHE A 1 221 ? 26.869 11.537 -8.602 1.00 31.24 239 PHE A N 1
ATOM 1727 C CA . PHE A 1 221 ? 26.991 12.785 -7.855 1.00 31.50 239 PHE A CA 1
ATOM 1728 C C . PHE A 1 221 ? 27.614 12.534 -6.511 1.00 32.34 239 PHE A C 1
ATOM 1729 O O . PHE A 1 221 ? 27.344 11.512 -5.883 1.00 28.23 239 PHE A O 1
ATOM 1737 N N . GLU A 1 222 ? 28.406 13.508 -6.045 1.00 29.31 240 GLU A N 1
ATOM 1738 C CA . GLU A 1 222 ? 28.938 13.511 -4.686 1.00 30.17 240 GLU A CA 1
ATOM 1739 C C . GLU A 1 222 ? 28.335 14.677 -3.947 1.00 33.59 240 GLU A C 1
ATOM 1740 O O . GLU A 1 222 ? 28.113 15.724 -4.542 1.00 34.13 240 GLU A O 1
ATOM 1746 N N . GLY A 1 223 ? 28.046 14.495 -2.669 1.00 29.40 241 GLY A N 1
ATOM 1747 C CA . GLY A 1 223 ? 27.482 15.560 -1.859 1.00 28.81 241 GLY A CA 1
ATOM 1748 C C . GLY A 1 223 ? 28.238 15.723 -0.557 1.00 33.32 241 GLY A C 1
ATOM 1749 O O . 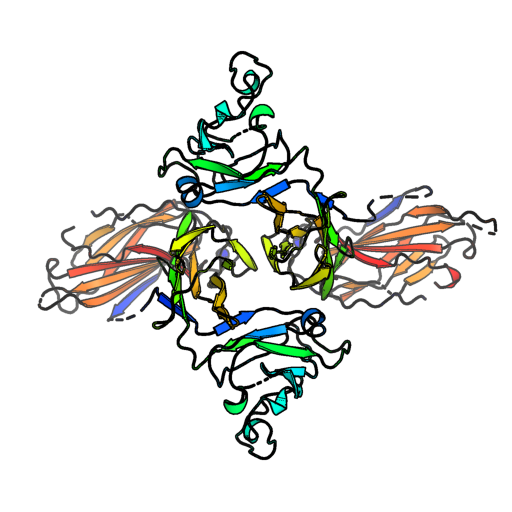GLY A 1 223 ? 28.663 14.733 0.027 1.00 33.01 241 GLY A O 1
ATOM 1750 N N . THR A 1 224 ? 28.438 16.964 -0.104 1.00 29.22 242 THR A N 1
ATOM 1751 C CA . THR A 1 224 ? 29.075 17.217 1.185 1.00 29.12 242 THR A CA 1
ATOM 1752 C C . THR A 1 224 ? 28.251 18.189 2.006 1.00 32.20 242 THR A C 1
ATOM 1753 O O . THR A 1 224 ? 27.513 19.003 1.448 1.00 30.00 242 THR A O 1
ATOM 1757 N N . ALA A 1 225 ? 28.429 18.121 3.331 1.00 29.49 243 ALA A N 1
ATOM 1758 C CA . ALA A 1 225 ? 27.887 19.024 4.335 1.00 31.07 243 ALA A CA 1
ATOM 1759 C C . ALA A 1 225 ? 28.658 18.854 5.627 1.00 34.30 243 ALA A C 1
ATOM 1760 O O . ALA A 1 225 ? 29.179 17.769 5.892 1.00 35.10 243 ALA A O 1
ATOM 1762 N N . THR A 1 226 ? 28.677 19.894 6.454 1.00 30.72 244 THR A N 1
ATOM 1763 C CA . THR A 1 226 ? 29.262 19.896 7.794 1.00 31.44 244 THR A CA 1
ATOM 1764 C C . THR A 1 226 ? 28.161 19.553 8.751 1.00 35.50 244 THR A C 1
ATOM 1765 O O . THR A 1 226 ? 27.083 20.160 8.690 1.00 35.22 244 THR A O 1
ATOM 1769 N N . LEU A 1 227 ? 28.427 18.619 9.660 1.00 31.69 245 LEU A N 1
ATOM 1770 C CA . LEU A 1 227 ? 27.421 18.234 10.642 1.00 31.69 245 LEU A CA 1
ATOM 1771 C C . LEU A 1 227 ? 27.675 19.055 11.879 1.00 37.61 245 LEU A C 1
ATOM 1772 O O . LEU A 1 227 ? 28.715 18.917 12.531 1.00 37.01 245 LEU A O 1
ATOM 1777 N N . ASP A 1 228 ? 26.787 20.011 12.132 1.00 35.53 246 ASP A N 1
ATOM 1778 C CA . ASP A 1 228 ? 27.040 20.923 13.226 1.00 35.74 246 ASP A CA 1
ATOM 1779 C C . ASP A 1 228 ? 25.796 21.122 14.080 1.00 39.55 246 ASP A C 1
ATOM 1780 O O . ASP A 1 228 ? 25.662 22.157 14.737 1.00 41.57 246 ASP A O 1
ATOM 1785 N N . SER A 1 229 ? 24.901 20.119 14.102 1.00 32.79 247 SER A N 1
ATOM 1786 C CA . SER A 1 229 ? 23.736 20.155 14.982 1.00 32.70 247 SER A CA 1
ATOM 1787 C C . SER A 1 229 ? 24.220 20.061 16.436 1.00 36.38 247 SER A C 1
ATOM 1788 O O . SER A 1 229 ? 25.122 19.277 16.718 1.00 35.21 247 SER A O 1
ATOM 1791 N N . GLU A 1 230 ? 23.666 20.872 17.335 1.00 33.69 248 GLU A N 1
ATOM 1792 C CA . GLU A 1 230 ? 24.082 20.871 18.744 1.00 34.64 248 GLU A CA 1
ATOM 1793 C C . GLU A 1 230 ? 23.097 20.109 19.618 1.00 40.96 248 GLU A C 1
ATOM 1794 O O . GLU A 1 230 ? 23.305 20.011 20.831 1.00 41.89 248 GLU A O 1
ATOM 1800 N N . LEU A 1 231 ? 22.063 19.536 19.006 1.00 37.86 249 LEU A N 1
ATOM 1801 C CA . LEU A 1 231 ? 21.009 18.817 19.696 1.00 38.97 249 LEU A CA 1
ATOM 1802 C C . LEU A 1 231 ? 21.352 17.363 19.951 1.00 45.15 249 LEU A C 1
ATOM 1803 O O . LEU A 1 231 ? 22.036 16.721 19.150 1.00 46.01 249 LEU A O 1
ATOM 1808 N N . ASN A 1 232 ? 20.826 16.844 21.068 1.00 41.19 250 ASN A N 1
ATOM 1809 C CA . ASN A 1 232 ? 20.956 15.466 21.496 1.00 41.30 250 ASN A CA 1
ATOM 1810 C C . ASN A 1 232 ? 19.982 14.619 20.643 1.00 43.77 250 ASN A C 1
ATOM 1811 O O . ASN A 1 232 ? 18.802 14.937 20.571 1.00 44.17 250 ASN A O 1
ATOM 1816 N N . ASP A 1 233 ? 20.484 13.578 19.973 1.00 38.57 251 ASP A N 1
ATOM 1817 C CA . ASP A 1 233 ? 19.642 12.739 19.112 1.00 38.32 251 ASP A CA 1
ATOM 1818 C C . ASP A 1 233 ? 18.851 11.665 19.893 1.00 43.32 251 ASP A C 1
ATOM 1819 O O . ASP A 1 233 ? 17.965 11.049 19.309 1.00 44.01 251 ASP A O 1
ATOM 1824 N N . ARG A 1 234 ? 19.168 11.454 21.191 1.00 41.07 252 ARG A N 1
ATOM 1825 C CA . ARG A 1 234 ? 18.539 10.508 22.126 1.00 41.81 252 ARG A CA 1
ATOM 1826 C C . ARG A 1 234 ? 18.402 9.074 21.523 1.00 47.43 252 ARG A C 1
ATOM 1827 O O . ARG A 1 234 ? 17.326 8.452 21.560 1.00 47.45 252 ARG A O 1
ATOM 1835 N N . GLY A 1 235 ? 19.503 8.568 20.991 1.00 43.32 253 GLY A N 1
ATOM 1836 C CA . GLY A 1 235 ? 19.564 7.235 20.398 1.00 43.61 253 GLY A CA 1
ATOM 1837 C C . GLY A 1 235 ? 19.078 7.130 18.963 1.00 46.62 253 GLY A C 1
ATOM 1838 O O . GLY A 1 235 ? 19.407 6.154 18.285 1.00 46.47 253 GLY A O 1
ATOM 1839 N N . GLU A 1 236 ? 18.330 8.143 18.478 1.00 40.78 254 GLU A N 1
ATOM 1840 C CA . GLU A 1 236 ? 17.776 8.151 17.118 1.00 39.98 254 GLU A CA 1
ATOM 1841 C C . GLU A 1 236 ? 18.845 8.518 16.077 1.00 44.12 254 GLU A C 1
ATOM 1842 O O . GLU A 1 236 ? 19.842 9.186 16.391 1.00 45.51 254 GLU A O 1
ATOM 1848 N N . ASN A 1 237 ? 18.633 8.064 14.834 1.00 38.03 255 ASN A N 1
ATOM 1849 C CA . ASN A 1 237 ? 19.558 8.304 13.744 1.00 36.18 255 ASN A CA 1
ATOM 1850 C C . ASN A 1 237 ? 19.103 9.409 12.784 1.00 36.86 255 ASN A C 1
ATOM 1851 O O . ASN A 1 237 ? 17.959 9.855 12.797 1.00 35.36 255 ASN A O 1
ATOM 1856 N N . TRP A 1 238 ? 20.062 9.855 11.969 1.00 32.64 256 TRP A N 1
ATOM 1857 C CA . TRP A 1 238 ? 19.900 10.782 10.865 1.00 30.51 256 TRP A CA 1
ATOM 1858 C C . TRP A 1 238 ? 19.726 10.000 9.599 1.00 34.99 256 TRP A C 1
ATOM 1859 O O . TRP A 1 238 ? 20.127 8.838 9.535 1.00 33.94 256 TRP A O 1
ATOM 1870 N N . TYR A 1 239 ? 19.185 10.660 8.571 1.00 33.01 257 TYR A N 1
ATOM 1871 C CA . TYR A 1 239 ? 19.022 10.104 7.252 1.00 33.41 257 TYR A CA 1
ATOM 1872 C C . TYR A 1 239 ? 19.482 11.064 6.198 1.00 34.04 257 TYR A C 1
ATOM 1873 O O . TYR A 1 239 ? 19.283 12.275 6.289 1.00 32.80 257 TYR A O 1
ATOM 1882 N N . LEU A 1 240 ? 20.122 10.498 5.211 1.00 30.15 258 LEU A N 1
ATOM 1883 C CA . LEU A 1 240 ? 20.405 11.091 3.930 1.00 29.37 258 LEU A CA 1
ATOM 1884 C C . LEU A 1 240 ? 19.168 10.844 3.076 1.00 30.89 258 LEU A C 1
ATOM 1885 O O . LEU A 1 240 ? 18.739 9.693 2.967 1.00 27.70 258 LEU A O 1
ATOM 1890 N N . GLU A 1 241 ? 18.556 11.916 2.538 1.00 27.61 259 GLU A N 1
ATOM 1891 C CA . GLU A 1 241 ? 17.386 11.810 1.647 1.00 27.84 259 GLU A CA 1
ATOM 1892 C C . GLU A 1 241 ? 17.745 12.391 0.307 1.00 29.01 259 GLU A C 1
ATOM 1893 O O . GLU A 1 241 ? 18.244 13.519 0.246 1.00 27.58 259 GLU A O 1
ATOM 1899 N N . THR A 1 242 ? 17.538 11.654 -0.745 1.00 26.76 260 THR A N 1
ATOM 1900 C CA A THR A 1 242 ? 17.849 12.183 -2.063 0.50 26.29 260 THR A CA 1
ATOM 1901 C CA B THR A 1 242 ? 17.881 12.099 -2.089 0.50 26.89 260 THR A CA 1
ATOM 1902 C C . THR A 1 242 ? 16.722 11.850 -3.038 1.00 30.62 260 THR A C 1
ATOM 1903 O O . THR A 1 242 ? 16.041 10.819 -2.906 1.00 28.10 260 THR A O 1
ATOM 1910 N N . ASP A 1 243 ? 16.573 12.729 -4.039 1.00 29.62 261 ASP A N 1
ATOM 1911 C CA . ASP A 1 243 ? 15.579 12.650 -5.101 1.00 30.30 261 ASP A CA 1
ATOM 1912 C C . ASP A 1 243 ? 16.258 12.966 -6.406 1.00 29.71 261 ASP A C 1
ATOM 1913 O O . ASP A 1 243 ? 16.978 13.961 -6.517 1.00 27.93 261 ASP A O 1
ATOM 1918 N N . VAL A 1 244 ? 16.102 12.068 -7.375 1.00 25.32 262 VAL A N 1
ATOM 1919 C CA . VAL A 1 244 ? 16.728 12.211 -8.677 1.00 26.81 262 VAL A CA 1
ATOM 1920 C C . VAL A 1 244 ? 15.645 12.089 -9.797 1.00 33.95 262 VAL A C 1
ATOM 1921 O O . VAL A 1 244 ? 14.784 11.187 -9.756 1.00 32.59 262 VAL A O 1
ATOM 1925 N N . GLN A 1 245 ? 15.735 12.957 -10.808 1.00 30.87 263 GLN A N 1
ATOM 1926 C CA . GLN A 1 245 ? 14.878 12.826 -11.976 1.00 32.27 263 GLN A CA 1
ATOM 1927 C C . GLN A 1 245 ? 15.679 13.073 -13.263 1.00 39.90 263 GLN A C 1
ATOM 1928 O O . GLN A 1 245 ? 16.470 13.998 -13.321 1.00 38.04 263 GLN A O 1
ATOM 1934 N N . THR A 1 246 ? 15.498 12.213 -14.268 1.00 40.09 264 THR A N 1
ATOM 1935 C CA . THR A 1 246 ? 16.084 12.410 -15.591 1.00 41.66 264 THR A CA 1
ATOM 1936 C C . THR A 1 246 ? 15.079 11.856 -16.614 1.00 46.57 264 THR A C 1
ATOM 1937 O O . THR A 1 246 ? 13.983 11.436 -16.237 1.00 44.64 264 THR A O 1
ATOM 1941 N N . GLU A 1 247 ? 15.424 11.946 -17.901 1.00 46.72 265 GLU A N 1
ATOM 1942 C CA . GLU A 1 247 ? 14.592 11.466 -18.998 1.00 48.66 265 GLU A CA 1
ATOM 1943 C C . GLU A 1 247 ? 15.443 10.680 -19.952 1.00 56.21 265 GLU A C 1
ATOM 1944 O O . GLU A 1 247 ? 16.567 11.079 -20.252 1.00 56.40 265 GLU A O 1
ATOM 1950 N N . TYR A 1 248 ? 14.927 9.546 -20.405 1.00 55.47 266 TYR A N 1
ATOM 1951 C CA . TYR A 1 248 ? 15.608 8.729 -21.392 1.00 56.55 266 TYR A CA 1
ATOM 1952 C C . TYR A 1 248 ? 14.580 8.400 -22.456 1.00 61.41 266 TYR A C 1
ATOM 1953 O O . TYR A 1 248 ? 13.703 7.552 -22.254 1.00 59.50 266 TYR A O 1
ATOM 1962 N N . GLY A 1 249 ? 14.666 9.163 -23.545 1.00 59.36 267 GLY A N 1
ATOM 1963 C CA . GLY A 1 249 ? 13.737 9.113 -24.659 1.00 59.79 267 GLY A CA 1
ATOM 1964 C C . GLY A 1 249 ? 12.465 9.810 -24.236 1.00 63.47 267 GLY A C 1
ATOM 1965 O O . GLY A 1 249 ? 12.499 10.978 -23.838 1.00 63.34 267 GLY A O 1
ATOM 1966 N N . GLN A 1 250 ? 11.358 9.072 -24.256 1.00 59.37 268 GLN A N 1
ATOM 1967 C CA . GLN A 1 250 ? 10.037 9.555 -23.846 1.00 58.91 268 GLN A CA 1
ATOM 1968 C C . GLN A 1 250 ? 9.694 9.064 -22.412 1.00 57.77 268 GLN A C 1
ATOM 1969 O O . GLN A 1 250 ? 8.562 9.229 -21.959 1.00 58.11 268 GLN A O 1
ATOM 1975 N N . GLU A 1 251 ? 10.680 8.488 -21.708 1.00 49.56 269 GLU A N 1
ATOM 1976 C CA . GLU A 1 251 ? 10.482 7.936 -20.370 1.00 47.62 269 GLU A CA 1
ATOM 1977 C C . GLU A 1 251 ? 11.082 8.795 -19.268 1.00 46.20 269 GLU A C 1
ATOM 1978 O O . GLU A 1 251 ? 12.238 9.197 -19.342 1.00 44.81 269 GLU A O 1
ATOM 1984 N N . ILE A 1 252 ? 10.290 9.030 -18.223 1.00 41.11 270 ILE A N 1
ATOM 1985 C CA . ILE A 1 252 ? 10.686 9.720 -17.000 1.00 39.92 270 ILE A CA 1
ATOM 1986 C C . ILE A 1 252 ? 11.342 8.676 -16.087 1.00 39.07 270 ILE A C 1
ATOM 1987 O O . ILE A 1 252 ? 10.755 7.612 -15.821 1.00 37.82 270 ILE A O 1
ATOM 1992 N N . ILE A 1 253 ? 12.571 8.972 -15.655 1.00 32.31 271 ILE A N 1
ATOM 1993 C CA . ILE A 1 253 ? 13.332 8.161 -14.720 1.00 31.26 271 ILE A CA 1
ATOM 1994 C C . ILE A 1 253 ? 13.332 8.920 -13.404 1.00 34.04 271 ILE A C 1
ATOM 1995 O O . ILE A 1 253 ? 13.979 9.976 -13.279 1.00 35.03 271 ILE A O 1
ATOM 2000 N N . ARG A 1 254 ? 12.578 8.418 -12.441 1.00 28.80 272 ARG A N 1
ATOM 2001 C CA . ARG A 1 254 ? 12.472 9.065 -11.133 1.00 28.81 272 ARG A CA 1
ATOM 2002 C C . ARG A 1 254 ? 12.796 8.080 -10.038 1.00 31.84 272 ARG A C 1
ATOM 2003 O O . ARG A 1 254 ? 12.195 7.005 -9.976 1.00 29.39 272 ARG A O 1
ATOM 2011 N N . ARG A 1 255 ? 13.780 8.435 -9.186 1.00 28.09 273 ARG A N 1
ATOM 2012 C CA . ARG A 1 255 ? 14.154 7.614 -8.054 1.00 25.93 273 ARG A CA 1
ATOM 2013 C C . ARG A 1 255 ? 14.423 8.486 -6.838 1.00 28.77 273 ARG A C 1
ATOM 2014 O O . ARG A 1 255 ? 14.998 9.560 -6.947 1.00 29.25 273 ARG A O 1
ATOM 2022 N N . SER A 1 256 ? 14.037 8.003 -5.671 1.00 25.64 274 SER A N 1
ATOM 2023 C CA . SER A 1 256 ? 14.344 8.652 -4.418 1.00 25.98 274 SER A CA 1
ATOM 2024 C C . SER A 1 256 ? 14.968 7.615 -3.508 1.00 33.20 274 SER A C 1
ATOM 2025 O O . SER A 1 256 ? 14.734 6.418 -3.675 1.00 33.16 274 SER A O 1
ATOM 2028 N N . GLY A 1 257 ? 15.853 8.058 -2.641 1.00 32.72 275 GLY A N 1
ATOM 2029 C CA . GLY A 1 257 ? 16.564 7.140 -1.766 1.00 33.12 275 GLY A CA 1
ATOM 2030 C C . GLY A 1 257 ? 16.894 7.727 -0.424 1.00 35.53 275 GLY A C 1
ATOM 2031 O O . GLY A 1 257 ? 16.890 8.944 -0.255 1.00 33.03 275 GLY A O 1
ATOM 2032 N N . HIS A 1 258 ? 17.157 6.824 0.513 1.00 33.26 276 HIS A N 1
ATOM 2033 C CA A HIS A 1 258 ? 17.471 7.101 1.907 0.50 34.59 276 HIS A CA 1
ATOM 2034 C CA B HIS A 1 258 ? 17.530 7.176 1.868 0.50 33.16 276 HIS A CA 1
ATOM 2035 C C . HIS A 1 258 ? 18.603 6.232 2.396 1.00 38.07 276 HIS A C 1
ATOM 2036 O O . HIS A 1 258 ? 18.733 5.093 1.933 1.00 39.68 276 HIS A O 1
ATOM 2049 N N . THR A 1 259 ? 19.351 6.700 3.388 1.00 33.32 277 THR A N 1
ATOM 2050 C CA . THR A 1 259 ? 20.326 5.873 4.093 1.00 31.76 277 THR A CA 1
ATOM 2051 C C . THR A 1 259 ? 20.528 6.528 5.469 1.00 34.92 277 THR A C 1
ATOM 2052 O O . THR A 1 259 ? 20.397 7.744 5.631 1.00 31.97 277 THR A O 1
ATOM 2056 N N . ALA A 1 260 ? 20.724 5.678 6.475 1.00 32.46 278 ALA A N 1
ATOM 2057 C CA . ALA A 1 260 ? 20.862 6.089 7.862 1.00 31.68 278 ALA A CA 1
ATOM 2058 C C . ALA A 1 260 ? 22.321 6.231 8.256 1.00 33.57 278 ALA A C 1
ATOM 2059 O O . ALA A 1 260 ? 23.199 5.519 7.766 1.00 31.47 278 ALA A O 1
ATOM 2061 N N . PHE A 1 261 ? 22.564 7.131 9.195 1.00 31.44 279 PHE A N 1
ATOM 2062 C CA . PHE A 1 261 ? 23.881 7.308 9.789 1.00 31.22 279 PHE A CA 1
ATOM 2063 C C . PHE A 1 261 ? 23.669 7.802 11.208 1.00 36.49 279 PHE A C 1
ATOM 2064 O O . PHE A 1 261 ? 22.615 8.360 11.528 1.00 34.07 279 PHE A O 1
ATOM 2072 N N . SER A 1 262 ? 24.635 7.516 12.073 1.00 34.19 280 SER A N 1
ATOM 2073 C CA . SER A 1 262 ? 24.577 7.916 13.484 1.00 34.55 280 SER A CA 1
ATOM 2074 C C . SER A 1 262 ? 25.363 9.195 13.687 1.00 37.21 280 SER A C 1
ATOM 2075 O O . SER A 1 262 ? 26.381 9.407 13.028 1.00 36.75 280 SER A O 1
ATOM 2078 N N . TYR A 1 263 ? 24.931 10.026 14.638 1.00 33.53 281 TYR A N 1
ATOM 2079 C CA . TYR A 1 263 ? 25.618 11.290 14.923 1.00 32.50 281 TYR A CA 1
ATOM 2080 C C . TYR A 1 263 ? 25.698 11.546 16.436 1.00 37.66 281 TYR A C 1
ATOM 2081 O O . TYR A 1 263 ? 24.705 11.338 17.118 1.00 36.99 281 TYR A O 1
ATOM 2090 N N . SER A 1 264 ? 26.842 12.058 16.949 1.00 34.28 282 SER A N 1
ATOM 2091 C CA . SER A 1 264 ? 26.917 12.396 18.377 1.00 34.72 282 SER A CA 1
ATOM 2092 C C . SER A 1 264 ? 27.691 13.704 18.627 1.00 38.18 282 SER A C 1
ATOM 2093 O O . SER A 1 264 ? 28.448 14.173 17.784 1.00 36.98 282 SER A O 1
ATOM 2096 N N . ILE A 1 265 ? 27.499 14.263 19.803 1.00 35.28 283 ILE A N 1
ATOM 2097 C CA . ILE A 1 265 ? 28.218 15.431 20.291 1.00 35.22 283 ILE A CA 1
ATOM 2098 C C . ILE A 1 265 ? 29.388 14.898 21.154 1.00 39.65 283 ILE A C 1
ATOM 2099 O O . ILE A 1 265 ? 29.150 14.030 21.994 1.00 38.79 283 ILE A O 1
ATOM 2104 N N . PRO A 1 266 ? 30.639 15.342 20.940 1.00 37.36 284 PRO A N 1
ATOM 2105 C CA . PRO A 1 266 ? 31.760 14.805 21.748 1.00 36.43 284 PRO A CA 1
ATOM 2106 C C . PRO A 1 266 ? 31.726 15.395 23.164 1.00 38.72 284 PRO A C 1
ATOM 2107 O O . PRO A 1 266 ? 32.557 16.227 23.526 1.00 37.04 284 PRO A O 1
ATOM 2111 N N . SER A 1 267 ? 30.721 14.973 23.959 1.00 34.13 285 SER A N 1
ATOM 2112 C CA . SER A 1 267 ? 30.414 15.460 25.323 1.00 32.17 285 SER A CA 1
ATOM 2113 C C . SER A 1 267 ? 31.500 15.118 26.340 1.00 36.04 285 SER A C 1
ATOM 2114 O O . SER A 1 267 ? 31.519 15.698 27.425 1.00 36.67 285 SER A O 1
ATOM 2117 N N . ALA A 1 268 ? 32.379 14.157 26.008 1.00 32.18 286 ALA A N 1
ATOM 2118 C CA . ALA A 1 268 ? 33.486 13.735 26.870 1.00 31.04 286 ALA A CA 1
ATOM 2119 C C . ALA A 1 268 ? 34.539 13.013 26.049 1.00 35.30 286 ALA A C 1
ATOM 2120 O O . ALA A 1 268 ? 34.220 12.417 25.009 1.00 36.49 286 ALA A O 1
ATOM 2122 N N . SER A 1 269 ? 35.801 13.102 26.490 1.00 31.16 287 SER A N 1
ATOM 2123 C CA . SER A 1 269 ? 36.909 12.468 25.798 1.00 32.13 287 SER A CA 1
ATOM 2124 C C . SER A 1 269 ? 37.868 11.789 26.755 1.00 35.41 287 SER A C 1
ATOM 2125 O O . SER A 1 269 ? 38.058 12.259 27.868 1.00 35.63 287 SER A O 1
ATOM 2128 N N . LEU A 1 270 ? 38.460 10.680 26.312 1.00 32.49 288 LEU A N 1
ATOM 2129 C CA . LEU A 1 270 ? 39.515 9.955 27.035 1.00 33.61 288 LEU A CA 1
ATOM 2130 C C . LEU A 1 270 ? 40.858 10.597 26.678 1.00 41.20 288 LEU A C 1
ATOM 2131 O O . LEU A 1 270 ? 41.085 10.918 25.501 1.00 38.99 288 LEU A O 1
ATOM 2144 N N . ASN A 1 272 ? 44.376 9.926 28.806 1.00 44.96 290 ASN A N 1
ATOM 2145 C CA . ASN A 1 272 ? 45.542 9.110 29.168 1.00 46.23 290 ASN A CA 1
ATOM 2146 C C . ASN A 1 272 ? 45.103 7.819 29.812 1.00 49.65 290 ASN A C 1
ATOM 2147 O O . ASN A 1 272 ? 44.184 7.854 30.617 1.00 49.46 290 ASN A O 1
ATOM 2152 N N . VAL A 1 273 ? 45.762 6.695 29.500 1.00 44.75 291 VAL A N 1
ATOM 2153 C CA . VAL A 1 273 ? 45.429 5.410 30.110 1.00 43.70 291 VAL A CA 1
ATOM 2154 C C . VAL A 1 273 ? 46.730 4.817 30.673 1.00 48.32 291 VAL A C 1
ATOM 2155 O O . VAL A 1 273 ? 47.784 4.883 30.038 1.00 47.96 291 VAL A O 1
ATOM 2159 N N . LYS A 1 274 ? 46.658 4.319 31.905 1.00 45.81 292 LYS A N 1
ATOM 2160 C CA . LYS A 1 274 ? 47.799 3.712 32.588 1.00 47.40 292 LYS A CA 1
ATOM 2161 C C . LYS A 1 274 ? 47.312 2.487 33.358 1.00 52.90 292 LYS A C 1
ATOM 2162 O O . LYS A 1 274 ? 46.144 2.415 33.750 1.00 50.99 292 LYS A O 1
ATOM 2168 N N . LYS A 1 275 ? 48.203 1.517 33.539 1.00 52.67 293 LYS A N 1
ATOM 2169 C CA . LYS A 1 275 ? 47.954 0.314 34.331 1.00 53.54 293 LYS A CA 1
ATOM 2170 C C . LYS A 1 275 ? 48.290 0.688 35.768 1.00 59.10 293 LYS A C 1
ATOM 2171 O O . LYS A 1 275 ? 49.376 1.211 36.031 1.00 58.58 293 LYS A O 1
ATOM 2177 N N . LEU A 1 276 ? 47.305 0.542 36.665 1.00 57.55 294 LEU A N 1
ATOM 2178 C CA . LEU A 1 276 ? 47.412 0.903 38.083 1.00 58.50 294 LEU A CA 1
ATOM 2179 C C . LEU A 1 276 ? 47.960 -0.269 38.893 1.00 63.82 294 LEU A C 1
ATOM 2180 O O . LEU A 1 276 ? 48.828 -0.060 39.746 1.00 64.20 294 LEU A O 1
ATOM 2185 N N . SER A 1 277 ? 47.452 -1.497 38.624 1.00 60.70 295 SER A N 1
ATOM 2186 C CA . SER A 1 277 ? 47.835 -2.728 39.319 1.00 61.90 295 SER A CA 1
ATOM 2187 C C . SER A 1 277 ? 47.813 -3.919 38.375 1.00 65.56 295 SER A C 1
ATOM 2188 O O . SER A 1 277 ? 47.162 -3.874 37.335 1.00 64.59 295 SER A O 1
ATOM 2191 N N . SER A 1 278 ? 48.513 -4.990 38.756 1.00 63.88 296 SER A N 1
ATOM 2192 C CA . SER A 1 278 ? 48.600 -6.233 37.996 1.00 64.41 296 SER A CA 1
ATOM 2193 C C . SER A 1 278 ? 47.797 -7.334 38.681 1.00 68.08 296 SER A C 1
ATOM 2194 O O . SER A 1 278 ? 47.433 -8.324 38.036 1.00 67.07 296 SER A O 1
ATOM 2197 N N . LYS A 1 279 ? 47.536 -7.162 39.999 1.00 65.07 297 LYS A N 1
ATOM 2198 C CA . LYS A 1 279 ? 46.792 -8.121 40.804 1.00 65.34 297 LYS A CA 1
ATOM 2199 C C . LYS A 1 279 ? 45.869 -7.371 41.784 1.00 68.28 297 LYS A C 1
ATOM 2200 O O . LYS A 1 279 ? 46.301 -7.021 42.889 1.00 69.02 297 LYS A O 1
ATOM 2202 N N . PRO A 1 280 ? 44.589 -7.115 41.399 1.00 62.16 298 PRO A N 1
ATOM 2203 C CA . PRO A 1 280 ? 43.950 -7.446 40.111 1.00 60.14 298 PRO A CA 1
ATOM 2204 C C . PRO A 1 280 ? 44.343 -6.446 39.009 1.00 59.99 298 PRO A C 1
ATOM 2205 O O . PRO A 1 280 ? 44.763 -5.330 39.316 1.00 58.50 298 PRO A O 1
ATOM 2209 N N . LEU A 1 281 ? 44.235 -6.862 37.729 1.00 54.72 299 LEU A N 1
ATOM 2210 C CA . LEU A 1 281 ? 44.557 -6.031 36.561 1.00 52.67 299 LEU A CA 1
ATOM 2211 C C . LEU A 1 281 ? 43.635 -4.832 36.518 1.00 54.07 299 LEU A C 1
ATOM 2212 O O . LEU A 1 281 ? 42.481 -4.948 36.106 1.00 53.82 299 LEU A O 1
ATOM 2217 N N . THR A 1 282 ? 44.140 -3.677 36.986 1.00 48.55 300 THR A N 1
ATOM 2218 C CA . THR A 1 282 ? 43.348 -2.462 37.096 1.00 46.06 300 THR A CA 1
ATOM 2219 C C . THR A 1 282 ? 44.003 -1.344 36.307 1.00 48.05 300 THR A C 1
ATOM 2220 O O . THR A 1 282 ? 45.225 -1.150 36.367 1.00 48.36 300 THR A O 1
ATOM 2224 N N . PHE A 1 283 ? 43.166 -0.609 35.561 1.00 41.05 301 PHE A N 1
ATOM 2225 C CA . PHE A 1 283 ? 43.597 0.508 34.731 1.00 39.79 301 PHE A CA 1
ATOM 2226 C C . PHE A 1 283 ? 42.873 1.754 35.140 1.00 43.02 301 PHE A C 1
ATOM 2227 O O . PHE A 1 283 ? 41.770 1.670 35.677 1.00 42.41 301 PHE A O 1
ATOM 2235 N N . VAL A 1 284 ? 43.496 2.910 34.899 1.00 39.76 302 VAL A N 1
ATOM 2236 C CA . VAL A 1 284 ? 42.920 4.220 35.187 1.00 39.21 302 VAL A CA 1
ATOM 2237 C C . VAL A 1 284 ? 42.991 5.073 33.912 1.00 41.67 302 VAL A C 1
ATOM 2238 O O . VAL A 1 284 ? 44.020 5.106 33.242 1.00 41.41 302 VAL A O 1
ATOM 2242 N N . VAL A 1 285 ? 41.893 5.735 33.572 1.00 38.67 303 VAL A N 1
ATOM 2243 C CA . VAL A 1 285 ? 41.822 6.582 32.375 1.00 38.93 303 VAL A CA 1
ATOM 2244 C C . VAL A 1 285 ? 41.376 7.969 32.785 1.00 41.05 303 VAL A C 1
ATOM 2245 O O . VAL A 1 285 ? 40.382 8.094 33.506 1.00 40.59 303 VAL A O 1
ATOM 2249 N N . THR A 1 286 ? 42.048 9.013 32.267 1.00 36.21 304 THR A N 1
ATOM 2250 C CA . THR A 1 286 ? 41.636 10.400 32.496 1.00 36.30 304 THR A CA 1
ATOM 2251 C C . THR A 1 286 ? 40.525 10.722 31.469 1.00 40.63 304 THR A C 1
ATOM 2252 O O . THR A 1 286 ? 40.601 10.297 30.309 1.00 40.09 304 THR A O 1
ATOM 2256 N N . VAL A 1 287 ? 39.489 11.444 31.908 1.00 37.67 305 VAL A N 1
ATOM 2257 C CA . VAL A 1 287 ? 38.337 11.819 31.084 1.00 36.71 305 VAL A CA 1
ATOM 2258 C C . VAL A 1 287 ? 38.068 13.323 31.246 1.00 41.20 305 VAL A C 1
ATOM 2259 O O . VAL A 1 287 ? 38.022 13.816 32.363 1.00 40.66 305 VAL A O 1
ATOM 2263 N N . ASP A 1 288 ? 37.883 14.031 30.137 1.00 39.95 306 ASP A N 1
ATOM 2264 C CA . ASP A 1 288 ? 37.500 15.439 30.111 1.00 40.73 306 ASP A CA 1
ATOM 2265 C C . ASP A 1 288 ? 35.994 15.482 29.755 1.00 40.84 306 ASP A C 1
ATOM 2266 O O . ASP A 1 288 ? 35.608 14.950 28.728 1.00 40.21 306 ASP A O 1
ATOM 2271 N N . VAL A 1 289 ? 35.156 15.986 30.652 1.00 36.25 307 VAL A N 1
ATOM 2272 C CA . VAL A 1 289 ? 33.693 16.009 30.484 1.00 35.41 307 VAL A CA 1
ATOM 2273 C C . VAL A 1 289 ? 33.235 17.459 30.295 1.00 41.50 307 VAL A C 1
ATOM 2274 O O . VAL A 1 289 ? 33.631 18.325 31.077 1.00 41.71 307 VAL A O 1
ATOM 2278 N N . ALA A 1 290 ? 32.379 17.704 29.281 1.00 38.94 308 ALA A N 1
ATOM 2279 C CA . ALA A 1 290 ? 31.826 19.023 28.964 1.00 38.14 308 ALA A CA 1
ATOM 2280 C C . ALA A 1 290 ? 30.410 19.174 29.509 1.00 42.92 308 ALA A C 1
ATOM 2281 O O . ALA A 1 290 ? 30.017 20.288 29.867 1.00 43.28 308 ALA A O 1
ATOM 2283 N N . THR A 1 291 ? 29.628 18.068 29.541 1.00 38.13 309 THR A N 1
ATOM 2284 C CA . THR A 1 291 ? 28.226 18.080 29.984 1.00 38.49 309 THR A CA 1
ATOM 2285 C C . THR A 1 291 ? 27.982 17.006 31.045 1.00 42.41 309 THR A C 1
ATOM 2286 O O . THR A 1 291 ? 28.362 15.854 30.847 1.00 41.55 309 THR A O 1
ATOM 2290 N N . ALA A 1 292 ? 27.304 17.394 32.146 1.00 38.27 310 ALA A N 1
ATOM 2291 C CA . ALA A 1 292 ? 26.919 16.522 33.252 1.00 38.09 310 ALA A CA 1
ATOM 2292 C C . ALA A 1 292 ? 25.995 15.415 32.726 1.00 40.19 310 ALA A C 1
ATOM 2293 O O . ALA A 1 292 ? 24.949 15.700 32.132 1.00 39.98 310 ALA A O 1
ATOM 2295 N N . SER A 1 293 ? 26.430 14.159 32.852 1.00 35.47 311 SER A N 1
ATOM 2296 C CA . SER A 1 293 ? 25.656 13.028 32.334 1.00 33.15 311 SER A CA 1
ATOM 2297 C C . SER A 1 293 ? 26.174 11.743 32.898 1.00 32.89 311 SER A C 1
ATOM 2298 O O . SER A 1 293 ? 27.149 11.734 33.643 1.00 31.82 311 SER A O 1
ATOM 2301 N N . ARG A 1 294 ? 25.536 10.641 32.517 1.00 31.56 312 ARG A N 1
ATOM 2302 C CA . ARG A 1 294 ? 26.003 9.307 32.877 1.00 31.09 312 ARG A CA 1
ATOM 2303 C C . ARG A 1 294 ? 26.835 8.771 31.725 1.00 31.75 312 ARG A C 1
ATOM 2304 O O . ARG A 1 294 ? 26.392 8.739 30.574 1.00 29.36 312 ARG A O 1
ATOM 2312 N N . TYR A 1 295 ? 28.050 8.346 32.039 1.00 28.50 313 TYR A N 1
ATOM 2313 C CA . TYR A 1 295 ? 28.981 7.835 31.041 1.00 27.51 313 TYR A CA 1
ATOM 2314 C C . TYR A 1 295 ? 29.453 6.440 31.394 1.00 33.79 313 TYR A C 1
ATOM 2315 O O . TYR A 1 295 ? 29.588 6.099 32.586 1.00 31.86 313 TYR A O 1
ATOM 2324 N N . ALA A 1 296 ? 29.746 5.638 30.363 1.00 30.56 314 ALA A N 1
ATOM 2325 C CA . ALA A 1 296 ? 30.286 4.306 30.589 1.00 30.34 314 ALA A CA 1
ATOM 2326 C C . ALA A 1 296 ? 31.561 4.147 29.841 1.00 34.03 314 ALA A C 1
ATOM 2327 O O . ALA A 1 296 ? 31.627 4.418 28.645 1.00 34.18 314 ALA A O 1
ATOM 2329 N N . LEU A 1 297 ? 32.590 3.736 30.548 1.00 33.00 315 LEU A N 1
ATOM 2330 C CA . LEU A 1 297 ? 33.874 3.420 29.957 1.00 34.89 315 LEU A CA 1
ATOM 2331 C C . LEU A 1 297 ? 33.943 1.926 29.771 1.00 39.73 315 LEU A C 1
ATOM 2332 O O . LEU A 1 297 ? 33.893 1.195 30.757 1.00 40.54 315 LEU A O 1
ATOM 2337 N N . GLN A 1 298 ? 34.053 1.467 28.517 1.00 35.98 316 GLN A N 1
ATOM 2338 C CA . GLN A 1 298 ? 34.110 0.044 28.194 1.00 34.79 316 GLN A CA 1
ATOM 2339 C C . GLN A 1 298 ? 35.446 -0.309 27.579 1.00 40.00 316 GLN A C 1
ATOM 2340 O O . GLN A 1 298 ? 35.928 0.432 26.729 1.00 39.44 316 GLN A O 1
ATOM 2346 N N . SER A 1 299 ? 36.028 -1.449 28.000 1.00 38.84 317 SER A N 1
ATOM 2347 C CA . SER A 1 299 ? 37.315 -1.962 27.518 1.00 38.98 317 SER A CA 1
ATOM 2348 C C . SER A 1 299 ? 37.289 -3.477 27.410 1.00 42.34 317 SER A C 1
ATOM 2349 O O . SER A 1 299 ? 36.510 -4.127 28.102 1.00 41.72 317 SER A O 1
ATOM 2352 N N . VAL A 1 300 ? 38.131 -4.036 26.545 1.00 40.56 318 VAL A N 1
ATOM 2353 C CA . VAL A 1 300 ? 38.220 -5.491 26.349 1.00 40.80 318 VAL A CA 1
ATOM 2354 C C . VAL A 1 300 ? 39.682 -5.941 26.504 1.00 44.20 318 VAL A C 1
ATOM 2355 O O . VAL A 1 300 ? 40.582 -5.329 25.930 1.00 42.81 318 VAL A O 1
ATOM 2359 N N . LEU A 1 301 ? 39.900 -6.989 27.296 1.00 42.54 319 LEU A N 1
ATOM 2360 C CA . LEU A 1 301 ? 41.216 -7.575 27.503 1.00 43.89 319 LEU A CA 1
ATOM 2361 C C . LEU A 1 301 ? 41.406 -8.708 26.504 1.00 50.12 319 LEU A C 1
ATOM 2362 O O . LEU A 1 301 ? 40.588 -9.625 26.444 1.00 47.39 319 LEU A O 1
ATOM 2367 N N . PHE A 1 302 ? 42.471 -8.614 25.702 1.00 50.18 320 PHE A N 1
ATOM 2368 C CA . PHE A 1 302 ? 42.846 -9.599 24.693 1.00 51.76 320 PHE A CA 1
ATOM 2369 C C . PHE A 1 302 ? 44.093 -10.351 25.127 1.00 58.80 320 PHE A C 1
ATOM 2370 O O . PHE A 1 302 ? 44.866 -9.834 25.931 1.00 58.31 320 PHE A O 1
ATOM 2378 N N . GLN A 1 303 ? 44.280 -11.570 24.592 1.00 57.41 321 GLN A N 1
ATOM 2379 C CA . GLN A 1 303 ? 45.431 -12.439 24.829 1.00 85.64 321 GLN A CA 1
ATOM 2380 C C . GLN A 1 303 ? 46.110 -12.694 23.499 1.00 100.84 321 GLN A C 1
ATOM 2381 O O . GLN A 1 303 ? 45.413 -12.998 22.540 1.00 69.41 321 GLN A O 1
ATOM 2387 N N . LYS A 1 307 ? 53.025 -17.412 14.014 1.00 109.06 325 LYS A N 1
ATOM 2388 C CA . LYS A 1 307 ? 52.162 -18.250 14.845 1.00 108.46 325 LYS A CA 1
ATOM 2389 C C . LYS A 1 307 ? 51.755 -17.515 16.130 1.00 109.92 325 LYS A C 1
ATOM 2390 O O . LYS A 1 307 ? 52.602 -16.926 16.809 1.00 109.45 325 LYS A O 1
ATOM 2392 N N . GLY A 1 308 ? 50.460 -17.565 16.438 1.00 104.68 326 GLY A N 1
ATOM 2393 C CA . GLY A 1 308 ? 49.875 -16.929 17.614 1.00 103.38 326 GLY A CA 1
ATOM 2394 C C . GLY A 1 308 ? 48.412 -16.585 17.424 1.00 105.00 326 GLY A C 1
ATOM 2395 O O . GLY A 1 308 ? 48.031 -16.031 16.388 1.00 104.25 326 GLY A O 1
ATOM 2396 N N . GLU A 1 309 ? 47.581 -16.909 18.425 1.00 99.73 327 GLU A N 1
ATOM 2397 C CA . GLU A 1 309 ? 46.145 -16.648 18.361 1.00 97.49 327 GLU A CA 1
ATOM 2398 C C . GLU A 1 309 ? 45.760 -15.495 19.291 1.00 97.40 327 GLU A C 1
ATOM 2399 O O . GLU A 1 309 ? 45.941 -15.609 20.506 1.00 96.87 327 GLU A O 1
ATOM 2405 N N . ALA A 1 310 ? 45.245 -14.380 18.715 1.00 90.73 328 ALA A N 1
ATOM 2406 C CA . ALA A 1 310 ? 44.753 -13.216 19.470 1.00 88.37 328 ALA A CA 1
ATOM 2407 C C . ALA A 1 310 ? 43.245 -13.347 19.669 1.00 88.58 328 ALA A C 1
ATOM 2408 O O . ALA A 1 310 ? 42.511 -13.507 18.686 1.00 87.22 328 ALA A O 1
ATOM 2410 N N . ARG A 1 311 ? 42.790 -13.334 20.939 1.00 83.13 329 ARG A N 1
ATOM 2411 C CA . ARG A 1 311 ? 41.378 -13.525 21.294 1.00 81.39 329 ARG A CA 1
ATOM 2412 C C . ARG A 1 311 ? 40.972 -12.750 22.567 1.00 81.98 329 ARG A C 1
ATOM 2413 O O . ARG A 1 311 ? 41.772 -12.643 23.503 1.00 81.05 329 ARG A O 1
ATOM 2421 N N . PRO A 1 312 ? 39.714 -12.247 22.640 1.00 76.39 330 PRO A N 1
ATOM 2422 C CA . PRO A 1 312 ? 39.285 -11.537 23.856 1.00 75.09 330 PRO A CA 1
ATOM 2423 C C . PRO A 1 312 ? 39.066 -12.511 25.030 1.00 77.80 330 PRO A C 1
ATOM 2424 O O . PRO A 1 312 ? 38.554 -13.622 24.836 1.00 79.08 330 PRO A O 1
ATOM 2428 N N . ILE A 1 313 ? 39.499 -12.102 26.243 1.00 70.42 331 ILE A N 1
ATOM 2429 C CA . ILE A 1 313 ? 39.408 -12.852 27.501 1.00 68.87 331 ILE A CA 1
ATOM 2430 C C . ILE A 1 313 ? 38.202 -12.359 28.325 1.00 66.42 331 ILE A C 1
ATOM 2431 O O . ILE A 1 313 ? 37.485 -13.177 28.913 1.00 66.30 331 ILE A O 1
ATOM 2436 N N . GLN A 1 314 ? 37.981 -11.025 28.359 1.00 57.03 332 GLN A N 1
ATOM 2437 C CA . GLN A 1 314 ? 36.919 -10.414 29.156 1.00 53.66 332 GLN A CA 1
ATOM 2438 C C . GLN A 1 314 ? 36.662 -8.965 28.764 1.00 51.18 332 GLN A C 1
ATOM 2439 O O . GLN A 1 314 ? 37.578 -8.258 28.327 1.00 52.00 332 GLN A O 1
ATOM 2445 N N . THR A 1 315 ? 35.422 -8.519 28.962 1.00 42.07 333 THR A N 1
ATOM 2446 C CA . THR A 1 315 ? 35.028 -7.131 28.781 1.00 40.18 333 THR A CA 1
ATOM 2447 C C . THR A 1 315 ? 34.759 -6.543 30.162 1.00 42.32 333 THR A C 1
ATOM 2448 O O . THR A 1 315 ? 34.195 -7.232 31.013 1.00 41.15 333 THR A O 1
ATOM 2452 N N . SER A 1 316 ? 35.159 -5.277 30.368 1.00 37.89 334 SER A N 1
ATOM 2453 C CA A SER A 1 316 ? 34.959 -4.537 31.614 0.50 37.30 334 SER A CA 1
ATOM 2454 C CA B SER A 1 316 ? 34.923 -4.548 31.612 0.50 36.43 334 SER A CA 1
ATOM 2455 C C . SER A 1 316 ? 34.265 -3.232 31.313 1.00 38.72 334 SER A C 1
ATOM 2456 O O . SER A 1 316 ? 34.533 -2.636 30.278 1.00 37.03 334 SER A O 1
ATOM 2461 N N . GLN A 1 317 ? 33.369 -2.807 32.198 1.00 35.41 335 GLN A N 1
ATOM 2462 C CA . GLN A 1 317 ? 32.634 -1.581 32.006 1.00 34.46 335 GLN A CA 1
ATOM 2463 C C . GLN A 1 317 ? 32.458 -0.820 33.323 1.00 38.59 335 GLN A C 1
ATOM 2464 O O . GLN A 1 317 ? 31.901 -1.357 34.276 1.00 37.32 335 GLN A O 1
ATOM 2470 N N . ARG A 1 318 ? 32.885 0.448 33.332 1.00 34.54 336 ARG A N 1
ATOM 2471 C CA . ARG A 1 318 ? 32.724 1.373 34.453 1.00 34.76 336 ARG A CA 1
ATOM 2472 C C . ARG A 1 318 ? 31.715 2.441 34.064 1.00 37.67 336 ARG A C 1
ATOM 2473 O O . ARG A 1 318 ? 31.982 3.220 33.154 1.00 37.33 336 ARG A O 1
ATOM 2481 N N . ALA A 1 319 ? 30.567 2.471 34.729 1.00 33.74 337 ALA A N 1
ATOM 2482 C CA . ALA A 1 319 ? 29.505 3.458 34.474 1.00 32.08 337 ALA A CA 1
ATOM 2483 C C . ALA A 1 319 ? 29.284 4.314 35.717 1.00 38.78 337 ALA A C 1
ATOM 2484 O O . ALA A 1 319 ? 29.137 3.787 36.816 1.00 41.14 337 ALA A O 1
ATOM 2486 N N . GLN A 1 320 ? 29.345 5.637 35.560 1.00 36.66 338 GLN A N 1
ATOM 2487 C CA . GLN A 1 320 ? 29.142 6.572 36.663 1.00 36.58 338 GLN A CA 1
ATOM 2488 C C . GLN A 1 320 ? 28.619 7.910 36.157 1.00 39.91 338 GLN A C 1
ATOM 2489 O O . GLN A 1 320 ? 28.629 8.166 34.953 1.00 38.61 338 GLN A O 1
ATOM 2495 N N . TRP A 1 321 ? 28.114 8.738 37.091 1.00 36.25 339 TRP A N 1
ATOM 2496 C CA . TRP A 1 321 ? 27.649 10.090 36.811 1.00 35.73 339 TRP A CA 1
ATOM 2497 C C . TRP A 1 321 ? 28.851 11.009 36.832 1.00 40.82 339 TRP A C 1
ATOM 2498 O O . TRP A 1 321 ? 29.614 10.959 37.809 1.00 40.47 339 TRP A O 1
ATOM 2509 N N . LEU A 1 322 ? 29.038 11.842 35.772 1.00 34.87 340 LEU A N 1
ATOM 2510 C CA . LEU A 1 322 ? 30.192 12.743 35.740 1.00 34.01 340 LEU A CA 1
ATOM 2511 C C . LEU A 1 322 ? 29.754 14.182 35.470 1.00 39.78 340 LEU A C 1
ATOM 2512 O O . LEU A 1 322 ? 29.056 14.451 34.497 1.00 38.23 340 LEU A O 1
ATOM 2517 N N . GLU A 1 323 ? 30.183 15.107 36.329 1.00 39.46 341 GLU A N 1
ATOM 2518 C CA . GLU A 1 323 ? 29.917 16.537 36.154 1.00 38.97 341 GLU A CA 1
ATOM 2519 C C . GLU A 1 323 ? 30.955 17.111 35.188 1.00 44.25 341 GLU A C 1
ATOM 2520 O O . GLU A 1 323 ? 32.010 16.471 35.023 1.00 42.33 341 GLU A O 1
ATOM 2526 N N . PRO A 1 324 ? 30.753 18.321 34.581 1.00 42.09 342 PRO A N 1
ATOM 2527 C CA . PRO A 1 324 ? 31.812 18.890 33.720 1.00 40.83 342 PRO A CA 1
ATOM 2528 C C . PRO A 1 324 ? 33.155 19.006 34.465 1.00 43.69 342 PRO A C 1
ATOM 2529 O O . PRO A 1 324 ? 33.176 19.307 35.655 1.00 43.58 342 PRO A O 1
ATOM 2533 N N . GLY A 1 325 ? 34.246 18.696 33.778 1.00 39.70 343 GLY A N 1
ATOM 2534 C CA . GLY A 1 325 ? 35.596 18.752 34.339 1.00 39.31 343 GLY A CA 1
ATOM 2535 C C . GLY A 1 325 ? 36.447 17.541 34.012 1.00 43.90 343 GLY A C 1
ATOM 2536 O O . GLY A 1 325 ? 36.097 16.740 33.135 1.00 43.55 343 GLY A O 1
ATOM 2537 N N . LYS A 1 326 ? 37.589 17.406 34.701 1.00 41.35 344 LYS A N 1
ATOM 2538 C CA . LYS A 1 326 ? 38.517 16.294 34.518 1.00 41.65 344 LYS A CA 1
ATOM 2539 C C . LYS A 1 326 ? 38.272 15.235 35.585 1.00 44.18 344 LYS A C 1
ATOM 2540 O O . LYS A 1 326 ? 38.003 15.571 36.745 1.00 42.92 344 LYS A O 1
ATOM 2546 N N . HIS A 1 327 ? 38.281 13.948 35.171 1.00 39.55 345 HIS A N 1
ATOM 2547 C CA . HIS A 1 327 ? 38.042 12.812 36.062 1.00 39.48 345 HIS A CA 1
ATOM 2548 C C . HIS A 1 327 ? 38.975 11.639 35.753 1.00 46.45 345 HIS A C 1
ATOM 2549 O O . HIS A 1 327 ? 39.529 11.565 34.656 1.00 45.34 345 HIS A O 1
ATOM 2556 N N . VAL A 1 328 ? 39.144 10.737 36.724 1.00 44.55 346 VAL A N 1
ATOM 2557 C CA A VAL A 1 328 ? 39.938 9.527 36.553 0.50 45.05 346 VAL A CA 1
ATOM 2558 C CA B VAL A 1 328 ? 39.933 9.519 36.551 0.50 45.63 346 VAL A CA 1
ATOM 2559 C C . VAL A 1 328 ? 38.973 8.345 36.751 1.00 49.87 346 VAL A C 1
ATOM 2560 O O . VAL A 1 328 ? 38.343 8.224 37.813 1.00 51.63 346 VAL A O 1
ATOM 2567 N N . LEU A 1 329 ? 38.798 7.537 35.705 1.00 43.86 347 LEU A N 1
ATOM 2568 C CA . LEU A 1 329 ? 37.922 6.368 35.747 1.00 42.92 347 LEU A CA 1
ATOM 2569 C C . LEU A 1 329 ? 38.768 5.122 35.853 1.00 43.77 347 LEU A C 1
ATOM 2570 O O . LEU A 1 329 ? 39.820 5.039 35.231 1.00 42.44 347 LEU A O 1
ATOM 2575 N N . GLN A 1 330 ? 38.319 4.180 36.657 1.00 38.83 348 GLN A N 1
ATOM 2576 C CA . GLN A 1 330 ? 39.027 2.953 36.927 1.00 39.91 348 GLN A CA 1
ATOM 2577 C C . GLN A 1 330 ? 38.253 1.740 36.414 1.00 43.23 348 GLN A C 1
ATOM 2578 O O . GLN A 1 330 ? 37.049 1.680 36.573 1.00 41.97 348 GLN A O 1
ATOM 2584 N N . PHE A 1 331 ? 38.938 0.776 35.799 1.00 40.87 349 PHE A N 1
ATOM 2585 C CA . PHE A 1 331 ? 38.306 -0.459 35.339 1.00 40.92 349 PHE A CA 1
ATOM 2586 C C . PHE A 1 331 ? 39.271 -1.591 35.589 1.00 44.13 349 PHE A C 1
ATOM 2587 O O . PHE A 1 331 ? 40.482 -1.369 35.596 1.00 44.29 349 PHE A O 1
ATOM 2595 N N . THR A 1 332 ? 38.728 -2.789 35.850 1.00 40.24 350 THR A N 1
ATOM 2596 C CA . THR A 1 332 ? 39.484 -3.971 36.244 1.00 41.04 350 THR A CA 1
ATOM 2597 C C . THR A 1 332 ? 39.110 -5.207 35.439 1.00 45.12 350 THR A C 1
ATOM 2598 O O . THR A 1 332 ? 37.957 -5.366 35.053 1.00 42.72 350 THR A O 1
ATOM 2602 N N . PHE A 1 333 ? 40.076 -6.112 35.269 1.00 45.04 351 PHE A N 1
ATOM 2603 C CA . PHE A 1 333 ? 39.887 -7.424 34.654 1.00 45.93 351 PHE A CA 1
ATOM 2604 C C . PHE A 1 333 ? 40.257 -8.511 35.662 1.00 56.55 351 PHE A C 1
ATOM 2605 O O . PHE A 1 333 ? 41.045 -8.257 36.582 1.00 56.88 351 PHE A O 1
ATOM 2613 N N . ASP A 1 334 ? 39.709 -9.720 35.476 1.00 56.92 352 ASP A N 1
ATOM 2614 C CA . ASP A 1 334 ? 39.975 -10.834 36.378 1.00 58.50 352 ASP A CA 1
ATOM 2615 C C . ASP A 1 334 ? 41.350 -11.479 36.141 1.00 65.61 352 ASP A C 1
ATOM 2616 O O . ASP A 1 334 ? 42.121 -11.558 37.104 1.00 67.26 352 ASP A O 1
ATOM 2621 N N . ASN A 1 335 ? 41.656 -11.945 34.897 1.00 61.97 353 ASN A N 1
ATOM 2622 C CA . ASN A 1 335 ? 42.894 -12.664 34.517 1.00 92.97 353 ASN A CA 1
ATOM 2623 C C . ASN A 1 335 ? 43.027 -13.970 35.332 1.00 120.71 353 ASN A C 1
ATOM 2624 O O . ASN A 1 335 ? 42.093 -14.771 35.380 1.00 78.64 353 ASN A O 1
ATOM 2629 N N . LEU A 1 339 ? 47.961 -14.530 33.533 1.00 93.26 357 LEU A N 1
ATOM 2630 C CA . LEU A 1 339 ? 48.779 -14.335 32.336 1.00 93.09 357 LEU A CA 1
ATOM 2631 C C . LEU A 1 339 ? 49.656 -13.089 32.446 1.00 96.56 357 LEU A C 1
ATOM 2632 O O . LEU A 1 339 ? 49.257 -12.097 33.067 1.00 95.85 357 LEU A O 1
ATOM 2637 N N . SER A 1 340 ? 50.847 -13.148 31.823 1.00 92.56 358 SER A N 1
ATOM 2638 C CA . SER A 1 340 ? 51.830 -12.071 31.830 1.00 91.58 358 SER A CA 1
ATOM 2639 C C . SER A 1 340 ? 51.388 -10.892 30.952 1.00 91.82 358 SER A C 1
ATOM 2640 O O . SER A 1 340 ? 50.625 -11.062 29.997 1.00 90.18 358 SER A O 1
ATOM 2643 N N . ASP A 1 341 ? 51.900 -9.701 31.301 1.00 86.67 359 ASP A N 1
ATOM 2644 C CA . ASP A 1 341 ? 51.708 -8.384 30.686 1.00 84.80 359 ASP A CA 1
ATOM 2645 C C . ASP A 1 341 ? 52.078 -8.403 29.185 1.00 84.88 359 ASP A C 1
ATOM 2646 O O . ASP A 1 341 ? 51.428 -7.722 28.387 1.00 83.82 359 ASP A O 1
ATOM 2651 N N . ASP A 1 342 ? 53.117 -9.178 28.811 1.00 79.38 360 ASP A N 1
ATOM 2652 C CA . ASP A 1 342 ? 53.599 -9.301 27.431 1.00 77.81 360 ASP A CA 1
ATOM 2653 C C . ASP A 1 342 ? 52.593 -10.016 26.515 1.00 76.62 360 ASP A C 1
ATOM 2654 O O . ASP A 1 342 ? 52.558 -9.738 25.312 1.00 74.82 360 ASP A O 1
ATOM 2659 N N . ASN A 1 343 ? 51.807 -10.953 27.078 1.00 70.74 361 ASN A N 1
ATOM 2660 C CA . ASN A 1 343 ? 50.827 -11.742 26.335 1.00 69.46 361 ASN A CA 1
ATOM 2661 C C . ASN A 1 343 ? 49.403 -11.130 26.454 1.00 69.65 361 ASN A C 1
ATOM 2662 O O . ASN A 1 343 ? 48.431 -11.785 26.075 1.00 68.61 361 ASN A O 1
ATOM 2667 N N . LEU A 1 344 ? 49.281 -9.871 26.945 1.00 63.61 362 LEU A N 1
ATOM 2668 C CA . LEU A 1 344 ? 47.973 -9.201 27.099 1.00 60.99 362 LEU A CA 1
ATOM 2669 C C . LEU A 1 344 ? 47.964 -7.802 26.499 1.00 62.50 362 LEU A C 1
ATOM 2670 O O . LEU A 1 344 ? 48.985 -7.111 26.533 1.00 61.81 362 LEU A O 1
ATOM 2675 N N . TYR A 1 345 ? 46.791 -7.361 25.992 1.00 58.24 363 TYR A N 1
ATOM 2676 C CA . TYR A 1 345 ? 46.627 -6.001 25.482 1.00 56.71 363 TYR A CA 1
ATOM 2677 C C . TYR A 1 345 ? 45.145 -5.548 25.549 1.00 54.63 363 TYR A C 1
ATOM 2678 O O . TYR A 1 345 ? 44.240 -6.375 25.684 1.00 51.28 363 TYR A O 1
ATOM 2687 N N . LEU A 1 346 ? 44.926 -4.219 25.488 1.00 49.68 364 LEU A N 1
ATOM 2688 C CA . LEU A 1 346 ? 43.596 -3.609 25.478 1.00 48.49 364 LEU A CA 1
ATOM 2689 C C . LEU A 1 346 ? 43.165 -3.446 24.042 1.00 51.28 364 LEU A C 1
ATOM 2690 O O . LEU A 1 346 ? 43.824 -2.708 23.299 1.00 50.84 364 LEU A O 1
ATOM 2695 N N . GLY A 1 347 ? 42.109 -4.168 23.647 1.00 46.81 365 GLY A N 1
ATOM 2696 C CA . GLY A 1 347 ? 41.570 -4.138 22.283 1.00 45.57 365 GLY A CA 1
ATOM 2697 C C . GLY A 1 347 ? 40.955 -2.805 21.886 1.00 48.68 365 GLY A C 1
ATOM 2698 O O . GLY A 1 347 ? 41.115 -2.334 20.753 1.00 48.69 365 GLY A O 1
ATOM 2699 N N . TYR A 1 348 ? 40.225 -2.185 22.822 1.00 43.46 366 TYR A N 1
ATOM 2700 C CA . TYR A 1 348 ? 39.622 -0.888 22.567 1.00 42.01 366 TYR A CA 1
ATOM 2701 C C . TYR A 1 348 ? 39.362 -0.159 23.865 1.00 44.32 366 TYR A C 1
ATOM 2702 O O . TYR A 1 348 ? 39.393 -0.755 24.942 1.00 42.82 366 TYR A O 1
ATOM 2711 N N . LEU A 1 349 ? 39.095 1.143 23.733 1.00 40.44 367 LEU A N 1
ATOM 2712 C CA . LEU A 1 349 ? 38.677 2.068 24.770 1.00 39.58 367 LEU A CA 1
ATOM 2713 C C . LEU A 1 349 ? 37.518 2.882 24.217 1.00 41.40 367 LEU A C 1
ATOM 2714 O O . LEU A 1 349 ? 37.718 3.714 23.329 1.00 39.39 367 LEU A O 1
ATOM 2719 N N . ARG A 1 350 ? 36.303 2.588 24.694 1.00 38.26 368 ARG A N 1
ATOM 2720 C CA . ARG A 1 350 ? 35.058 3.231 24.241 1.00 37.26 368 ARG A CA 1
ATOM 2721 C C . ARG A 1 350 ? 34.360 3.963 25.393 1.00 38.43 368 ARG A C 1
ATOM 2722 O O . ARG A 1 350 ? 34.256 3.418 26.498 1.00 37.57 368 ARG A O 1
ATOM 2730 N N . LEU A 1 351 ? 33.886 5.185 25.133 1.00 32.48 369 LEU A N 1
ATOM 2731 C CA . LEU A 1 351 ? 33.177 5.944 26.144 1.00 31.55 369 LEU A CA 1
ATOM 2732 C C . LEU A 1 351 ? 31.772 6.257 25.625 1.00 33.73 369 LEU A C 1
ATOM 2733 O O . LEU A 1 351 ? 31.627 6.826 24.548 1.00 32.98 369 LEU A O 1
ATOM 2738 N N . ILE A 1 352 ? 30.748 5.807 26.365 1.00 30.39 370 ILE A N 1
ATOM 2739 C CA . ILE A 1 352 ? 29.339 5.971 25.992 1.00 29.83 370 ILE A CA 1
ATOM 2740 C C . ILE A 1 352 ? 28.721 7.064 26.836 1.00 33.13 370 ILE A C 1
ATOM 2741 O O . ILE A 1 352 ? 28.938 7.088 28.039 1.00 34.47 370 ILE A O 1
ATOM 2746 N N . ASP A 1 353 ? 27.898 7.893 26.225 1.00 29.82 371 ASP A N 1
ATOM 2747 C CA . ASP A 1 353 ? 27.099 8.912 26.906 1.00 29.64 371 ASP A CA 1
ATOM 2748 C C . ASP A 1 353 ? 25.681 8.389 26.919 1.00 32.90 371 ASP A C 1
ATOM 2749 O O . ASP A 1 353 ? 25.058 8.357 25.868 1.00 30.98 371 ASP A O 1
ATOM 2754 N N . TYR A 1 354 ? 25.148 8.005 28.098 1.00 32.50 372 TYR A N 1
ATOM 2755 C CA . TYR A 1 354 ? 23.788 7.472 28.184 1.00 33.75 372 TYR A CA 1
ATOM 2756 C C . TYR A 1 354 ? 22.730 8.541 27.969 1.00 38.68 372 TYR A C 1
ATOM 2757 O O . TYR A 1 354 ? 21.584 8.190 27.680 1.00 38.36 372 TYR A O 1
ATOM 2766 N N . GLY A 1 355 ? 23.118 9.822 28.061 1.00 34.75 373 GLY A N 1
ATOM 2767 C CA . GLY A 1 355 ? 22.214 10.928 27.764 1.00 34.58 373 GLY A CA 1
ATOM 2768 C C . GLY A 1 355 ? 21.915 10.977 26.278 1.00 39.17 373 GLY A C 1
ATOM 2769 O O . GLY A 1 355 ? 20.829 11.379 25.870 1.00 40.89 373 GLY A O 1
ATOM 2770 N N . GLN A 1 356 ? 22.879 10.535 25.457 1.00 34.34 374 GLN A N 1
ATOM 2771 C CA . GLN A 1 356 ? 22.777 10.503 24.001 1.00 32.85 374 GLN A CA 1
ATOM 2772 C C . GLN A 1 356 ? 22.509 9.108 23.483 1.00 39.12 374 GLN A C 1
ATOM 2773 O O . GLN A 1 356 ? 22.008 8.969 22.370 1.00 40.46 374 GLN A O 1
ATOM 2779 N N . LEU A 1 357 ? 22.890 8.081 24.264 1.00 34.96 375 LEU A N 1
ATOM 2780 C CA . LEU A 1 357 ? 22.853 6.672 23.904 1.00 35.29 375 LEU A CA 1
ATOM 2781 C C . LEU A 1 357 ? 23.728 6.501 22.657 1.00 39.37 375 LEU A C 1
ATOM 2782 O O . LEU A 1 357 ? 23.363 5.827 21.691 1.00 40.01 375 LEU A O 1
ATOM 2787 N N . LYS A 1 358 ? 24.885 7.178 22.691 1.00 33.81 376 LYS A N 1
ATOM 2788 C CA . LYS A 1 358 ? 25.911 7.148 21.656 1.00 32.00 376 LYS A CA 1
ATOM 2789 C C . LYS A 1 358 ? 27.303 6.987 22.269 1.00 34.61 376 LYS A C 1
ATOM 2790 O O . LYS A 1 358 ? 27.562 7.455 23.392 1.00 31.22 376 LYS A O 1
ATOM 2796 N N . THR A 1 359 ? 28.208 6.354 21.504 1.00 32.54 377 THR A N 1
ATOM 2797 C CA . THR A 1 359 ? 29.642 6.292 21.805 1.00 32.26 377 THR A CA 1
ATOM 2798 C C . THR A 1 359 ? 30.143 7.690 21.464 1.00 37.57 377 THR A C 1
ATOM 2799 O O . THR A 1 359 ? 29.880 8.159 20.345 1.00 40.10 377 THR A O 1
ATOM 2803 N N . VAL A 1 360 ? 30.753 8.406 22.429 1.00 31.83 378 VAL A N 1
ATOM 2804 C CA . VAL A 1 360 ? 31.188 9.788 22.162 1.00 29.48 378 VAL A CA 1
ATOM 2805 C C . VAL A 1 360 ? 32.711 9.862 21.927 1.00 33.93 378 VAL A C 1
ATOM 2806 O O . VAL A 1 360 ? 33.197 10.830 21.320 1.00 34.17 378 VAL A O 1
ATOM 2810 N N . TYR A 1 361 ? 33.428 8.808 22.338 1.00 30.34 379 TYR A N 1
ATOM 2811 C CA . TYR A 1 361 ? 34.868 8.663 22.174 1.00 30.57 379 TYR A CA 1
ATOM 2812 C C . TYR A 1 361 ? 35.202 7.209 22.024 1.00 37.06 379 TYR A C 1
ATOM 2813 O O . TYR A 1 361 ? 34.708 6.380 22.783 1.00 36.31 379 TYR A O 1
ATOM 2822 N N . GLN A 1 362 ? 36.054 6.890 21.041 1.00 36.43 380 GLN A N 1
ATOM 2823 C CA . GLN A 1 362 ? 36.516 5.524 20.887 1.00 37.48 380 GLN A CA 1
ATOM 2824 C C . GLN A 1 362 ? 37.920 5.489 20.323 1.00 42.54 380 GLN A C 1
ATOM 2825 O O . GLN A 1 362 ? 38.285 6.283 19.453 1.00 42.31 380 GLN A O 1
ATOM 2831 N N . TYR A 1 363 ? 38.699 4.567 20.863 1.00 40.28 381 TYR A N 1
ATOM 2832 C CA . TYR A 1 363 ? 40.033 4.221 20.429 1.00 40.78 381 TYR A CA 1
ATOM 2833 C C . TYR A 1 363 ? 40.010 2.720 20.171 1.00 46.83 381 TYR A C 1
ATOM 2834 O O . TYR A 1 363 ? 39.947 1.944 21.118 1.00 44.79 381 TYR A O 1
ATOM 2843 N N . ASN A 1 364 ? 39.990 2.319 18.886 1.00 47.16 382 ASN A N 1
ATOM 2844 C CA . ASN A 1 364 ? 39.874 0.915 18.471 1.00 48.97 382 ASN A CA 1
ATOM 2845 C C . ASN A 1 364 ? 41.208 0.324 17.966 1.00 55.98 382 ASN A C 1
ATOM 2846 O O . ASN A 1 364 ? 41.204 -0.585 17.128 1.00 55.73 382 ASN A O 1
ATOM 2851 N N . GLN A 1 365 ? 42.336 0.828 18.478 1.00 54.18 383 GLN A N 1
ATOM 2852 C CA . GLN A 1 365 ? 43.647 0.282 18.145 1.00 55.22 383 GLN A CA 1
ATOM 2853 C C . GLN A 1 365 ? 44.192 -0.527 19.326 1.00 60.74 383 GLN A C 1
ATOM 2854 O O . GLN A 1 365 ? 44.006 -0.096 20.467 1.00 59.06 383 GLN A O 1
ATOM 2860 N N . PRO A 1 366 ? 44.891 -1.676 19.089 1.00 60.82 384 PRO A N 1
ATOM 2861 C CA . PRO A 1 366 ? 45.473 -2.438 20.214 1.00 61.23 384 PRO A CA 1
ATOM 2862 C C . PRO A 1 366 ? 46.469 -1.614 21.034 1.00 64.60 384 PRO A C 1
ATOM 2863 O O . PRO A 1 366 ? 47.244 -0.835 20.469 1.00 64.07 384 PRO A O 1
ATOM 2867 N N . VAL A 1 367 ? 46.415 -1.745 22.371 1.00 61.11 385 VAL A N 1
ATOM 2868 C CA . VAL A 1 367 ? 47.348 -1.072 23.284 1.00 60.85 385 VAL A CA 1
ATOM 2869 C C . VAL A 1 367 ? 47.951 -2.153 24.152 1.00 63.25 385 VAL A C 1
ATOM 2870 O O . VAL A 1 367 ? 47.255 -2.724 24.987 1.00 60.77 385 VAL A O 1
ATOM 2874 N N . LYS A 1 368 ? 49.238 -2.457 23.926 1.00 61.34 386 LYS A N 1
ATOM 2875 C CA . LYS A 1 368 ? 49.991 -3.449 24.692 1.00 61.52 386 LYS A CA 1
ATOM 2876 C C . LYS A 1 368 ? 50.119 -2.942 26.115 1.00 64.57 386 LYS A C 1
ATOM 2877 O O . LYS A 1 368 ? 50.270 -1.736 26.300 1.00 63.62 386 LYS A O 1
ATOM 2883 N N . LEU A 1 369 ? 50.039 -3.833 27.126 1.00 62.77 387 LEU A N 1
ATOM 2884 C CA . LEU A 1 369 ? 50.147 -3.407 28.530 1.00 63.79 387 LEU A CA 1
ATOM 2885 C C . LEU A 1 369 ? 51.527 -2.799 28.822 1.00 69.12 387 LEU A C 1
ATOM 2886 O O . LEU A 1 369 ? 51.639 -1.965 29.723 1.00 69.10 387 LEU A O 1
ATOM 2891 N N . SER A 1 370 ? 52.553 -3.185 28.024 1.00 66.26 388 SER A N 1
ATOM 2892 C CA . SER A 1 370 ? 53.944 -2.718 28.091 1.00 67.10 388 SER A CA 1
ATOM 2893 C C . SER A 1 370 ? 54.057 -1.224 27.711 1.00 70.71 388 SER A C 1
ATOM 2894 O O . SER A 1 370 ? 55.111 -0.615 27.910 1.00 70.42 388 SER A O 1
ATOM 2897 N N . GLN A 1 371 ? 52.974 -0.653 27.150 1.00 66.22 389 GLN A N 1
ATOM 2898 C CA . GLN A 1 371 ? 52.856 0.761 26.787 1.00 65.31 389 GLN A CA 1
ATOM 2899 C C . GLN A 1 371 ? 52.168 1.556 27.930 1.00 67.27 389 GLN A C 1
ATOM 2900 O O . GLN A 1 371 ? 52.263 2.785 27.972 1.00 66.69 389 GLN A O 1
ATOM 2906 N N . LEU A 1 372 ? 51.485 0.830 28.852 1.00 62.67 390 LEU A N 1
ATOM 2907 C CA . LEU A 1 372 ? 50.697 1.352 29.982 1.00 64.86 390 LEU A CA 1
ATOM 2908 C C . LEU A 1 372 ? 51.441 1.226 31.319 1.00 98.40 390 LEU A C 1
ATOM 2909 O O . LEU A 1 372 ? 50.961 1.718 32.346 1.00 59.82 390 LEU A O 1
ATOM 2914 N N . GLY B 1 1 ? -25.117 40.303 22.887 1.00 72.81 0 GLY B N 1
ATOM 2915 C CA . GLY B 1 1 ? -24.066 39.310 22.677 1.00 71.52 0 GLY B CA 1
ATOM 2916 C C . GLY B 1 1 ? -23.674 39.132 21.223 1.00 74.52 0 GLY B C 1
ATOM 2917 O O . GLY B 1 1 ? -24.542 39.151 20.343 1.00 75.07 0 GLY B O 1
ATOM 2918 N N . PHE B 1 2 ? -22.353 38.987 20.956 1.00 68.70 20 PHE B N 1
ATOM 2919 C CA . PHE B 1 2 ? -21.830 38.778 19.606 1.00 66.93 20 PHE B CA 1
ATOM 2920 C C . PHE B 1 2 ? -20.849 37.608 19.598 1.00 68.78 20 PHE B C 1
ATOM 2921 O O . PHE B 1 2 ? -19.838 37.647 20.302 1.00 67.58 20 PHE B O 1
ATOM 2929 N N . THR B 1 3 ? -21.154 36.578 18.780 1.00 63.81 21 THR B N 1
ATOM 2930 C CA . THR B 1 3 ? -20.330 35.383 18.599 1.00 61.77 21 THR B CA 1
ATOM 2931 C C . THR B 1 3 ? -19.240 35.688 17.557 1.00 62.29 21 THR B C 1
ATOM 2932 O O . THR B 1 3 ? -19.524 36.106 16.429 1.00 60.63 21 THR B O 1
ATOM 2936 N N . LEU B 1 4 ? -17.988 35.474 17.970 1.00 57.34 22 LEU B N 1
ATOM 2937 C CA . LEU B 1 4 ? -16.799 35.699 17.162 1.00 55.77 22 LEU B CA 1
ATOM 2938 C C . LEU B 1 4 ? -16.471 34.461 16.296 1.00 57.66 22 LEU B C 1
ATOM 2939 O O . LEU B 1 4 ? -16.907 33.355 16.653 1.00 56.28 22 LEU B O 1
ATOM 2944 N N . PRO B 1 5 ? -15.712 34.625 15.164 1.00 52.67 23 PRO B N 1
ATOM 2945 C CA . PRO B 1 5 ? -15.366 33.460 14.320 1.00 52.35 23 PRO B CA 1
ATOM 2946 C C . PRO B 1 5 ? -14.729 32.331 15.128 1.00 56.67 23 PRO B C 1
ATOM 2947 O O . PRO B 1 5 ? -13.875 32.589 15.982 1.00 54.78 23 PRO B O 1
ATOM 2951 N N . ARG B 1 6 ? -15.203 31.088 14.899 1.00 54.68 24 ARG B N 1
ATOM 2952 C CA . ARG B 1 6 ? -14.738 29.893 15.614 1.00 54.92 24 ARG B CA 1
ATOM 2953 C C . ARG B 1 6 ? -13.279 29.579 15.298 1.00 56.50 24 ARG B C 1
ATOM 2954 O O . ARG B 1 6 ? -12.831 29.746 14.158 1.00 55.73 24 ARG B O 1
ATOM 2962 N N . GLN B 1 7 ? -12.537 29.149 16.328 1.00 51.73 25 GLN B N 1
ATOM 2963 C CA . GLN B 1 7 ? -11.133 28.756 16.219 1.00 50.56 25 GLN B CA 1
ATOM 2964 C C . GLN B 1 7 ? -10.883 27.605 17.187 1.00 54.04 25 GLN B C 1
ATOM 2965 O O . GLN B 1 7 ? -10.879 27.833 18.403 1.00 52.76 25 GLN B O 1
ATOM 2971 N N . PRO B 1 8 ? -10.705 26.355 16.685 1.00 51.29 26 PRO B N 1
ATOM 2972 C CA . PRO B 1 8 ? -10.384 25.247 17.606 1.00 50.73 26 PRO B CA 1
ATOM 2973 C C . PRO B 1 8 ? -9.045 25.513 18.297 1.00 51.71 26 PRO B C 1
ATOM 2974 O O . PRO B 1 8 ? -8.108 25.996 17.648 1.00 50.41 26 PRO B O 1
ATOM 2978 N N . THR B 1 9 ? -8.968 25.276 19.608 1.00 47.48 27 THR B N 1
ATOM 2979 C CA . THR B 1 9 ? -7.710 25.513 20.309 1.00 47.12 27 THR B CA 1
ATOM 2980 C C . THR B 1 9 ? -6.782 24.272 20.194 1.00 49.29 27 THR B C 1
ATOM 2981 O O . THR B 1 9 ? -7.236 23.144 19.947 1.00 47.87 27 THR B O 1
ATOM 2985 N N . LYS B 1 10 ? -5.476 24.515 20.356 1.00 43.21 28 LYS B N 1
ATOM 2986 C CA . LYS B 1 10 ? -4.435 23.497 20.306 1.00 42.01 28 LYS B CA 1
ATOM 2987 C C . LYS B 1 10 ? -3.488 23.700 21.477 1.00 44.68 28 LYS B C 1
ATOM 2988 O O . LYS B 1 10 ? -3.071 24.826 21.745 1.00 44.01 28 LYS B O 1
ATOM 2994 N N . ALA B 1 11 ? -3.170 22.626 22.184 1.00 40.77 29 ALA B N 1
ATOM 2995 C CA . ALA B 1 11 ? -2.237 22.692 23.296 1.00 41.14 29 ALA B CA 1
ATOM 2996 C C . ALA B 1 11 ? -0.808 22.570 22.790 1.00 46.07 29 ALA B C 1
ATOM 2997 O O . ALA B 1 11 ? -0.593 22.019 21.712 1.00 45.89 29 ALA B O 1
ATOM 2999 N N . TYR B 1 12 ? 0.172 23.102 23.547 1.00 42.37 30 TYR B N 1
ATOM 3000 C CA . TYR B 1 12 ? 1.588 22.963 23.214 1.00 41.05 30 TYR B CA 1
ATOM 3001 C C . TYR B 1 12 ? 2.383 22.738 24.493 1.00 47.62 30 TYR B C 1
ATOM 3002 O O . TYR B 1 12 ? 1.913 23.083 25.580 1.00 47.04 30 TYR B O 1
ATOM 3011 N N . GLU B 1 13 ? 3.568 22.121 24.356 1.00 47.77 31 GLU B N 1
ATOM 3012 C CA . GLU B 1 13 ? 4.508 21.854 25.446 1.00 50.22 31 GLU B CA 1
ATOM 3013 C C . GLU B 1 13 ? 5.327 23.100 25.669 1.00 58.76 31 GLU B C 1
ATOM 3014 O O . GLU B 1 13 ? 6.090 23.502 24.794 1.00 58.40 31 GLU B O 1
ATOM 3020 N N . CYS B 1 14 ? 5.122 23.762 26.799 1.00 60.07 32 CYS B N 1
ATOM 3021 C CA . CYS B 1 14 ? 5.815 25.011 27.083 1.00 61.50 32 CYS B CA 1
ATOM 3022 C C . CYS B 1 14 ? 6.766 24.837 28.249 1.00 68.72 32 CYS B C 1
ATOM 3023 O O . CYS B 1 14 ? 6.351 24.390 29.316 1.00 69.35 32 CYS B O 1
ATOM 3026 N N . GLU B 1 15 ? 8.044 25.192 28.045 1.00 67.01 33 GLU B N 1
ATOM 3027 C CA . GLU B 1 15 ? 9.084 25.075 29.076 1.00 67.78 33 GLU B CA 1
ATOM 3028 C C . GLU B 1 15 ? 9.205 26.359 29.924 1.00 70.25 33 GLU B C 1
ATOM 3029 O O . GLU B 1 15 ? 9.476 26.270 31.118 1.00 70.28 33 GLU B O 1
ATOM 3035 N N . ASN B 1 16 ? 8.996 27.533 29.303 1.00 65.39 34 ASN B N 1
ATOM 3036 C CA . ASN B 1 16 ? 9.145 28.839 29.934 1.00 64.25 34 ASN B CA 1
ATOM 3037 C C . ASN B 1 16 ? 7.843 29.389 30.556 1.00 63.89 34 ASN B C 1
ATOM 3038 O O . ASN B 1 16 ? 7.926 30.406 31.244 1.00 62.83 34 ASN B O 1
ATOM 3043 N N . CYS B 1 17 ? 6.663 28.749 30.323 1.00 57.59 35 CYS B N 1
ATOM 3044 C CA . CYS B 1 17 ? 5.371 29.254 30.826 1.00 56.36 35 CYS B CA 1
ATOM 3045 C C . CYS B 1 17 ? 5.340 29.364 32.345 1.00 58.72 35 CYS B C 1
ATOM 3046 O O . CYS B 1 17 ? 4.849 30.375 32.840 1.00 58.09 35 CYS B O 1
ATOM 3049 N N . SER B 1 18 ? 5.892 28.364 33.073 1.00 54.07 36 SER B N 1
ATOM 3050 C CA . SER B 1 18 ? 5.970 28.333 34.548 1.00 54.22 36 SER B CA 1
ATOM 3051 C C . SER B 1 18 ? 6.655 29.577 35.134 1.00 55.01 36 SER B C 1
ATOM 3052 O O . SER B 1 18 ? 6.349 29.963 36.260 1.00 56.66 36 SER B O 1
ATOM 3055 N N . GLN B 1 19 ? 7.555 30.204 34.366 1.00 49.10 37 GLN B N 1
ATOM 3056 C CA . GLN B 1 19 ? 8.308 31.391 34.765 1.00 48.30 37 GLN B CA 1
ATOM 3057 C C . GLN B 1 19 ? 7.514 32.694 34.559 1.00 49.27 37 GLN B C 1
ATOM 3058 O O . GLN B 1 19 ? 7.982 33.749 34.970 1.00 48.10 37 GLN B O 1
ATOM 3064 N N . LEU B 1 20 ? 6.336 32.637 33.909 1.00 44.61 38 LEU B N 1
ATOM 3065 C CA . LEU B 1 20 ? 5.578 33.856 33.621 1.00 42.09 38 LEU B CA 1
ATOM 3066 C C . LEU B 1 20 ? 4.814 34.349 34.840 1.00 43.95 38 LEU B C 1
ATOM 3067 O O . LEU B 1 20 ? 4.415 33.552 35.691 1.00 43.59 38 LEU B O 1
ATOM 3072 N N . SER B 1 21 ? 4.589 35.676 34.906 1.00 39.52 39 SER B N 1
ATOM 3073 C CA . SER B 1 21 ? 3.865 36.302 36.010 1.00 38.86 39 SER B CA 1
ATOM 3074 C C . SER B 1 21 ? 2.439 35.769 36.144 1.00 40.79 39 SER B C 1
ATOM 3075 O O . SER B 1 21 ? 1.790 35.484 35.136 1.00 40.08 39 SER B O 1
ATOM 3078 N N . ARG B 1 22 ? 1.944 35.668 37.402 1.00 37.69 40 ARG B N 1
ATOM 3079 C CA . ARG B 1 22 ? 0.584 35.200 37.683 1.00 37.07 40 ARG B CA 1
ATOM 3080 C C . ARG B 1 22 ? -0.345 36.370 38.018 1.00 40.07 40 ARG B C 1
ATOM 3081 O O . ARG B 1 22 ? -1.522 36.147 38.319 1.00 40.88 40 ARG B O 1
ATOM 3089 N N . GLU B 1 23 ? 0.170 37.617 37.941 1.00 35.65 41 GLU B N 1
ATOM 3090 C CA . GLU B 1 23 ? -0.575 38.808 38.331 1.00 34.54 41 GLU B CA 1
ATOM 3091 C C . GLU B 1 23 ? -1.644 39.205 37.319 1.00 40.98 41 GLU B C 1
ATOM 3092 O O . GLU B 1 23 ? -1.375 39.293 36.114 1.00 41.20 41 GLU B O 1
ATOM 3098 N N . ASN B 1 24 ? -2.860 39.451 37.823 1.00 39.24 42 ASN B N 1
ATOM 3099 C CA . ASN B 1 24 ? -4.000 39.870 37.005 1.00 39.04 42 ASN B CA 1
ATOM 3100 C C . ASN B 1 24 ? -3.932 41.395 36.890 1.00 42.59 42 ASN B C 1
ATOM 3101 O O . ASN B 1 24 ? -4.164 42.087 37.876 1.00 42.71 42 ASN B O 1
ATOM 3106 N N . LEU B 1 25 ? -3.579 41.918 35.701 1.00 38.27 43 LEU B N 1
ATOM 3107 C CA . LEU B 1 25 ? -3.403 43.355 35.525 1.00 39.78 43 LEU B CA 1
ATOM 3108 C C . LEU B 1 25 ? -4.246 43.922 34.380 1.00 46.74 43 LEU B C 1
ATOM 3109 O O . LEU B 1 25 ? -4.324 43.340 33.304 1.00 46.77 43 LEU B O 1
ATOM 3114 N N . HIS B 1 26 ? -4.851 45.080 34.616 1.00 44.78 44 HIS B N 1
ATOM 3115 C CA . HIS B 1 26 ? -5.633 45.814 33.619 1.00 44.36 44 HIS B CA 1
ATOM 3116 C C . HIS B 1 26 ? -5.008 47.184 33.419 1.00 43.31 44 HIS B C 1
ATOM 3117 O O . HIS B 1 26 ? -4.653 47.838 34.396 1.00 40.32 44 HIS B O 1
ATOM 3124 N N . ASP B 1 27 ? -4.861 47.602 32.156 1.00 39.40 45 ASP B N 1
ATOM 3125 C CA . ASP B 1 27 ? -4.313 48.888 31.721 1.00 39.57 45 ASP B CA 1
ATOM 3126 C C . ASP B 1 27 ? -5.122 49.436 30.552 1.00 46.80 45 ASP B C 1
ATOM 3127 O O . ASP B 1 27 ? -5.841 48.696 29.872 1.00 46.11 45 ASP B O 1
ATOM 3132 N N . LYS B 1 28 ? -5.032 50.748 30.372 1.00 43.77 46 LYS B N 1
ATOM 3133 C CA . LYS B 1 28 ? -5.645 51.557 29.324 1.00 44.19 46 LYS B CA 1
ATOM 3134 C C . LYS B 1 28 ? -4.680 52.633 28.876 1.00 48.36 46 LYS B C 1
ATOM 3135 O O . LYS B 1 28 ? -3.932 53.143 29.711 1.00 47.07 46 LYS B O 1
ATOM 3141 N N . TRP B 1 29 ? -4.714 53.006 27.586 1.00 45.98 47 TRP B N 1
ATOM 3142 C CA . TRP B 1 29 ? -3.895 54.088 27.061 1.00 46.70 47 TRP B CA 1
ATOM 3143 C C . TRP B 1 29 ? -4.555 54.725 25.853 1.00 52.07 47 TRP B C 1
ATOM 3144 O O . TRP B 1 29 ? -5.288 54.062 25.111 1.00 51.55 47 TRP B O 1
ATOM 3155 N N . GLU B 1 30 ? -4.278 56.017 25.670 1.00 47.71 48 GLU B N 1
ATOM 3156 C CA . GLU B 1 30 ? -4.803 56.836 24.601 1.00 47.92 48 GLU B CA 1
ATOM 3157 C C . GLU B 1 30 ? -4.156 56.506 23.265 1.00 49.96 48 GLU B C 1
ATOM 3158 O O . GLU B 1 30 ? -3.028 56.022 23.214 1.00 49.14 48 GLU B O 1
ATOM 3164 N N . ILE B 1 31 ? -4.905 56.771 22.180 1.00 45.41 49 ILE B N 1
ATOM 3165 C CA . ILE B 1 31 ? -4.461 56.696 20.791 1.00 52.39 49 ILE B CA 1
ATOM 3166 C C . ILE B 1 31 ? -4.710 58.072 20.170 1.00 83.48 49 ILE B C 1
ATOM 3167 O O . ILE B 1 31 ? -5.803 58.608 20.342 1.00 49.88 49 ILE B O 1
ATOM 3172 N N . SER B 1 41 ? 1.806 44.787 1.036 1.00 66.17 59 SER B N 1
ATOM 3173 C CA . SER B 1 41 ? 2.540 44.367 2.234 1.00 65.19 59 SER B CA 1
ATOM 3174 C C . SER B 1 41 ? 2.815 42.865 2.214 1.00 65.29 59 SER B C 1
ATOM 3175 O O . SER B 1 41 ? 3.790 42.411 2.817 1.00 65.80 59 SER B O 1
ATOM 3178 N N . ASN B 1 42 ? 1.947 42.096 1.536 1.00 57.72 60 ASN B N 1
ATOM 3179 C CA . ASN B 1 42 ? 2.080 40.642 1.401 1.00 54.62 60 ASN B CA 1
ATOM 3180 C C . ASN B 1 42 ? 3.019 40.260 0.229 1.00 51.93 60 ASN B C 1
ATOM 3181 O O . ASN B 1 42 ? 3.434 39.107 0.132 1.00 52.70 60 ASN B O 1
ATOM 3186 N N . VAL B 1 43 ? 3.331 41.226 -0.645 1.00 43.92 61 VAL B N 1
ATOM 3187 C CA . VAL B 1 43 ? 4.127 41.089 -1.867 1.00 41.33 61 VAL B CA 1
ATOM 3188 C C . VAL B 1 43 ? 5.595 41.483 -1.626 1.00 43.26 61 VAL B C 1
ATOM 3189 O O . VAL B 1 43 ? 5.873 42.557 -1.081 1.00 41.99 61 VAL B O 1
ATOM 3193 N N . ARG B 1 44 ? 6.547 40.609 -2.034 1.00 37.40 62 ARG B N 1
ATOM 3194 C CA . ARG B 1 44 ? 7.990 40.895 -1.897 1.00 34.48 62 ARG B CA 1
ATOM 3195 C C . ARG B 1 44 ? 8.701 40.579 -3.210 1.00 34.51 62 ARG B C 1
ATOM 3196 O O . ARG B 1 44 ? 8.381 39.591 -3.870 1.00 32.33 62 ARG B O 1
ATOM 3204 N N . ARG B 1 45 ? 9.666 41.414 -3.598 1.00 29.49 63 ARG B N 1
ATOM 3205 C CA . ARG B 1 45 ? 10.391 41.200 -4.840 1.00 29.08 63 ARG B CA 1
ATOM 3206 C C . ARG B 1 45 ? 11.904 41.030 -4.539 1.00 30.80 63 ARG B C 1
ATOM 3207 O O . ARG B 1 45 ? 12.426 41.570 -3.565 1.00 29.86 63 ARG B O 1
ATOM 3215 N N . SER B 1 46 ? 12.557 40.207 -5.348 1.00 25.61 64 SER B N 1
ATOM 3216 C CA . SER B 1 46 ? 13.994 39.915 -5.305 1.00 24.53 64 SER B CA 1
ATOM 3217 C C . SER B 1 46 ? 14.608 40.180 -6.665 1.00 25.83 64 SER B C 1
ATOM 3218 O O . SER B 1 46 ? 14.084 39.730 -7.676 1.00 24.83 64 SER B O 1
ATOM 3221 N N . TYR B 1 47 ? 15.733 40.867 -6.677 1.00 22.83 65 TYR B N 1
ATOM 3222 C CA . TYR B 1 47 ? 16.507 41.190 -7.874 1.00 22.09 65 TYR B CA 1
ATOM 3223 C C . TYR B 1 47 ? 17.836 40.448 -7.808 1.00 25.28 65 TYR B C 1
ATOM 3224 O O . TYR B 1 47 ? 18.834 40.912 -8.318 1.00 27.45 65 TYR B O 1
ATOM 3233 N N . GLY B 1 48 ? 17.846 39.319 -7.133 1.00 23.01 66 GLY B N 1
ATOM 3234 C CA . GLY B 1 48 ? 19.070 38.546 -6.991 1.00 21.87 66 GLY B CA 1
ATOM 3235 C C . GLY B 1 48 ? 18.798 37.166 -6.468 1.00 24.65 66 GLY B C 1
ATOM 3236 O O . GLY B 1 48 ? 17.649 36.690 -6.465 1.00 21.63 66 GLY B O 1
ATOM 3237 N N . TYR B 1 49 ? 19.870 36.495 -6.039 1.00 22.21 67 TYR B N 1
ATOM 3238 C CA . TYR B 1 49 ? 19.714 35.182 -5.460 1.00 23.19 67 TYR B CA 1
ATOM 3239 C C . TYR B 1 49 ? 20.773 34.970 -4.378 1.00 26.57 67 TYR B C 1
ATOM 3240 O O . TYR B 1 49 ? 21.793 35.694 -4.320 1.00 25.36 67 TYR B O 1
ATOM 3249 N N . LYS B 1 50 ? 20.525 33.980 -3.531 1.00 26.17 68 LYS B N 1
ATOM 3250 C CA . LYS B 1 50 ? 21.467 33.536 -2.494 1.00 27.41 68 LYS B CA 1
ATOM 3251 C C . LYS B 1 50 ? 21.589 32.052 -2.578 1.00 30.55 68 LYS B C 1
ATOM 3252 O O . LYS B 1 50 ? 20.581 31.406 -2.820 1.00 29.52 68 LYS B O 1
ATOM 3258 N N . GLU B 1 51 ? 22.792 31.489 -2.341 1.00 26.72 69 GLU B N 1
ATOM 3259 C CA . GLU B 1 51 ? 22.952 30.040 -2.287 1.00 27.95 69 GLU B CA 1
ATOM 3260 C C . GLU B 1 51 ? 24.110 29.648 -1.381 1.00 32.00 69 GLU B C 1
ATOM 3261 O O . GLU B 1 51 ? 25.051 30.432 -1.167 1.00 29.83 69 GLU B O 1
ATOM 3267 N N . ARG B 1 52 ? 24.021 28.425 -0.866 1.00 29.11 70 ARG B N 1
ATOM 3268 C CA . ARG B 1 52 ? 25.063 27.807 -0.063 1.00 31.45 70 ARG B CA 1
ATOM 3269 C C . ARG B 1 52 ? 25.912 27.010 -0.986 1.00 36.73 70 ARG B C 1
ATOM 3270 O O . ARG B 1 52 ? 25.380 26.300 -1.846 1.00 36.39 70 ARG B O 1
ATOM 3278 N N . ILE B 1 53 ? 27.243 27.175 -0.879 1.00 31.77 71 ILE B N 1
ATOM 3279 C CA . ILE B 1 53 ? 28.159 26.434 -1.729 1.00 30.94 71 ILE B CA 1
ATOM 3280 C C . ILE B 1 53 ? 29.255 25.811 -0.865 1.00 34.87 71 ILE B C 1
ATOM 3281 O O . ILE B 1 53 ? 29.544 26.316 0.219 1.00 35.08 71 ILE B O 1
ATOM 3286 N N . SER B 1 54 ? 29.835 24.700 -1.323 1.00 30.12 72 SER B N 1
ATOM 3287 C CA . SER B 1 54 ? 30.909 24.048 -0.593 1.00 29.24 72 SER B CA 1
ATOM 3288 C C . SER B 1 54 ? 32.252 24.437 -1.174 1.00 32.51 72 SER B C 1
ATOM 3289 O O . SER B 1 54 ? 32.340 24.880 -2.321 1.00 29.70 72 SER B O 1
ATOM 3292 N N . LEU B 1 55 ? 33.312 24.216 -0.405 1.00 30.81 73 LEU B N 1
ATOM 3293 C CA . LEU B 1 55 ? 34.666 24.412 -0.886 1.00 31.13 73 LEU B CA 1
ATOM 3294 C C . LEU B 1 55 ? 34.930 23.477 -2.115 1.00 35.51 73 LEU B C 1
ATOM 3295 O O . LEU B 1 55 ? 35.601 23.892 -3.062 1.00 34.82 73 LEU B O 1
ATOM 3300 N N . GLU B 1 56 ? 34.339 22.250 -2.128 1.00 32.70 74 GLU B N 1
ATOM 3301 C CA . GLU B 1 56 ? 34.457 21.295 -3.243 1.00 32.65 74 GLU B CA 1
ATOM 3302 C C . GLU B 1 56 ? 33.884 21.894 -4.551 1.00 34.29 74 GLU B C 1
ATOM 3303 O O . GLU B 1 56 ? 34.458 21.703 -5.609 1.00 33.72 74 GLU B O 1
ATOM 3309 N N . GLN B 1 57 ? 32.775 22.614 -4.469 1.00 29.14 75 GLN B N 1
ATOM 3310 C CA . GLN B 1 57 ? 32.185 23.314 -5.613 1.00 30.01 75 GLN B CA 1
ATOM 3311 C C . GLN B 1 57 ? 33.101 24.469 -6.062 1.00 36.76 75 GLN B C 1
ATOM 3312 O O . GLN B 1 57 ? 33.273 24.671 -7.261 1.00 36.51 75 GLN B O 1
ATOM 3318 N N . LEU B 1 58 ? 33.706 25.209 -5.102 1.00 36.04 76 LEU B N 1
ATOM 3319 C CA . LEU B 1 58 ? 34.616 26.328 -5.406 1.00 37.20 76 LEU B CA 1
ATOM 3320 C C . LEU B 1 58 ? 35.834 25.852 -6.163 1.00 44.81 76 LEU B C 1
ATOM 3321 O O . LEU B 1 58 ? 36.320 26.583 -7.025 1.00 43.92 76 LEU B O 1
ATOM 3326 N N . GLN B 1 59 ? 36.331 24.620 -5.849 1.00 43.55 77 GLN B N 1
ATOM 3327 C CA A GLN B 1 59 ? 37.502 24.021 -6.506 0.50 44.56 77 GLN B CA 1
ATOM 3328 C CA B GLN B 1 59 ? 37.515 24.087 -6.518 0.50 44.44 77 GLN B CA 1
ATOM 3329 C C . GLN B 1 59 ? 37.201 23.815 -7.988 1.00 49.15 77 GLN B C 1
ATOM 3330 O O . GLN B 1 59 ? 38.024 24.132 -8.842 1.00 49.41 77 GLN B O 1
ATOM 3341 N N . ARG B 1 60 ? 36.002 23.290 -8.284 1.00 46.72 78 ARG B N 1
ATOM 3342 C CA . ARG B 1 60 ? 35.533 23.014 -9.647 1.00 46.31 78 ARG B CA 1
ATOM 3343 C C . ARG B 1 60 ? 35.058 24.313 -10.345 1.00 45.69 78 ARG B C 1
ATOM 3344 O O . ARG B 1 60 ? 35.127 24.427 -11.564 1.00 46.07 78 ARG B O 1
ATOM 3352 N N . GLY B 1 61 ? 34.587 25.271 -9.562 1.00 37.53 79 GLY B N 1
ATOM 3353 C CA . GLY B 1 61 ? 34.080 26.536 -10.075 1.00 34.59 79 GLY B CA 1
ATOM 3354 C C . GLY B 1 61 ? 32.582 26.638 -9.938 1.00 35.87 79 GLY B C 1
ATOM 3355 O O . GLY B 1 61 ? 31.857 25.712 -10.292 1.00 32.42 79 GLY B O 1
ATOM 3356 N N . VAL B 1 62 ? 32.111 27.772 -9.411 1.00 33.33 80 VAL B N 1
ATOM 3357 C CA . VAL B 1 62 ? 30.685 28.036 -9.165 1.00 32.93 80 VAL B CA 1
ATOM 3358 C C . VAL B 1 62 ? 30.211 29.118 -10.130 1.00 32.73 80 VAL B C 1
ATOM 3359 O O . VAL B 1 62 ? 30.865 30.159 -10.246 1.00 28.82 80 VAL B O 1
ATOM 3363 N N . ILE B 1 63 ? 29.035 28.922 -10.736 1.00 29.42 81 ILE B N 1
ATOM 3364 C CA . ILE B 1 63 ? 28.476 29.905 -11.659 1.00 30.48 81 ILE B CA 1
ATOM 3365 C C . ILE B 1 63 ? 27.899 31.102 -10.882 1.00 33.59 81 ILE B C 1
ATOM 3366 O O . ILE B 1 63 ? 27.102 30.928 -9.970 1.00 32.74 81 ILE B O 1
ATOM 3371 N N . ILE B 1 64 ? 28.326 32.308 -11.248 1.00 31.24 82 ILE B N 1
ATOM 3372 C CA . ILE B 1 64 ? 27.737 33.557 -10.788 1.00 29.36 82 ILE B CA 1
ATOM 3373 C C . ILE B 1 64 ? 27.020 34.104 -12.036 1.00 31.98 82 ILE B C 1
ATOM 3374 O O . ILE B 1 64 ? 27.689 34.470 -12.988 1.00 33.77 82 ILE B O 1
ATOM 3379 N N . SER B 1 65 ? 25.686 34.091 -12.065 1.00 24.87 83 SER B N 1
ATOM 3380 C CA . SER B 1 65 ? 24.929 34.546 -13.236 1.00 25.75 83 SER B CA 1
ATOM 3381 C C . SER B 1 65 ? 24.319 35.887 -13.018 1.00 29.91 83 SER B C 1
ATOM 3382 O O . SER B 1 65 ? 23.668 36.118 -11.991 1.00 27.90 83 SER B O 1
ATOM 3385 N N . THR B 1 66 ? 24.566 36.810 -13.986 1.00 26.40 84 THR B N 1
ATOM 3386 C CA . THR B 1 66 ? 24.069 38.169 -13.906 1.00 25.20 84 THR B CA 1
ATOM 3387 C C . THR B 1 66 ? 23.353 38.516 -15.232 1.00 29.37 84 THR B C 1
ATOM 3388 O O . THR B 1 66 ? 23.649 37.947 -16.281 1.00 27.80 84 THR B O 1
ATOM 3392 N N . LEU B 1 67 ? 22.438 39.474 -15.190 1.00 25.75 85 LEU B N 1
ATOM 3393 C CA . LEU B 1 67 ? 21.663 39.869 -16.382 1.00 24.96 85 LEU B CA 1
ATOM 3394 C C . LEU B 1 67 ? 21.922 41.321 -16.762 1.00 28.79 85 LEU B C 1
ATOM 3395 O O . LEU B 1 67 ? 21.547 41.753 -17.839 1.00 29.65 85 LEU B O 1
ATOM 3400 N N . ALA B 1 68 ? 22.585 42.061 -15.890 1.00 25.68 86 ALA B N 1
ATOM 3401 C CA . ALA B 1 68 ? 22.923 43.456 -16.151 1.00 25.44 86 ALA B CA 1
ATOM 3402 C C . ALA B 1 68 ? 24.299 43.760 -15.610 1.00 29.52 86 ALA B C 1
ATOM 3403 O O . ALA B 1 68 ? 24.790 43.032 -14.739 1.00 28.20 86 ALA B O 1
ATOM 3405 N N . PRO B 1 69 ? 24.981 44.814 -16.102 1.00 29.23 87 PRO B N 1
ATOM 3406 C CA . PRO B 1 69 ? 26.305 45.107 -15.562 1.00 28.91 87 PRO B CA 1
ATOM 3407 C C . PRO B 1 69 ? 26.213 45.631 -14.126 1.00 32.62 87 PRO B C 1
ATOM 3408 O O . PRO B 1 69 ? 25.154 46.091 -13.698 1.00 33.54 87 PRO B O 1
ATOM 3412 N N . GLY B 1 70 ? 27.320 45.543 -13.397 1.00 28.06 88 GLY B N 1
ATOM 3413 C CA . GLY B 1 70 ? 27.406 46.079 -12.048 1.00 26.15 88 GLY B CA 1
ATOM 3414 C C . GLY B 1 70 ? 26.660 45.315 -10.983 1.00 25.83 88 GLY B C 1
ATOM 3415 O O . GLY B 1 70 ? 26.244 45.917 -10.000 1.00 26.02 88 GLY B O 1
ATOM 3416 N N . ALA B 1 71 ? 26.585 43.991 -11.091 1.00 24.17 89 ALA B N 1
ATOM 3417 C CA . ALA B 1 71 ? 25.986 43.161 -10.043 1.00 24.35 89 ALA B CA 1
ATOM 3418 C C . ALA B 1 71 ? 26.854 43.185 -8.812 1.00 26.67 89 ALA B C 1
ATOM 3419 O O . ALA B 1 71 ? 28.074 43.350 -8.924 1.00 26.17 89 ALA B O 1
ATOM 3421 N N . VAL B 1 72 ? 26.250 42.996 -7.641 1.00 24.80 90 VAL B N 1
ATOM 3422 C CA . VAL B 1 72 ? 27.010 43.019 -6.374 1.00 24.52 90 VAL B CA 1
ATOM 3423 C C . VAL B 1 72 ? 27.048 41.584 -5.826 1.00 25.55 90 VAL B C 1
ATOM 3424 O O . VAL B 1 72 ? 26.017 40.958 -5.718 1.00 24.03 90 VAL B O 1
ATOM 3428 N N . VAL B 1 73 ? 28.250 41.086 -5.506 1.00 23.23 91 VAL B N 1
ATOM 3429 C CA . VAL B 1 73 ? 28.478 39.717 -5.036 1.00 22.82 91 VAL B CA 1
ATOM 3430 C C . VAL B 1 73 ? 29.109 39.735 -3.633 1.00 26.77 91 VAL B C 1
ATOM 3431 O O . VAL B 1 73 ? 30.072 40.471 -3.384 1.00 25.96 91 VAL B O 1
ATOM 3435 N N . ARG B 1 74 ? 28.539 38.922 -2.740 1.00 26.20 92 ARG B N 1
ATOM 3436 C CA A ARG B 1 74 ? 28.995 38.751 -1.357 0.50 27.21 92 ARG B CA 1
ATOM 3437 C CA B ARG B 1 74 ? 28.994 38.756 -1.361 0.50 27.12 92 ARG B CA 1
ATOM 3438 C C . ARG B 1 74 ? 29.282 37.291 -1.097 1.00 31.11 92 ARG B C 1
ATOM 3439 O O . ARG B 1 74 ? 28.452 36.433 -1.399 1.00 29.06 92 ARG B O 1
ATOM 3454 N N . ILE B 1 75 ? 30.437 37.002 -0.542 1.00 29.49 93 ILE B N 1
ATOM 3455 C CA . ILE B 1 75 ? 30.851 35.636 -0.220 1.00 30.59 93 ILE B CA 1
ATOM 3456 C C . ILE B 1 75 ? 31.250 35.643 1.256 1.00 37.13 93 ILE B C 1
ATOM 3457 O O . ILE B 1 75 ? 32.167 36.375 1.621 1.00 37.13 93 ILE B O 1
ATOM 3462 N N . THR B 1 76 ? 30.532 34.903 2.102 1.00 32.91 94 THR B N 1
ATOM 3463 C CA . THR B 1 76 ? 30.805 34.828 3.536 1.00 33.75 94 THR B CA 1
ATOM 3464 C C . THR B 1 76 ? 30.990 33.360 3.922 1.00 38.66 94 THR B C 1
ATOM 3465 O O . THR B 1 76 ? 30.245 32.505 3.458 1.00 37.68 94 THR B O 1
ATOM 3469 N N . PRO B 1 77 ? 31.962 33.046 4.775 1.00 38.11 95 PRO B N 1
ATOM 3470 C CA . PRO B 1 77 ? 32.114 31.648 5.219 1.00 38.77 95 PRO B CA 1
ATOM 3471 C C . PRO B 1 77 ? 31.014 31.285 6.226 1.00 41.77 95 PRO B C 1
ATOM 3472 O O . PRO B 1 77 ? 30.514 32.170 6.937 1.00 38.55 95 PRO B O 1
ATOM 3476 N N . LEU B 1 78 ? 30.594 30.010 6.229 1.00 39.90 96 LEU B N 1
ATOM 3477 C CA . LEU B 1 78 ? 29.498 29.518 7.088 1.00 40.19 96 LEU B CA 1
ATOM 3478 C C . LEU B 1 78 ? 30.052 28.861 8.374 1.00 46.05 96 LEU B C 1
ATOM 3479 O O . LEU B 1 78 ? 29.284 28.436 9.246 1.00 46.49 96 LEU B O 1
ATOM 3484 N N . GLN B 1 79 ? 31.381 28.854 8.496 1.00 41.87 97 GLN B N 1
ATOM 3485 C CA . GLN B 1 79 ? 32.152 28.454 9.664 1.00 41.93 97 GLN B CA 1
ATOM 3486 C C . GLN B 1 79 ? 32.974 29.654 10.088 1.00 48.07 97 GLN B C 1
ATOM 3487 O O . GLN B 1 79 ? 33.210 30.560 9.274 1.00 47.96 97 GLN B O 1
ATOM 3493 N N . ASN B 1 80 ? 33.439 29.676 11.331 1.00 46.54 98 ASN B N 1
ATOM 3494 C CA . ASN B 1 80 ? 34.264 30.784 11.796 1.00 47.80 98 ASN B CA 1
ATOM 3495 C C . ASN B 1 80 ? 35.735 30.532 11.324 1.00 52.76 98 ASN B C 1
ATOM 3496 O O . ASN B 1 80 ? 36.661 30.372 12.123 1.00 54.05 98 ASN B O 1
ATOM 3501 N N . LYS B 1 81 ? 35.910 30.449 9.994 1.00 47.63 99 LYS B N 1
ATOM 3502 C CA . LYS B 1 81 ? 37.182 30.178 9.314 1.00 46.40 99 LYS B CA 1
ATOM 3503 C C . LYS B 1 81 ? 37.346 31.147 8.131 1.00 47.38 99 LYS B C 1
ATOM 3504 O O . LYS B 1 81 ? 36.445 31.932 7.854 1.00 46.46 99 LYS B O 1
ATOM 3510 N N . SER B 1 82 ? 38.488 31.112 7.457 1.00 42.70 100 SER B N 1
ATOM 3511 C CA . SER B 1 82 ? 38.770 32.065 6.385 1.00 41.16 100 SER B CA 1
ATOM 3512 C C . SER B 1 82 ? 38.235 31.627 4.996 1.00 44.78 100 SER B C 1
ATOM 3513 O O . SER B 1 82 ? 37.909 30.468 4.759 1.00 42.14 100 SER B O 1
ATOM 3516 N N . ILE B 1 83 ? 38.145 32.606 4.091 1.00 43.42 101 ILE B N 1
ATOM 3517 C CA . ILE B 1 83 ? 37.731 32.482 2.696 1.00 42.35 101 ILE B CA 1
ATOM 3518 C C . ILE B 1 83 ? 38.995 32.190 1.850 1.00 44.71 101 ILE B C 1
ATOM 3519 O O . ILE B 1 83 ? 40.052 32.735 2.174 1.00 44.91 101 ILE B O 1
ATOM 3524 N N . PRO B 1 84 ? 38.938 31.340 0.792 1.00 38.75 102 PRO B N 1
ATOM 3525 C CA . PRO B 1 84 ? 40.144 31.110 -0.014 1.00 38.14 102 PRO B CA 1
ATOM 3526 C C . PRO B 1 84 ? 40.474 32.291 -0.886 1.00 39.78 102 PRO B C 1
ATOM 3527 O O . PRO B 1 84 ? 39.666 33.205 -0.986 1.00 36.15 102 PRO B O 1
ATOM 3531 N N . GLU B 1 85 ? 41.671 32.255 -1.531 1.00 37.83 103 GLU B N 1
ATOM 3532 C CA . GLU B 1 85 ? 42.089 33.166 -2.585 1.00 36.92 103 GLU B CA 1
ATOM 3533 C C . GLU B 1 85 ? 41.230 32.811 -3.763 1.00 36.61 103 GLU B C 1
ATOM 3534 O O . GLU B 1 85 ? 41.176 31.639 -4.137 1.00 36.89 103 GLU B O 1
ATOM 3540 N N . LEU B 1 86 ? 40.447 33.752 -4.264 1.00 32.20 104 LEU B N 1
ATOM 3541 C CA . LEU B 1 86 ? 39.484 33.410 -5.290 1.00 31.44 104 LEU B CA 1
ATOM 3542 C C . LEU B 1 86 ? 39.842 33.964 -6.655 1.00 32.82 104 LEU B C 1
ATOM 3543 O O . LEU B 1 86 ? 40.435 35.015 -6.776 1.00 31.64 104 LEU B O 1
ATOM 3548 N N . LEU B 1 87 ? 39.411 33.259 -7.686 1.00 32.05 105 LEU B N 1
ATOM 3549 C CA . LEU B 1 87 ? 39.563 33.648 -9.084 1.00 33.13 105 LEU B CA 1
ATOM 3550 C C . LEU B 1 87 ? 38.197 33.824 -9.677 1.00 34.79 105 LEU B C 1
ATOM 3551 O O . LEU B 1 87 ? 37.230 33.265 -9.154 1.00 34.31 105 LEU B O 1
ATOM 3556 N N . ILE B 1 88 ? 38.100 34.578 -10.775 1.00 31.43 106 ILE B N 1
ATOM 3557 C CA . ILE B 1 88 ? 36.825 34.770 -11.431 1.00 31.01 106 ILE B CA 1
ATOM 3558 C C . ILE B 1 88 ? 37.067 34.790 -12.941 1.00 34.83 106 ILE B C 1
ATOM 3559 O O . ILE B 1 88 ? 37.966 35.454 -13.457 1.00 34.60 106 ILE B O 1
ATOM 3564 N N . LYS B 1 89 ? 36.267 34.006 -13.627 1.00 29.00 107 LYS B N 1
ATOM 3565 C CA . LYS B 1 89 ? 36.276 33.927 -15.070 1.00 29.76 107 LYS B CA 1
ATOM 3566 C C . LYS B 1 89 ? 35.092 34.732 -15.553 1.00 31.36 107 LYS B C 1
ATOM 3567 O O . LYS B 1 89 ? 33.972 34.498 -15.123 1.00 30.23 107 LYS B O 1
ATOM 3573 N N . THR B 1 90 ? 35.333 35.697 -16.398 1.00 31.48 108 THR B N 1
ATOM 3574 C CA . THR B 1 90 ? 34.289 36.579 -16.928 1.00 31.31 108 THR B CA 1
ATOM 3575 C C . THR B 1 90 ? 33.478 35.855 -18.009 1.00 33.68 108 THR B C 1
ATOM 3576 O O . THR B 1 90 ? 33.892 34.775 -18.431 1.00 32.82 108 THR B O 1
ATOM 3580 N N . PRO B 1 91 ? 32.348 36.428 -18.498 1.00 32.38 109 PRO B N 1
ATOM 3581 C CA . PRO B 1 91 ? 31.576 35.759 -19.566 1.00 32.74 109 PRO B CA 1
ATOM 3582 C C . PRO B 1 91 ? 32.364 35.610 -20.891 1.00 39.61 109 PRO B C 1
ATOM 3583 O O . PRO B 1 91 ? 32.020 34.769 -21.711 1.00 38.74 109 PRO B O 1
ATOM 3587 N N . LYS B 1 92 ? 33.447 36.386 -21.069 1.00 38.97 110 LYS B N 1
ATOM 3588 C CA . LYS B 1 92 ? 34.317 36.356 -22.251 1.00 39.14 110 LYS B CA 1
ATOM 3589 C C . LYS B 1 92 ? 35.569 35.497 -21.985 1.00 42.79 110 LYS B C 1
ATOM 3590 O O . LYS B 1 92 ? 36.551 35.589 -22.734 1.00 43.62 110 LYS B O 1
ATOM 3596 N N . ASN B 1 93 ? 35.538 34.693 -20.900 1.00 35.91 111 ASN B N 1
ATOM 3597 C CA . ASN B 1 93 ? 36.559 33.717 -20.490 1.00 37.05 111 ASN B CA 1
ATOM 3598 C C . ASN B 1 93 ? 37.917 34.330 -20.130 1.00 42.43 111 ASN B C 1
ATOM 3599 O O . ASN B 1 93 ? 38.952 33.665 -20.270 1.00 43.88 111 ASN B O 1
ATOM 3604 N N . GLN B 1 94 ? 37.896 35.541 -19.559 1.00 39.25 112 GLN B N 1
ATOM 3605 C CA . GLN B 1 94 ? 39.084 36.184 -19.001 1.00 39.15 112 GLN B CA 1
ATOM 3606 C C . GLN B 1 94 ? 39.210 35.729 -17.539 1.00 43.64 112 GLN B C 1
ATOM 3607 O O . GLN B 1 94 ? 38.266 35.893 -16.780 1.00 43.17 112 GLN B O 1
ATOM 3613 N N . LEU B 1 95 ? 40.328 35.095 -17.166 1.00 41.64 113 LEU B N 1
ATOM 3614 C CA . LEU B 1 95 ? 40.565 34.588 -15.813 1.00 41.42 113 LEU B CA 1
ATOM 3615 C C . LEU B 1 95 ? 41.284 35.653 -15.027 1.00 44.68 113 LEU B C 1
ATOM 3616 O O . LEU B 1 95 ? 42.361 36.091 -15.419 1.00 45.88 113 LEU B O 1
ATOM 3621 N N . LEU B 1 96 ? 40.655 36.118 -13.951 1.00 37.75 114 LEU B N 1
ATOM 3622 C CA . LEU B 1 96 ? 41.205 37.186 -13.146 1.00 36.43 114 LEU B CA 1
ATOM 3623 C C . LEU B 1 96 ? 41.262 36.854 -11.668 1.00 40.56 114 LEU B C 1
ATOM 3624 O O . LEU B 1 96 ? 40.356 36.176 -11.158 1.00 38.47 114 LEU B O 1
ATOM 3629 N N . PRO B 1 97 ? 42.215 37.455 -10.914 1.00 37.46 115 PRO B N 1
ATOM 3630 C CA . PRO B 1 97 ? 42.103 37.411 -9.444 1.00 36.70 115 PRO B CA 1
ATOM 3631 C C . PRO B 1 97 ? 40.781 38.122 -9.089 1.00 36.36 115 PRO B C 1
ATOM 3632 O O . PRO B 1 97 ? 40.446 39.082 -9.771 1.00 34.77 115 PRO B O 1
ATOM 3636 N N . LEU B 1 98 ? 39.990 37.631 -8.120 1.00 32.46 116 LEU B N 1
ATOM 3637 C CA . LEU B 1 98 ? 38.674 38.230 -7.802 1.00 31.80 116 LEU B CA 1
ATOM 3638 C C . LEU B 1 98 ? 38.701 39.788 -7.680 1.00 32.35 116 LEU B C 1
ATOM 3639 O O . LEU B 1 98 ? 37.812 40.469 -8.215 1.00 29.04 116 LEU B O 1
ATOM 3644 N N . LYS B 1 99 ? 39.698 40.316 -6.974 1.00 29.65 117 LYS B N 1
ATOM 3645 C CA . LYS B 1 99 ? 39.883 41.755 -6.729 1.00 28.59 117 LYS B CA 1
ATOM 3646 C C . LYS B 1 99 ? 39.954 42.563 -8.063 1.00 35.15 117 LYS B C 1
ATOM 3647 O O . LYS B 1 99 ? 39.490 43.707 -8.095 1.00 34.26 117 LYS B O 1
ATOM 3653 N N . GLU B 1 100 ? 40.500 41.964 -9.157 1.00 33.50 118 GLU B N 1
ATOM 3654 C CA . GLU B 1 100 ? 40.642 42.622 -10.463 1.00 33.93 118 GLU B CA 1
ATOM 3655 C C . GLU B 1 100 ? 39.304 42.755 -11.220 1.00 35.36 118 GLU B C 1
ATOM 3656 O O . GLU B 1 100 ? 39.245 43.521 -12.184 1.00 34.74 118 GLU B O 1
ATOM 3662 N N . ALA B 1 101 ? 38.233 42.061 -10.767 1.00 30.55 119 ALA B N 1
ATOM 3663 C CA . ALA B 1 101 ? 36.895 42.220 -11.326 1.00 30.18 119 ALA B CA 1
ATOM 3664 C C . ALA B 1 101 ? 36.175 43.422 -10.658 1.00 31.04 119 ALA B C 1
ATOM 3665 O O . ALA B 1 101 ? 35.121 43.807 -11.136 1.00 30.41 119 ALA B O 1
ATOM 3667 N N . SER B 1 102 ? 36.732 43.968 -9.546 1.00 29.57 120 SER B N 1
ATOM 3668 C CA . SER B 1 102 ? 36.221 45.156 -8.812 1.00 29.27 120 SER B CA 1
ATOM 3669 C C . SER B 1 102 ? 36.902 46.418 -9.312 1.00 32.59 120 SER B C 1
ATOM 3670 O O . SER B 1 102 ? 37.937 46.342 -9.981 1.00 33.41 120 SER B O 1
ATOM 3673 N N . SER B 1 103 ? 36.349 47.601 -8.982 1.00 29.67 121 SER B N 1
ATOM 3674 C CA . SER B 1 103 ? 36.948 48.854 -9.423 1.00 29.22 121 SER B CA 1
ATOM 3675 C C . SER B 1 103 ? 38.355 49.047 -8.852 1.00 33.57 121 SER B C 1
ATOM 3676 O O . SER B 1 103 ? 38.705 48.492 -7.807 1.00 32.07 121 SER B O 1
ATOM 3679 N N . LEU B 1 104 ? 39.128 49.901 -9.515 1.00 33.10 122 LEU B N 1
ATOM 3680 C CA . LEU B 1 104 ? 40.477 50.313 -9.106 1.00 32.77 122 LEU B CA 1
ATOM 3681 C C . LEU B 1 104 ? 40.371 50.949 -7.716 1.00 35.58 122 LEU B C 1
ATOM 3682 O O . LEU B 1 104 ? 41.145 50.627 -6.812 1.00 33.56 122 LEU B O 1
ATOM 3687 N N . TYR B 1 105 ? 39.304 51.737 -7.520 1.00 31.15 123 TYR B N 1
ATOM 3688 C CA . TYR B 1 105 ? 38.972 52.396 -6.269 1.00 30.92 123 TYR B CA 1
ATOM 3689 C C . TYR B 1 105 ? 38.831 51.370 -5.114 1.00 34.58 123 TYR B C 1
ATOM 3690 O O . TYR B 1 105 ? 39.394 51.607 -4.049 1.00 34.20 123 TYR B O 1
ATOM 3699 N N . ASN B 1 106 ? 38.063 50.256 -5.322 1.00 30.66 124 ASN B N 1
ATOM 3700 C CA . ASN B 1 106 ? 37.856 49.216 -4.295 1.00 30.56 124 ASN B CA 1
ATOM 3701 C C . ASN B 1 106 ? 39.135 48.410 -4.051 1.00 34.97 124 ASN B C 1
ATOM 3702 O O . ASN B 1 106 ? 39.304 47.927 -2.948 1.00 35.45 124 ASN B O 1
ATOM 3707 N N . GLN B 1 107 ? 40.046 48.324 -5.035 1.00 33.64 125 GLN B N 1
ATOM 3708 C CA . GLN B 1 107 ? 41.349 47.632 -4.917 1.00 33.24 125 GLN B CA 1
ATOM 3709 C C . GLN B 1 107 ? 42.387 48.466 -4.187 1.00 37.57 125 GLN B C 1
ATOM 3710 O O . GLN B 1 107 ? 43.449 47.953 -3.799 1.00 35.69 125 GLN B O 1
ATOM 3716 N N . ASP B 1 108 ? 42.134 49.781 -4.084 1.00 35.06 126 ASP B N 1
ATOM 3717 C CA . ASP B 1 108 ? 43.133 50.730 -3.554 1.00 35.38 126 ASP B CA 1
ATOM 3718 C C . ASP B 1 108 ? 43.101 50.762 -2.031 1.00 41.50 126 ASP B C 1
ATOM 3719 O O . ASP B 1 108 ? 42.065 51.051 -1.437 1.00 41.33 126 ASP B O 1
ATOM 3724 N N . ASP B 1 109 ? 44.242 50.447 -1.407 1.00 41.13 127 ASP B N 1
ATOM 3725 C CA . ASP B 1 109 ? 44.403 50.434 0.052 1.00 42.76 127 ASP B CA 1
ATOM 3726 C C . ASP B 1 109 ? 44.743 51.851 0.632 1.00 47.30 127 ASP B C 1
ATOM 3727 O O . ASP B 1 109 ? 44.750 52.011 1.861 1.00 48.68 127 ASP B O 1
ATOM 3732 N N . GLU B 1 110 ? 44.965 52.871 -0.230 1.00 42.71 128 GLU B N 1
ATOM 3733 C CA . GLU B 1 110 ? 45.298 54.237 0.231 1.00 43.98 128 GLU B CA 1
ATOM 3734 C C . GLU B 1 110 ? 44.142 55.257 -0.048 1.00 51.41 128 GLU B C 1
ATOM 3735 O O . GLU B 1 110 ? 44.406 56.426 -0.312 1.00 50.23 128 GLU B O 1
ATOM 3741 N N . VAL B 1 111 ? 42.872 54.827 0.089 1.00 51.33 129 VAL B N 1
ATOM 3742 C CA . VAL B 1 111 ? 41.721 55.726 -0.063 1.00 52.81 129 VAL B CA 1
ATOM 3743 C C . VAL B 1 111 ? 41.201 56.068 1.357 1.00 64.09 129 VAL B C 1
ATOM 3744 O O . VAL B 1 111 ? 40.620 57.136 1.557 1.00 64.86 129 VAL B O 1
ATOM 3748 N N . GLY B 1 112 ? 41.484 55.199 2.332 1.00 65.10 130 GLY B N 1
ATOM 3749 C CA . GLY B 1 112 ? 41.121 55.406 3.733 1.00 66.80 130 GLY B CA 1
ATOM 3750 C C . GLY B 1 112 ? 39.661 55.165 4.043 1.00 75.00 130 GLY B C 1
ATOM 3751 O O . GLY B 1 112 ? 39.343 54.274 4.831 1.00 74.97 130 GLY B O 1
ATOM 3752 N N . ASN B 1 113 ? 38.762 55.969 3.428 1.00 75.02 131 ASN B N 1
ATOM 3753 C CA . ASN B 1 113 ? 37.305 55.893 3.607 1.00 75.30 131 ASN B CA 1
ATOM 3754 C C . ASN B 1 113 ? 36.729 54.634 2.942 1.00 80.45 131 ASN B C 1
ATOM 3755 O O . ASN B 1 113 ? 35.650 54.183 3.325 1.00 80.40 131 ASN B O 1
ATOM 3760 N N . ASN B 1 114 ? 37.437 54.099 1.927 1.00 77.81 132 ASN B N 1
ATOM 3761 C CA . ASN B 1 114 ? 37.087 52.889 1.173 1.00 76.77 132 ASN B CA 1
ATOM 3762 C C . ASN B 1 114 ? 37.207 51.647 2.088 1.00 81.65 132 ASN B C 1
ATOM 3763 O O . ASN B 1 114 ? 38.259 51.470 2.722 1.00 82.48 132 ASN B O 1
ATOM 3768 N N . PRO B 1 115 ? 36.149 50.794 2.194 1.00 77.52 133 PRO B N 1
ATOM 3769 C CA . PRO B 1 115 ? 36.266 49.595 3.052 1.00 76.59 133 PRO B CA 1
ATOM 3770 C C . PRO B 1 115 ? 37.160 48.524 2.431 1.00 76.50 133 PRO B C 1
ATOM 3771 O O . PRO B 1 115 ? 37.165 48.392 1.201 1.00 76.72 133 PRO B O 1
ATOM 3775 N N . LEU B 1 116 ? 37.913 47.758 3.260 1.00 68.81 134 LEU B N 1
ATOM 3776 C CA . LEU B 1 116 ? 38.735 46.645 2.761 1.00 66.98 134 LEU B CA 1
ATOM 3777 C C . LEU B 1 116 ? 37.745 45.489 2.449 1.00 63.73 134 LEU B C 1
ATOM 3778 O O . LEU B 1 116 ? 37.595 44.551 3.230 1.00 63.85 134 LEU B O 1
ATOM 3783 N N . ALA B 1 117 ? 37.005 45.639 1.334 1.00 54.22 135 ALA B N 1
ATOM 3784 C CA . ALA B 1 117 ? 35.885 44.807 0.890 1.00 51.71 135 ALA B CA 1
ATOM 3785 C C . ALA B 1 117 ? 36.264 43.346 0.534 1.00 49.99 135 ALA B C 1
ATOM 3786 O O . ALA B 1 117 ? 35.391 42.487 0.616 1.00 46.99 135 ALA B O 1
ATOM 3788 N N . ILE B 1 118 ? 37.521 43.057 0.163 1.00 45.96 136 ILE B N 1
ATOM 3789 C CA . ILE B 1 118 ? 37.936 41.674 -0.113 1.00 44.66 136 ILE B CA 1
ATOM 3790 C C . ILE B 1 118 ? 39.085 41.361 0.831 1.00 52.52 136 ILE B C 1
ATOM 3791 O O . ILE B 1 118 ? 40.141 41.985 0.758 1.00 52.96 136 ILE B O 1
ATOM 3796 N N . THR B 1 119 ? 38.834 40.429 1.765 1.00 50.84 137 THR B N 1
ATOM 3797 C CA . THR B 1 119 ? 39.782 39.959 2.789 1.00 51.27 137 THR B CA 1
ATOM 3798 C C . THR B 1 119 ? 39.707 38.436 2.923 1.00 56.49 137 THR B C 1
ATOM 3799 O O . THR B 1 119 ? 38.932 37.775 2.215 1.00 55.01 137 THR B O 1
ATOM 3803 N N . LYS B 1 120 ? 40.471 37.887 3.878 1.00 53.73 138 LYS B N 1
ATOM 3804 C CA . LYS B 1 120 ? 40.459 36.454 4.171 1.00 53.64 138 LYS B CA 1
ATOM 3805 C C . LYS B 1 120 ? 39.187 36.098 4.948 1.00 56.14 138 LYS B C 1
ATOM 3806 O O . LYS B 1 120 ? 38.820 34.944 4.981 1.00 56.68 138 LYS B O 1
ATOM 3812 N N . HIS B 1 121 ? 38.508 37.084 5.560 1.00 52.76 139 HIS B N 1
ATOM 3813 C CA . HIS B 1 121 ? 37.311 36.862 6.381 1.00 52.49 139 HIS B CA 1
ATOM 3814 C C . HIS B 1 121 ? 36.018 36.935 5.569 1.00 55.73 139 HIS B C 1
ATOM 3815 O O . HIS B 1 121 ? 35.081 36.200 5.862 1.00 54.91 139 HIS B O 1
ATOM 3822 N N . GLN B 1 122 ? 35.962 37.847 4.587 1.00 51.88 140 GLN B N 1
ATOM 3823 C CA . GLN B 1 122 ? 34.801 38.108 3.732 1.00 49.91 140 GLN B CA 1
ATOM 3824 C C . GLN B 1 122 ? 35.247 38.676 2.373 1.00 48.72 140 GLN B C 1
ATOM 3825 O O . GLN B 1 122 ? 36.355 39.220 2.255 1.00 48.76 140 GLN B O 1
ATOM 3831 N N . ALA B 1 123 ? 34.386 38.541 1.351 1.00 39.46 141 ALA B N 1
ATOM 3832 C CA . ALA B 1 123 ? 34.629 39.114 0.029 1.00 37.13 141 ALA B CA 1
ATOM 3833 C C . ALA B 1 123 ? 33.339 39.686 -0.509 1.00 39.63 141 ALA B C 1
ATOM 3834 O O . ALA B 1 123 ? 32.331 38.974 -0.613 1.00 36.80 141 ALA B O 1
ATOM 3844 N N . LEU B 1 125 ? 32.095 42.588 -3.624 1.00 33.83 143 LEU B N 1
ATOM 3845 C CA . LEU B 1 125 ? 32.505 43.423 -4.736 1.00 33.33 143 LEU B CA 1
ATOM 3846 C C . LEU B 1 125 ? 31.350 43.740 -5.620 1.00 31.97 143 LEU B C 1
ATOM 3847 O O . LEU B 1 125 ? 30.389 43.000 -5.715 1.00 30.67 143 LEU B O 1
ATOM 3852 N N . GLN B 1 126 ? 31.479 44.855 -6.294 1.00 25.15 144 GLN B N 1
ATOM 3853 C CA . GLN B 1 126 ? 30.575 45.196 -7.369 1.00 23.34 144 GLN B CA 1
ATOM 3854 C C . GLN B 1 126 ? 31.389 44.958 -8.633 1.00 28.56 144 GLN B C 1
ATOM 3855 O O . GLN B 1 126 ? 32.537 45.416 -8.731 1.00 26.44 144 GLN B O 1
ATOM 3861 N N . ILE B 1 127 ? 30.856 44.180 -9.542 1.00 26.02 145 ILE B N 1
ATOM 3862 C CA . ILE B 1 127 ? 31.567 43.854 -10.775 1.00 25.84 145 ILE B CA 1
ATOM 3863 C C . ILE B 1 127 ? 31.644 45.103 -11.640 1.00 29.02 145 ILE B C 1
ATOM 3864 O O . ILE B 1 127 ? 30.626 45.746 -11.840 1.00 28.56 145 ILE B O 1
ATOM 3869 N N . LYS B 1 128 ? 32.852 45.454 -12.136 1.00 28.96 146 LYS B N 1
ATOM 3870 C CA . LYS B 1 128 ? 33.054 46.603 -13.041 1.00 29.82 146 LYS B CA 1
ATOM 3871 C C . LYS B 1 128 ? 32.106 46.499 -14.251 1.00 33.25 146 LYS B C 1
ATOM 3872 O O . LYS B 1 128 ? 32.009 45.414 -14.855 1.00 30.44 146 LYS B O 1
ATOM 3878 N N . PRO B 1 129 ? 31.379 47.590 -14.587 1.00 33.45 147 PRO B N 1
ATOM 3879 C CA . PRO B 1 129 ? 30.425 47.543 -15.716 1.00 34.10 147 PRO B CA 1
ATOM 3880 C C . PRO B 1 129 ? 31.060 47.149 -17.052 1.00 38.47 147 PRO B C 1
ATOM 3881 O O . PRO B 1 129 ? 30.355 46.573 -17.898 1.00 38.44 147 PRO B O 1
ATOM 3885 N N . GLU B 1 130 ? 32.382 47.358 -17.203 1.00 34.92 148 GLU B N 1
ATOM 3886 C CA . GLU B 1 130 ? 33.148 47.021 -18.419 1.00 35.02 148 GLU B CA 1
ATOM 3887 C C . GLU B 1 130 ? 33.271 45.510 -18.599 1.00 37.11 148 GLU B C 1
ATOM 3888 O O . GLU B 1 130 ? 33.496 45.061 -19.716 1.00 36.28 148 GLU B O 1
ATOM 3894 N N . LEU B 1 131 ? 33.116 44.727 -17.518 1.00 32.07 149 LEU B N 1
ATOM 3895 C CA . LEU B 1 131 ? 33.144 43.265 -17.646 1.00 31.08 149 LEU B CA 1
ATOM 3896 C C . LEU B 1 131 ? 31.770 42.745 -18.055 1.00 32.65 149 LEU B C 1
ATOM 3897 O O . LEU B 1 131 ? 31.622 41.550 -18.288 1.00 31.61 149 LEU B O 1
ATOM 3902 N N . GLY B 1 132 ? 30.797 43.642 -18.189 1.00 30.96 150 GLY B N 1
ATOM 3903 C CA . GLY B 1 132 ? 29.443 43.307 -18.625 1.00 31.66 150 GLY B CA 1
ATOM 3904 C C . GLY B 1 132 ? 28.645 42.362 -17.733 1.00 32.28 150 GLY B C 1
ATOM 3905 O O . GLY B 1 132 ? 28.672 42.452 -16.506 1.00 29.81 150 GLY B O 1
ATOM 3906 N N . TYR B 1 133 ? 27.940 41.425 -18.347 1.00 30.16 151 TYR B N 1
ATOM 3907 C CA . TYR B 1 133 ? 27.095 40.500 -17.618 1.00 30.22 151 TYR B CA 1
ATOM 3908 C C . TYR B 1 133 ? 27.035 39.154 -18.311 1.00 34.44 151 TYR B C 1
ATOM 3909 O O . TYR B 1 133 ? 27.443 39.035 -19.464 1.00 31.89 151 TYR B O 1
ATOM 3918 N N . GLY B 1 134 ? 26.471 38.177 -17.608 1.00 31.40 152 GLY B N 1
ATOM 3919 C CA . GLY B 1 134 ? 26.286 36.816 -18.095 1.00 30.28 152 GLY B CA 1
ATOM 3920 C C . GLY B 1 134 ? 26.784 35.809 -17.107 1.00 33.38 152 GLY B C 1
ATOM 3921 O O . GLY B 1 134 ? 26.541 35.942 -15.905 1.00 31.73 152 GLY B O 1
ATOM 3922 N N . LYS B 1 135 ? 27.481 34.779 -17.608 1.00 31.47 153 LYS B N 1
ATOM 3923 C CA . LYS B 1 135 ? 27.956 33.710 -16.757 1.00 31.34 153 LYS B CA 1
ATOM 3924 C C . LYS B 1 135 ? 29.406 33.942 -16.317 1.00 35.61 153 LYS B C 1
ATOM 3925 O O . LYS B 1 135 ? 30.337 33.880 -17.111 1.00 37.11 153 LYS B O 1
ATOM 3931 N N . PHE B 1 136 ? 29.569 34.196 -15.035 1.00 29.72 154 PHE B N 1
ATOM 3932 C CA . PHE B 1 136 ? 30.864 34.333 -14.383 1.00 28.31 154 PHE B CA 1
ATOM 3933 C C . PHE B 1 136 ? 31.116 33.031 -13.631 1.00 32.43 154 PHE B C 1
ATOM 3934 O O . PHE B 1 136 ? 30.155 32.366 -13.219 1.00 30.36 154 PHE B O 1
ATOM 3942 N N . ILE B 1 137 ? 32.376 32.630 -13.512 1.00 30.48 155 ILE B N 1
ATOM 3943 C CA . ILE B 1 137 ? 32.734 31.418 -12.798 1.00 32.11 155 ILE B CA 1
ATOM 3944 C C . ILE B 1 137 ? 33.676 31.800 -11.681 1.00 35.98 155 ILE B C 1
ATOM 3945 O O . ILE B 1 137 ? 34.728 32.355 -11.938 1.00 35.77 155 ILE B O 1
ATOM 3950 N N . LEU B 1 138 ? 33.256 31.562 -10.443 1.00 33.75 156 LEU B N 1
ATOM 3951 C CA . LEU B 1 138 ? 34.044 31.821 -9.243 1.00 32.94 156 LEU B CA 1
ATOM 3952 C C . LEU B 1 138 ? 34.761 30.553 -8.898 1.00 33.59 156 LEU B C 1
ATOM 3953 O O . LEU B 1 138 ? 34.126 29.501 -8.800 1.00 31.72 156 LEU B O 1
ATOM 3958 N N . LYS B 1 139 ? 36.079 30.622 -8.724 1.00 30.79 157 LYS B N 1
ATOM 3959 C CA . LYS B 1 139 ? 36.851 29.415 -8.434 1.00 30.70 157 LYS B CA 1
ATOM 3960 C C . LYS B 1 139 ? 37.903 29.682 -7.362 1.00 38.28 157 LYS B C 1
ATOM 3961 O O . LYS B 1 139 ? 38.441 30.778 -7.269 1.00 36.44 157 LYS B O 1
ATOM 3967 N N . SER B 1 140 ? 38.196 28.663 -6.558 1.00 37.38 158 SER B N 1
ATOM 3968 C CA . SER B 1 140 ? 39.226 28.701 -5.523 1.00 37.57 158 SER B CA 1
ATOM 3969 C C . SER B 1 140 ? 40.588 28.504 -6.189 1.00 42.43 158 SER B C 1
ATOM 3970 O O . SER B 1 140 ? 40.711 27.688 -7.092 1.00 41.51 158 SER B O 1
ATOM 3973 N N . LYS B 1 141 ? 41.595 29.259 -5.771 1.00 42.06 159 LYS B N 1
ATOM 3974 C CA . LYS B 1 141 ? 42.933 29.174 -6.351 1.00 43.22 159 LYS B CA 1
ATOM 3975 C C . LYS B 1 141 ? 43.669 27.949 -5.788 1.00 47.11 159 LYS B C 1
ATOM 3976 O O . LYS B 1 141 ? 44.400 27.287 -6.515 1.00 47.40 159 LYS B O 1
ATOM 3982 N N . ASP B 1 142 ? 43.451 27.647 -4.491 1.00 43.18 160 ASP B N 1
ATOM 3983 C CA . ASP B 1 142 ? 44.109 26.567 -3.753 1.00 42.91 160 ASP B CA 1
ATOM 3984 C C . ASP B 1 142 ? 43.262 26.079 -2.573 1.00 44.61 160 ASP B C 1
ATOM 3985 O O . ASP B 1 142 ? 42.142 26.546 -2.392 1.00 43.79 160 ASP B O 1
ATOM 3990 N N . ILE B 1 143 ? 43.830 25.171 -1.752 1.00 41.75 161 ILE B N 1
ATOM 3991 C CA . ILE B 1 143 ? 43.214 24.706 -0.523 1.00 42.91 161 ILE B CA 1
ATOM 3992 C C . ILE B 1 143 ? 44.252 24.749 0.616 1.00 44.18 161 ILE B C 1
ATOM 3993 O O . ILE B 1 143 ? 45.461 24.589 0.413 1.00 45.67 161 ILE B O 1
ATOM 3998 N N . THR B 1 144 ? 43.755 25.026 1.804 1.00 38.43 162 THR B N 1
ATOM 3999 C CA . THR B 1 144 ? 44.443 24.954 3.097 1.00 38.89 162 THR B CA 1
ATOM 4000 C C . THR B 1 144 ? 43.394 24.390 4.039 1.00 43.72 162 THR B C 1
ATOM 4001 O O . THR B 1 144 ? 42.203 24.402 3.712 1.00 39.45 162 THR B O 1
ATOM 4005 N N . ASN B 1 145 ? 43.813 23.878 5.190 1.00 45.23 163 ASN B N 1
ATOM 4006 C CA . ASN B 1 145 ? 42.865 23.289 6.145 1.00 45.65 163 ASN B CA 1
ATOM 4007 C C . ASN B 1 145 ? 42.296 24.399 7.049 1.00 49.95 163 ASN B C 1
ATOM 4008 O O . ASN B 1 145 ? 41.575 24.115 8.000 1.00 52.36 163 ASN B O 1
ATOM 4013 N N . LYS B 1 146 ? 42.589 25.665 6.709 1.00 44.22 164 LYS B N 1
ATOM 4014 C CA . LYS B 1 146 ? 42.113 26.863 7.385 1.00 43.27 164 LYS B CA 1
ATOM 4015 C C . LYS B 1 146 ? 40.889 27.469 6.658 1.00 43.11 164 LYS B C 1
ATOM 4016 O O . LYS B 1 146 ? 40.217 28.326 7.213 1.00 39.75 164 LYS B O 1
ATOM 4022 N N . TYR B 1 147 ? 40.594 27.037 5.428 1.00 37.74 165 TYR B N 1
ATOM 4023 C CA . TYR B 1 147 ? 39.439 27.596 4.731 1.00 37.03 165 TYR B CA 1
ATOM 4024 C C . TYR B 1 147 ? 38.145 26.960 5.228 1.00 38.07 165 TYR B C 1
ATOM 4025 O O . TYR B 1 147 ? 38.145 25.790 5.595 1.00 38.57 165 TYR B O 1
ATOM 4034 N N . ALA B 1 148 ? 37.056 27.722 5.237 1.00 35.03 166 ALA B N 1
ATOM 4035 C CA . ALA B 1 148 ? 35.745 27.191 5.640 1.00 33.50 166 ALA B CA 1
ATOM 4036 C C . ALA B 1 148 ? 35.303 26.080 4.693 1.00 34.97 166 ALA B C 1
ATOM 4037 O O . ALA B 1 148 ? 35.683 26.074 3.521 1.00 33.64 166 ALA B O 1
ATOM 4039 N N . ASP B 1 149 ? 34.500 25.143 5.205 1.00 32.10 167 ASP B N 1
ATOM 4040 C CA . ASP B 1 149 ? 33.905 24.049 4.425 1.00 31.63 167 ASP B CA 1
ATOM 4041 C C . ASP B 1 149 ? 32.848 24.569 3.461 1.00 32.96 167 ASP B C 1
ATOM 4042 O O . ASP B 1 149 ? 32.660 24.003 2.382 1.00 32.72 167 ASP B O 1
ATOM 4047 N N . ALA B 1 150 ? 32.108 25.587 3.883 1.00 30.61 168 ALA B N 1
ATOM 4048 C CA . ALA B 1 150 ? 30.991 26.108 3.079 1.00 29.88 168 ALA B CA 1
ATOM 4049 C C . ALA B 1 150 ? 30.872 27.615 3.182 1.00 32.64 168 ALA B C 1
ATOM 4050 O O . ALA B 1 150 ? 31.418 28.226 4.100 1.00 32.95 168 ALA B O 1
ATOM 4052 N N . TYR B 1 151 ? 30.149 28.213 2.205 1.00 28.27 169 TYR B N 1
ATOM 4053 C CA . TYR B 1 151 ? 29.997 29.650 2.034 1.00 27.00 169 TYR B CA 1
ATOM 4054 C C . TYR B 1 151 ? 28.593 30.005 1.605 1.00 30.85 169 TYR B C 1
ATOM 4055 O O . TYR B 1 151 ? 27.924 29.199 0.967 1.00 29.39 169 TYR B O 1
ATOM 4072 N N . ILE B 1 153 ? 26.822 32.534 -0.833 1.00 32.07 171 ILE B N 1
ATOM 4073 C CA . ILE B 1 153 ? 27.041 33.417 -1.981 1.00 32.35 171 ILE B CA 1
ATOM 4074 C C . ILE B 1 153 ? 25.775 34.207 -2.163 1.00 31.97 171 ILE B C 1
ATOM 4075 O O . ILE B 1 153 ? 24.714 33.616 -2.306 1.00 29.47 171 ILE B O 1
ATOM 4080 N N . SER B 1 154 ? 25.880 35.506 -2.154 1.00 26.59 172 SER B N 1
ATOM 4081 C CA . SER B 1 154 ? 24.751 36.396 -2.374 1.00 27.05 172 SER B CA 1
ATOM 4082 C C . SER B 1 154 ? 25.015 37.223 -3.638 1.00 29.55 172 SER B C 1
ATOM 4083 O O . SER B 1 154 ? 26.061 37.862 -3.739 1.00 29.74 172 SER B O 1
ATOM 4086 N N . VAL B 1 155 ? 24.099 37.190 -4.596 1.00 26.37 173 VAL B N 1
ATOM 4087 C CA . VAL B 1 155 ? 24.236 37.968 -5.835 1.00 25.45 173 VAL B CA 1
ATOM 4088 C C . VAL B 1 155 ? 23.057 38.941 -5.946 1.00 28.84 173 VAL B C 1
ATOM 4089 O O . VAL B 1 155 ? 21.928 38.505 -6.064 1.00 28.05 173 VAL B O 1
ATOM 4093 N N . LEU B 1 156 ? 23.331 40.237 -5.903 1.00 24.68 174 LEU B N 1
ATOM 4094 C CA . LEU B 1 156 ? 22.350 41.266 -6.125 1.00 23.39 174 LEU B CA 1
ATOM 4095 C C . LEU B 1 156 ? 22.549 41.763 -7.556 1.00 29.05 174 LEU B C 1
ATOM 4096 O O . LEU B 1 156 ? 23.550 42.408 -7.858 1.00 30.06 174 LEU B O 1
ATOM 4101 N N . ASP B 1 157 ? 21.594 41.452 -8.442 1.00 25.23 175 ASP B N 1
ATOM 4102 C CA . ASP B 1 157 ? 21.670 41.884 -9.843 1.00 25.64 175 ASP B CA 1
ATOM 4103 C C . ASP B 1 157 ? 20.984 43.234 -9.885 1.00 29.92 175 ASP B C 1
ATOM 4104 O O . ASP B 1 157 ? 19.910 43.414 -10.453 1.00 28.84 175 ASP B O 1
ATOM 4109 N N . LYS B 1 158 ? 21.640 44.182 -9.211 1.00 26.18 176 LYS B N 1
ATOM 4110 C CA . LYS B 1 158 ? 21.235 45.530 -8.912 1.00 25.85 176 LYS B CA 1
ATOM 4111 C C . LYS B 1 158 ? 20.605 46.252 -10.106 1.00 29.86 176 LYS B C 1
ATOM 4112 O O . LYS B 1 158 ? 19.623 46.972 -9.915 1.00 30.05 176 LYS B O 1
ATOM 4118 N N . PHE B 1 159 ? 21.155 46.097 -11.322 1.00 25.03 177 PHE B N 1
ATOM 4119 C CA . PHE B 1 159 ? 20.606 46.895 -12.428 1.00 23.48 177 PHE B CA 1
ATOM 4120 C C . PHE B 1 159 ? 19.764 46.070 -13.386 1.00 29.29 177 PHE B C 1
ATOM 4121 O O . PHE B 1 159 ? 19.376 46.575 -14.432 1.00 31.92 177 PHE B O 1
ATOM 4129 N N . SER B 1 160 ? 19.404 44.837 -12.997 1.00 28.72 178 SER B N 1
ATOM 4130 C CA . SER B 1 160 ? 18.531 43.969 -13.792 1.00 29.07 178 SER B CA 1
ATOM 4131 C C . SER B 1 160 ? 17.072 44.371 -13.624 1.00 34.21 178 SER B C 1
ATOM 4132 O O . SER B 1 160 ? 16.667 44.780 -12.526 1.00 34.85 178 SER B O 1
ATOM 4135 N N . ILE B 1 161 ? 16.279 44.211 -14.681 1.00 30.35 179 ILE B N 1
ATOM 4136 C CA . ILE B 1 161 ? 14.842 44.520 -14.629 1.00 30.65 179 ILE B CA 1
ATOM 4137 C C . ILE B 1 161 ? 14.088 43.184 -14.410 1.00 34.70 179 ILE B C 1
ATOM 4138 O O . ILE B 1 161 ? 12.854 43.167 -14.369 1.00 35.36 179 ILE B O 1
ATOM 4143 N N . THR B 1 162 ? 14.842 42.069 -14.245 1.00 29.31 180 THR B N 1
ATOM 4144 C CA . THR B 1 162 ? 14.236 40.750 -13.974 1.00 27.99 180 THR B CA 1
ATOM 4145 C C . THR B 1 162 ? 14.150 40.549 -12.453 1.00 29.97 180 THR B C 1
ATOM 4146 O O . THR B 1 162 ? 15.176 40.586 -11.751 1.00 27.68 180 THR B O 1
ATOM 4150 N N . TYR B 1 163 ? 12.927 40.321 -11.959 1.00 26.73 181 TYR B N 1
ATOM 4151 C CA . TYR B 1 163 ? 12.743 40.106 -10.532 1.00 28.02 181 TYR B CA 1
ATOM 4152 C C . TYR B 1 163 ? 11.832 38.929 -10.266 1.00 30.30 181 TYR B C 1
ATOM 4153 O O . TYR B 1 163 ? 11.059 38.510 -11.123 1.00 30.40 181 TYR B O 1
ATOM 4162 N N . LEU B 1 164 ? 11.939 38.408 -9.060 1.00 28.25 182 LEU B N 1
ATOM 4163 C CA . LEU B 1 164 ? 11.115 37.327 -8.546 1.00 26.75 182 LEU B CA 1
ATOM 4164 C C . LEU B 1 164 ? 10.145 37.928 -7.592 1.00 28.77 182 LEU B C 1
ATOM 4165 O O . LEU B 1 164 ? 10.573 38.661 -6.710 1.00 28.21 182 LEU B O 1
ATOM 4170 N N . GLU B 1 165 ? 8.840 37.701 -7.809 1.00 27.10 183 GLU B N 1
ATOM 4171 C CA . GLU B 1 165 ? 7.812 38.216 -6.916 1.00 27.77 183 GLU B CA 1
ATOM 4172 C C . GLU B 1 165 ? 7.186 37.045 -6.160 1.00 30.72 183 GLU B C 1
ATOM 4173 O O . GLU B 1 165 ? 6.755 36.071 -6.769 1.00 29.60 183 GLU B O 1
ATOM 4179 N N . VAL B 1 166 ? 7.165 37.145 -4.835 1.00 28.20 184 VAL B N 1
ATOM 4180 C CA . VAL B 1 166 ? 6.594 36.155 -3.944 1.00 28.23 184 VAL B CA 1
ATOM 4181 C C . VAL B 1 166 ? 5.566 36.849 -3.058 1.00 33.78 184 VAL B C 1
ATOM 4182 O O . VAL B 1 166 ? 5.841 37.898 -2.473 1.00 33.92 184 VAL B O 1
ATOM 4186 N N . GLU B 1 167 ? 4.358 36.298 -3.044 1.00 32.76 185 GLU B N 1
ATOM 4187 C CA . GLU B 1 167 ? 3.234 36.805 -2.285 1.00 32.88 185 GLU B CA 1
ATOM 4188 C C . GLU B 1 167 ? 2.583 35.684 -1.476 1.00 39.04 185 GLU B C 1
ATOM 4189 O O . GLU B 1 167 ? 2.220 34.678 -2.064 1.00 38.79 185 GLU B O 1
ATOM 4195 N N . THR B 1 168 ? 2.407 35.850 -0.167 1.00 36.15 186 THR B N 1
ATOM 4196 C CA . THR B 1 168 ? 1.673 34.859 0.638 1.00 35.57 186 THR B CA 1
ATOM 4197 C C . THR B 1 168 ? 0.273 35.428 0.921 1.00 38.60 186 THR B C 1
ATOM 4198 O O . THR B 1 168 ? 0.083 36.638 0.796 1.00 38.28 186 THR B O 1
ATOM 4202 N N . ASP B 1 169 ? -0.695 34.594 1.324 1.00 33.79 187 ASP B N 1
ATOM 4203 C CA . ASP B 1 169 ? -2.033 35.116 1.598 1.00 33.70 187 ASP B CA 1
ATOM 4204 C C . ASP B 1 169 ? -2.071 35.847 2.979 1.00 39.25 187 ASP B C 1
ATOM 4205 O O . ASP B 1 169 ? -3.008 36.581 3.231 1.00 40.62 187 ASP B O 1
ATOM 4210 N N . SER B 1 170 ? -1.020 35.707 3.820 1.00 35.93 188 SER B N 1
ATOM 4211 C CA . SER B 1 170 ? -0.883 36.325 5.150 1.00 36.23 188 SER B CA 1
ATOM 4212 C C . SER B 1 170 ? 0.600 36.404 5.592 1.00 42.89 188 SER B C 1
ATOM 4213 O O . SER B 1 170 ? 1.440 35.752 4.970 1.00 40.04 188 SER B O 1
ATOM 4216 N N . LEU B 1 171 ? 0.923 37.202 6.658 1.00 41.99 189 LEU B N 1
ATOM 4217 C CA . LEU B 1 171 ? 2.267 37.247 7.269 1.00 42.37 189 LEU B CA 1
ATOM 4218 C C . LEU B 1 171 ? 2.226 36.531 8.619 1.00 40.71 189 LEU B C 1
ATOM 4219 O O . LEU B 1 171 ? 3.265 36.353 9.251 1.00 38.78 189 LEU B O 1
ATOM 4224 N N . HIS B 1 172 ? 1.015 36.147 9.082 1.00 38.17 190 HIS B N 1
ATOM 4225 C CA . HIS B 1 172 ? 0.858 35.396 10.331 1.00 38.55 190 HIS B CA 1
ATOM 4226 C C . HIS B 1 172 ? -0.022 34.179 10.101 1.00 39.82 190 HIS B C 1
ATOM 4227 O O . HIS B 1 172 ? -1.119 34.290 9.565 1.00 38.14 190 HIS B O 1
ATOM 4234 N N . TYR B 1 173 ? 0.476 33.022 10.522 1.00 34.76 191 TYR B N 1
ATOM 4235 C CA . TYR B 1 173 ? -0.229 31.750 10.374 1.00 33.65 191 TYR B CA 1
ATOM 4236 C C . TYR B 1 173 ? -0.281 30.982 11.658 1.00 36.90 191 TYR B C 1
ATOM 4237 O O . TYR B 1 173 ? 0.487 31.258 12.562 1.00 35.02 191 TYR B O 1
ATOM 4246 N N . GLN B 1 174 ? -1.172 29.999 11.734 1.00 33.96 192 GLN B N 1
ATOM 4247 C CA . GLN B 1 174 ? -1.322 29.197 12.932 1.00 34.29 192 GLN B CA 1
ATOM 4248 C C . GLN B 1 174 ? -1.421 27.731 12.565 1.00 38.44 192 GLN B C 1
ATOM 4249 O O . GLN B 1 174 ? -1.552 27.404 11.387 1.00 36.46 192 GLN B O 1
ATOM 4255 N N . TYR B 1 175 ? -1.328 26.862 13.572 1.00 35.20 193 TYR B N 1
ATOM 4256 C CA . TYR B 1 175 ? -1.395 25.422 13.446 1.00 35.40 193 TYR B CA 1
ATOM 4257 C C . TYR B 1 175 ? -2.604 25.002 12.617 1.00 39.46 193 TYR B C 1
ATOM 4258 O O . TYR B 1 175 ? -3.725 25.392 12.908 1.00 38.04 193 TYR B O 1
ATOM 4267 N N . GLY B 1 176 ? -2.362 24.186 11.607 1.00 36.66 194 GLY B N 1
ATOM 4268 C CA . GLY B 1 176 ? -3.439 23.689 10.765 1.00 35.68 194 GLY B CA 1
ATOM 4269 C C . GLY B 1 176 ? -3.764 24.594 9.603 1.00 36.07 194 GLY B C 1
ATOM 4270 O O . GLY B 1 176 ? -4.508 24.183 8.730 1.00 34.26 194 GLY B O 1
ATOM 4271 N N . ASP B 1 177 ? -3.204 25.826 9.551 1.00 32.00 195 ASP B N 1
ATOM 4272 C CA . ASP B 1 177 ? -3.478 26.687 8.405 1.00 30.82 195 ASP B CA 1
ATOM 4273 C C . ASP B 1 177 ? -2.816 26.175 7.175 1.00 32.05 195 ASP B C 1
ATOM 4274 O O . ASP B 1 177 ? -1.708 25.650 7.247 1.00 29.13 195 ASP B O 1
ATOM 4279 N N . LYS B 1 178 ? -3.447 26.424 6.041 1.00 30.19 196 LYS B N 1
ATOM 4280 C CA . LYS B 1 178 ? -2.835 26.153 4.761 1.00 32.55 196 LYS B CA 1
ATOM 4281 C C . LYS B 1 178 ? -2.245 27.469 4.256 1.00 35.57 196 LYS B C 1
ATOM 4282 O O . LYS B 1 178 ? -2.970 28.458 4.093 1.00 36.90 196 LYS B O 1
ATOM 4288 N N . LEU B 1 179 ? -0.929 27.505 4.096 1.00 29.35 197 LEU B N 1
ATOM 4289 C CA . LEU B 1 179 ? -0.240 28.681 3.572 1.00 27.54 197 LEU B CA 1
ATOM 4290 C C . LEU B 1 179 ? -0.316 28.621 2.067 1.00 31.14 197 LEU B C 1
ATOM 4291 O O . LEU B 1 179 ? -0.059 27.571 1.482 1.00 29.84 197 LEU B O 1
ATOM 4296 N N . LYS B 1 180 ? -0.693 29.726 1.438 1.00 26.05 198 LYS B N 1
ATOM 4297 C CA . LYS B 1 180 ? -0.736 29.817 -0.002 1.00 25.14 198 LYS B CA 1
ATOM 4298 C C . LYS B 1 180 ? 0.237 30.869 -0.442 1.00 31.90 198 LYS B C 1
ATOM 4299 O O . LYS B 1 180 ? 0.207 31.995 0.086 1.00 31.98 198 LYS B O 1
ATOM 4305 N N . ALA B 1 181 ? 1.079 30.525 -1.409 1.00 29.25 199 ALA B N 1
ATOM 4306 C CA . ALA B 1 181 ? 2.054 31.431 -1.990 1.00 28.38 199 ALA B CA 1
ATOM 4307 C C . ALA B 1 181 ? 1.900 31.503 -3.540 1.00 31.72 199 ALA B C 1
ATOM 4308 O O . ALA B 1 181 ? 1.484 30.556 -4.186 1.00 30.64 199 ALA B O 1
ATOM 4310 N N . THR B 1 182 ? 2.176 32.661 -4.108 1.00 28.91 200 THR B N 1
ATOM 4311 C CA . THR B 1 182 ? 2.219 32.905 -5.570 1.00 28.37 200 THR B CA 1
ATOM 4312 C C . THR B 1 182 ? 3.638 33.331 -5.838 1.00 31.87 200 THR B C 1
ATOM 4313 O O . THR B 1 182 ? 4.170 34.165 -5.107 1.00 31.82 200 THR B O 1
ATOM 4317 N N . ILE B 1 183 ? 4.281 32.672 -6.777 1.00 30.56 201 ILE B N 1
ATOM 4318 C CA . ILE B 1 183 ? 5.688 32.867 -7.127 1.00 30.66 201 ILE B CA 1
ATOM 4319 C C . ILE B 1 183 ? 5.734 33.201 -8.597 1.00 34.45 201 ILE B C 1
ATOM 4320 O O . ILE B 1 183 ? 5.322 32.391 -9.414 1.00 34.39 201 ILE B O 1
ATOM 4325 N N . SER B 1 184 ? 6.233 34.399 -8.939 1.00 30.74 202 SER B N 1
ATOM 4326 C CA . SER B 1 184 ? 6.260 34.816 -10.327 1.00 30.47 202 SER B CA 1
ATOM 4327 C C . SER B 1 184 ? 7.595 35.393 -10.703 1.00 34.52 202 SER B C 1
ATOM 4328 O O . SER B 1 184 ? 8.198 36.146 -9.948 1.00 34.14 202 SER B O 1
ATOM 4331 N N . LEU B 1 185 ? 8.040 35.053 -11.901 1.00 33.44 203 LEU B N 1
ATOM 4332 C CA . LEU B 1 185 ? 9.272 35.597 -12.455 1.00 32.67 203 LEU B CA 1
ATOM 4333 C C . LEU B 1 185 ? 8.894 36.608 -13.534 1.00 37.10 203 LEU B C 1
ATOM 4334 O O . LEU B 1 185 ? 8.207 36.249 -14.491 1.00 36.14 203 LEU B O 1
ATOM 4339 N N . HIS B 1 186 ? 9.286 37.881 -13.339 1.00 34.95 204 HIS B N 1
ATOM 4340 C CA . HIS B 1 186 ? 8.938 38.970 -14.244 1.00 36.32 204 HIS B CA 1
ATOM 4341 C C . HIS B 1 186 ? 10.122 39.704 -14.871 1.00 39.04 204 HIS B C 1
ATOM 4342 O O . HIS B 1 186 ? 11.163 39.866 -14.260 1.00 32.99 204 HIS B O 1
ATOM 4349 N N . ASN B 1 187 ? 9.856 40.273 -16.046 1.00 40.51 205 ASN B N 1
ATOM 4350 C CA . ASN B 1 187 ? 10.672 41.135 -16.896 1.00 42.43 205 ASN B CA 1
ATOM 4351 C C . ASN B 1 187 ? 9.672 41.762 -17.858 1.00 52.15 205 ASN B C 1
ATOM 4352 O O . ASN B 1 187 ? 8.959 41.008 -18.536 1.00 51.76 205 ASN B O 1
ATOM 4357 N N . ASP B 1 188 ? 9.557 43.111 -17.896 1.00 52.66 206 ASP B N 1
ATOM 4358 C CA . ASP B 1 188 ? 8.531 43.762 -18.731 1.00 54.41 206 ASP B CA 1
ATOM 4359 C C . ASP B 1 188 ? 8.845 43.694 -20.249 1.00 57.63 206 ASP B C 1
ATOM 4360 O O . ASP B 1 188 ? 7.996 44.092 -21.052 1.00 58.36 206 ASP B O 1
ATOM 4365 N N . ILE B 1 189 ? 9.989 43.105 -20.645 1.00 52.11 207 ILE B N 1
ATOM 4366 C CA . ILE B 1 189 ? 10.339 42.967 -22.059 1.00 52.53 207 ILE B CA 1
ATOM 4367 C C . ILE B 1 189 ? 10.297 41.502 -22.535 1.00 56.03 207 ILE B C 1
ATOM 4368 O O . ILE B 1 189 ? 10.070 41.264 -23.719 1.00 56.24 207 ILE B O 1
ATOM 4370 N N . THR B 1 190 ? 10.552 40.540 -21.625 1.00 51.31 208 THR B N 1
ATOM 4371 C CA . THR B 1 190 ? 10.682 39.110 -21.897 1.00 50.89 208 THR B CA 1
ATOM 4372 C C . THR B 1 190 ? 9.639 38.240 -21.161 1.00 54.06 208 THR B C 1
ATOM 4373 O O . THR B 1 190 ? 9.331 38.472 -19.992 1.00 54.24 208 THR B O 1
ATOM 4377 N N . GLU B 1 191 ? 9.183 37.186 -21.836 1.00 49.38 209 GLU B N 1
ATOM 4378 C CA . GLU B 1 191 ? 8.266 36.161 -21.314 1.00 48.04 209 GLU B CA 1
ATOM 4379 C C . GLU B 1 191 ? 9.083 34.901 -21.101 1.00 46.49 209 GLU B C 1
ATOM 4380 O O . GLU B 1 191 ? 9.681 34.395 -22.051 1.00 45.67 209 GLU B O 1
ATOM 4386 N N . TYR B 1 192 ? 9.235 34.482 -19.839 1.00 39.69 210 TYR B N 1
ATOM 4387 C CA . TYR B 1 192 ? 10.010 33.295 -19.482 1.00 37.84 210 TYR B CA 1
ATOM 4388 C C . TYR B 1 192 ? 9.127 32.068 -19.334 1.00 40.01 210 TYR B C 1
ATOM 4389 O O . TYR B 1 192 ? 7.946 32.192 -19.044 1.00 39.08 210 TYR B O 1
ATOM 4398 N N . ASP B 1 193 ? 9.731 30.896 -19.473 1.00 37.37 211 ASP B N 1
ATOM 4399 C CA . ASP B 1 193 ? 9.160 29.599 -19.159 1.00 36.80 211 ASP B CA 1
ATOM 4400 C C . ASP B 1 193 ? 9.947 29.008 -17.998 1.00 42.53 211 ASP B C 1
ATOM 4401 O O . ASP B 1 193 ? 11.150 28.783 -18.145 1.00 42.49 211 ASP B O 1
ATOM 4406 N N . VAL B 1 194 ? 9.291 28.780 -16.845 1.00 38.30 212 VAL B N 1
ATOM 4407 C CA . VAL B 1 194 ? 9.970 28.263 -15.652 1.00 37.80 212 VAL B CA 1
ATOM 4408 C C . VAL B 1 194 ? 9.493 26.832 -15.318 1.00 38.45 212 VAL B C 1
ATOM 4409 O O . VAL B 1 194 ? 8.293 26.579 -15.292 1.00 35.77 212 VAL B O 1
ATOM 4413 N N . ASN B 1 195 ? 10.433 25.942 -14.981 1.00 35.38 213 ASN B N 1
ATOM 4414 C CA . ASN B 1 195 ? 10.183 24.566 -14.542 1.00 36.06 213 ASN B CA 1
ATOM 4415 C C . ASN B 1 195 ? 11.020 24.228 -13.299 1.00 39.95 213 ASN B C 1
ATOM 4416 O O . ASN B 1 195 ? 10.591 23.399 -12.496 1.00 41.82 213 ASN B O 1
ATOM 4421 N N . ASP B 1 196 ? 12.190 24.874 -13.125 1.00 34.20 214 ASP B N 1
ATOM 4422 C CA . ASP B 1 196 ? 13.073 24.594 -11.995 1.00 32.72 214 ASP B CA 1
ATOM 4423 C C . ASP B 1 196 ? 12.796 25.639 -10.914 1.00 37.38 214 ASP B C 1
ATOM 4424 O O . ASP B 1 196 ? 13.386 26.727 -10.912 1.00 35.24 214 ASP B O 1
ATOM 4429 N N . VAL B 1 197 ? 11.832 25.306 -10.035 1.00 33.58 215 VAL B N 1
ATOM 4430 C CA . VAL B 1 197 ? 11.353 26.127 -8.926 1.00 33.63 215 VAL B CA 1
ATOM 4431 C C . VAL B 1 197 ? 11.269 25.270 -7.669 1.00 37.72 215 VAL B C 1
ATOM 4432 O O . VAL B 1 197 ? 10.746 24.153 -7.688 1.00 35.31 215 VAL B O 1
ATOM 4436 N N . ASP B 1 198 ? 11.768 25.817 -6.572 1.00 34.98 216 ASP B N 1
ATOM 4437 C CA . ASP B 1 198 ? 11.740 25.165 -5.263 1.00 36.04 216 ASP B CA 1
ATOM 4438 C C . ASP B 1 198 ? 11.251 26.178 -4.245 1.00 35.00 216 ASP B C 1
ATOM 4439 O O . ASP B 1 198 ? 11.597 27.354 -4.346 1.00 31.82 216 ASP B O 1
ATOM 4444 N N . ALA B 1 199 ? 10.440 25.747 -3.291 1.00 27.59 217 ALA B N 1
ATOM 4445 C CA . ALA B 1 199 ? 9.974 26.643 -2.238 1.00 25.42 217 ALA B CA 1
ATOM 4446 C C . ALA B 1 199 ? 9.736 25.838 -0.975 1.00 28.80 217 ALA B C 1
ATOM 4447 O O . ALA B 1 199 ? 9.277 24.698 -1.034 1.00 28.53 217 ALA B O 1
ATOM 4449 N N . ARG B 1 200 ? 10.112 26.397 0.154 1.00 25.68 218 ARG B N 1
ATOM 4450 C CA . ARG B 1 200 ? 9.957 25.726 1.419 1.00 25.40 218 ARG B CA 1
ATOM 4451 C C . ARG B 1 200 ? 9.775 26.709 2.526 1.00 31.53 218 ARG B C 1
ATOM 4452 O O . ARG B 1 200 ? 10.120 27.892 2.390 1.00 30.33 218 ARG B O 1
ATOM 4460 N N . LEU B 1 201 ? 9.297 26.195 3.664 1.00 28.91 219 LEU B N 1
ATOM 4461 C CA . LEU B 1 201 ? 9.135 26.959 4.888 1.00 27.54 219 LEU B CA 1
ATOM 4462 C C . LEU B 1 201 ? 10.204 26.487 5.871 1.00 29.85 219 LEU B C 1
ATOM 4463 O O . LEU B 1 201 ? 10.370 25.283 6.044 1.00 29.68 219 LEU B O 1
ATOM 4468 N N . VAL B 1 202 ? 10.994 27.421 6.418 1.00 29.19 220 VAL B N 1
ATOM 4469 C CA . VAL B 1 202 ? 12.106 27.104 7.323 1.00 29.65 220 VAL B CA 1
ATOM 4470 C C . VAL B 1 202 ? 11.774 27.662 8.685 1.00 33.35 220 VAL B C 1
ATOM 4471 O O . VAL B 1 202 ? 11.524 28.868 8.821 1.00 31.31 220 VAL B O 1
ATOM 4475 N N . GLY B 1 203 ? 11.752 26.774 9.671 1.00 32.97 221 GLY B N 1
ATOM 4476 C CA . GLY B 1 203 ? 11.437 27.131 11.050 1.00 34.82 221 GLY B CA 1
ATOM 4477 C C . GLY B 1 203 ? 12.654 27.463 11.896 1.00 40.97 221 GLY B C 1
ATOM 4478 O O . GLY B 1 203 ? 13.782 27.125 11.505 1.00 37.64 221 GLY B O 1
ATOM 4479 N N . PRO B 1 204 ? 12.399 28.066 13.093 1.00 42.29 222 PRO B N 1
ATOM 4480 C CA . PRO B 1 204 ? 13.498 28.471 14.005 1.00 43.20 222 PRO B CA 1
ATOM 4481 C C . PRO B 1 204 ? 14.447 27.341 14.421 1.00 45.94 222 PRO B C 1
ATOM 4482 O O . PRO B 1 204 ? 15.603 27.614 14.720 1.00 46.77 222 PRO B O 1
ATOM 4486 N N . LYS B 1 205 ? 13.985 26.093 14.448 1.00 41.94 223 LYS B N 1
ATOM 4487 C CA . LYS B 1 205 ? 14.831 24.951 14.822 1.00 42.01 223 LYS B CA 1
ATOM 4488 C C . LYS B 1 205 ? 15.466 24.268 13.586 1.00 47.36 223 LYS B C 1
ATOM 4489 O O . LYS B 1 205 ? 16.133 23.224 13.712 1.00 48.40 223 LYS B O 1
ATOM 4495 N N . GLY B 1 206 ? 15.267 24.867 12.412 1.00 42.25 224 GLY B N 1
ATOM 4496 C CA . GLY B 1 206 ? 15.764 24.312 11.161 1.00 41.00 224 GLY B CA 1
ATOM 4497 C C . GLY B 1 206 ? 14.840 23.273 10.559 1.00 41.23 224 GLY B C 1
ATOM 4498 O O . GLY B 1 206 ? 15.220 22.597 9.600 1.00 42.19 224 GLY B O 1
ATOM 4499 N N . GLN B 1 207 ? 13.624 23.131 11.099 1.00 35.53 225 GLN B N 1
ATOM 4500 C CA . GLN B 1 207 ? 12.633 22.189 10.540 1.00 35.65 225 GLN B CA 1
ATOM 4501 C C . GLN B 1 207 ? 12.142 22.753 9.192 1.00 36.20 225 GLN B C 1
ATOM 4502 O O . GLN B 1 207 ? 12.067 23.970 9.002 1.00 36.25 225 GLN B O 1
ATOM 4508 N N . VAL B 1 208 ? 11.927 21.869 8.236 1.00 32.29 226 VAL B N 1
ATOM 4509 C CA . VAL B 1 208 ? 11.533 22.294 6.912 1.00 31.19 226 VAL B CA 1
ATOM 4510 C C . VAL B 1 208 ? 10.145 21.725 6.559 1.00 37.39 226 VAL B C 1
ATOM 4511 O O . VAL B 1 208 ? 9.853 20.552 6.824 1.00 37.63 226 VAL B O 1
ATOM 4515 N N . ILE B 1 209 ? 9.287 22.599 5.971 1.00 32.00 227 ILE B N 1
ATOM 4516 C CA . ILE B 1 209 ? 7.999 22.212 5.421 1.00 31.22 227 ILE B CA 1
ATOM 4517 C C . ILE B 1 209 ? 8.087 22.609 3.970 1.00 33.07 227 ILE B C 1
ATOM 4518 O O . ILE B 1 209 ? 8.111 23.807 3.672 1.00 31.43 227 ILE B O 1
ATOM 4523 N N . SER B 1 210 ? 8.181 21.632 3.066 1.00 29.42 228 SER B N 1
ATOM 4524 C CA . SER B 1 210 ? 8.284 21.935 1.639 1.00 31.06 228 SER B CA 1
ATOM 4525 C C . SER B 1 210 ? 6.931 22.410 1.101 1.00 35.02 228 SER B C 1
ATOM 4526 O O . SER B 1 210 ? 5.907 22.016 1.640 1.00 35.24 228 SER B O 1
ATOM 4529 N N . LEU B 1 211 ? 6.919 23.308 0.110 1.00 31.00 229 LEU B N 1
ATOM 4530 C CA . LEU B 1 211 ? 5.657 23.721 -0.512 1.00 31.30 229 LEU B CA 1
ATOM 4531 C C . LEU B 1 211 ? 5.355 22.803 -1.665 1.00 35.99 229 LEU B C 1
ATOM 4532 O O . LEU B 1 211 ? 6.276 22.424 -2.400 1.00 35.96 229 LEU B O 1
ATOM 4537 N N . ASN B 1 212 ? 4.079 22.441 -1.843 1.00 30.45 230 ASN B N 1
ATOM 4538 C CA . ASN B 1 212 ? 3.657 21.668 -2.980 1.00 28.96 230 ASN B CA 1
ATOM 4539 C C . ASN B 1 212 ? 3.289 22.684 -4.062 1.00 33.03 230 ASN B C 1
ATOM 4540 O O . ASN B 1 212 ? 2.431 23.552 -3.836 1.00 30.25 230 ASN B O 1
ATOM 4545 N N . LEU B 1 213 ? 3.961 22.606 -5.220 1.00 29.70 231 LEU B N 1
ATOM 4546 C CA . LEU B 1 213 ? 3.784 23.603 -6.259 1.00 30.83 231 LEU B CA 1
ATOM 4547 C C . LEU B 1 213 ? 2.983 23.138 -7.456 1.00 35.67 231 LEU B C 1
ATOM 4548 O O . LEU B 1 213 ? 3.052 21.982 -7.884 1.00 34.39 231 LEU B O 1
ATOM 4553 N N . THR B 1 214 ? 2.236 24.080 -8.026 1.00 33.28 232 THR B N 1
ATOM 4554 C CA . THR B 1 214 ? 1.480 23.841 -9.259 1.00 34.27 232 THR B CA 1
ATOM 4555 C C . THR B 1 214 ? 1.799 24.990 -10.189 1.00 38.47 232 THR B C 1
ATOM 4556 O O . THR B 1 214 ? 1.778 26.137 -9.754 1.00 37.21 232 THR B O 1
ATOM 4560 N N . LYS B 1 215 ? 2.105 24.682 -11.454 1.00 35.90 233 LYS B N 1
ATOM 4561 C CA . LYS B 1 215 ? 2.404 25.681 -12.474 1.00 35.29 233 LYS B CA 1
ATOM 4562 C C . LYS B 1 215 ? 1.087 26.316 -12.920 1.00 38.56 233 LYS B C 1
ATOM 4563 O O . LYS B 1 215 ? 0.183 25.594 -13.324 1.00 38.47 233 LYS B O 1
ATOM 4569 N N . LEU B 1 216 ? 0.944 27.645 -12.778 1.00 34.23 234 LEU B N 1
ATOM 4570 C CA . LEU B 1 216 ? -0.292 28.341 -13.180 1.00 35.86 234 LEU B CA 1
ATOM 4571 C C . LEU B 1 216 ? -0.150 28.940 -14.602 1.00 42.58 234 LEU B C 1
ATOM 4572 O O . LEU B 1 216 ? -1.097 28.916 -15.389 1.00 43.78 234 LEU B O 1
ATOM 4577 N N . LYS B 1 217 ? 1.049 29.466 -14.911 1.00 38.85 235 LYS B N 1
ATOM 4578 C CA . LYS B 1 217 ? 1.465 30.101 -16.164 1.00 38.61 235 LYS B CA 1
ATOM 4579 C C . LYS B 1 217 ? 2.900 29.700 -16.453 1.00 39.38 235 LYS B C 1
ATOM 4580 O O . LYS B 1 217 ? 3.553 29.134 -15.569 1.00 37.70 235 LYS B O 1
ATOM 4586 N N . SER B 1 218 ? 3.426 30.028 -17.648 1.00 34.34 236 SER B N 1
ATOM 4587 C CA . SER B 1 218 ? 4.835 29.736 -17.982 1.00 33.87 236 SER B CA 1
ATOM 4588 C C . SER B 1 218 ? 5.792 30.332 -16.941 1.00 36.07 236 SER B C 1
ATOM 4589 O O . SER B 1 218 ? 6.792 29.702 -16.623 1.00 36.20 236 SER B O 1
ATOM 4592 N N . ASN B 1 219 ? 5.469 31.527 -16.385 1.00 33.28 237 ASN B N 1
ATOM 4593 C CA . ASN B 1 219 ? 6.328 32.190 -15.399 1.00 33.43 237 ASN B CA 1
ATOM 4594 C C . ASN B 1 219 ? 5.683 32.320 -13.985 1.00 37.35 237 ASN B C 1
ATOM 4595 O O . ASN B 1 219 ? 6.185 33.098 -13.178 1.00 37.14 237 ASN B O 1
ATOM 4600 N N . VAL B 1 220 ? 4.558 31.645 -13.714 1.00 33.04 238 VAL B N 1
ATOM 4601 C CA . VAL B 1 220 ? 3.836 31.782 -12.431 1.00 31.72 238 VAL B CA 1
ATOM 4602 C C . VAL B 1 220 ? 3.542 30.404 -11.832 1.00 36.64 238 VAL B C 1
ATOM 4603 O O . VAL B 1 220 ? 3.037 29.503 -12.520 1.00 36.01 238 VAL B O 1
ATOM 4607 N N . PHE B 1 221 ? 3.830 30.276 -10.535 1.00 32.34 239 PHE B N 1
ATOM 4608 C CA . PHE B 1 221 ? 3.584 29.078 -9.741 1.00 32.56 239 PHE B CA 1
ATOM 4609 C C . PHE B 1 221 ? 2.775 29.415 -8.505 1.00 33.48 239 PHE B C 1
ATOM 4610 O O . PHE B 1 221 ? 2.978 30.481 -7.921 1.00 29.71 239 PHE B O 1
ATOM 4618 N N . GLU B 1 222 ? 1.906 28.490 -8.086 1.00 30.24 240 GLU B N 1
ATOM 4619 C CA . GLU B 1 222 ? 1.188 28.578 -6.818 1.00 30.22 240 GLU B CA 1
ATOM 4620 C C . GLU B 1 222 ? 1.727 27.492 -5.891 1.00 35.86 240 GLU B C 1
ATOM 4621 O O . GLU B 1 222 ? 2.031 26.392 -6.343 1.00 38.10 240 GLU B O 1
ATOM 4627 N N . GLY B 1 223 ? 1.872 27.797 -4.620 1.00 30.49 241 GLY B N 1
ATOM 4628 C CA . GLY B 1 223 ? 2.411 26.823 -3.683 1.00 29.84 241 GLY B CA 1
ATOM 4629 C C . GLY B 1 223 ? 1.573 26.758 -2.437 1.00 33.64 241 GLY B C 1
ATOM 4630 O O . GLY B 1 223 ? 1.037 27.780 -2.004 1.00 34.27 241 GLY B O 1
ATOM 4631 N N . THR B 1 224 ? 1.408 25.556 -1.889 1.00 29.87 242 THR B N 1
ATOM 4632 C CA . THR B 1 224 ? 0.683 25.374 -0.639 1.00 29.21 242 THR B CA 1
ATOM 4633 C C . THR B 1 224 ? 1.449 24.449 0.284 1.00 33.39 242 THR B C 1
ATOM 4634 O O . THR B 1 224 ? 2.137 23.539 -0.175 1.00 33.46 242 THR B O 1
ATOM 4638 N N . ALA B 1 225 ? 1.252 24.640 1.579 1.00 31.06 243 ALA B N 1
ATOM 4639 C CA . ALA B 1 225 ? 1.721 23.760 2.643 1.00 32.52 243 ALA B CA 1
ATOM 4640 C C . ALA B 1 225 ? 0.845 23.927 3.857 1.00 37.59 243 ALA B C 1
ATOM 4641 O O . ALA B 1 225 ? 0.334 25.020 4.089 1.00 38.13 243 ALA B O 1
ATOM 4643 N N . THR B 1 226 ? 0.683 22.865 4.628 1.00 34.03 244 THR B N 1
ATOM 4644 C CA . THR B 1 226 ? -0.031 22.872 5.900 1.00 34.43 244 THR B CA 1
ATOM 4645 C C . THR B 1 226 ? 0.986 23.158 6.961 1.00 37.68 244 THR B C 1
ATOM 4646 O O . THR B 1 226 ? 2.056 22.515 7.005 1.00 35.95 244 THR B O 1
ATOM 4650 N N . LEU B 1 227 ? 0.669 24.104 7.829 1.00 35.38 245 LEU B N 1
ATOM 4651 C CA . LEU B 1 227 ? 1.589 24.436 8.902 1.00 36.61 245 LEU B CA 1
ATOM 4652 C C . LEU B 1 227 ? 1.176 23.589 10.084 1.00 41.48 245 LEU B C 1
ATOM 4653 O O . LEU B 1 227 ? 0.066 23.723 10.600 1.00 40.98 245 LEU B O 1
ATOM 4658 N N . ASP B 1 228 ? 1.994 22.597 10.416 1.00 39.32 246 ASP B N 1
ATOM 4659 C CA . ASP B 1 228 ? 1.588 21.693 11.482 1.00 40.45 246 ASP B CA 1
ATOM 4660 C C . ASP B 1 228 ? 2.731 21.435 12.463 1.00 43.17 246 ASP B C 1
ATOM 4661 O O . ASP B 1 228 ? 2.787 20.367 13.067 1.00 43.17 246 ASP B O 1
ATOM 4666 N N . SER B 1 229 ? 3.636 22.415 12.638 1.00 38.23 247 SER B N 1
ATOM 4667 C CA . SER B 1 229 ? 4.660 22.307 13.675 1.00 38.33 247 SER B CA 1
ATOM 4668 C C . SER B 1 229 ? 3.953 22.492 15.044 1.00 43.68 247 SER B C 1
ATOM 4669 O O . SER B 1 229 ? 3.124 23.394 15.168 1.00 40.90 247 SER B O 1
ATOM 4672 N N . GLU B 1 230 ? 4.228 21.622 16.034 1.00 42.83 248 GLU B N 1
ATOM 4673 C CA . GLU B 1 230 ? 3.555 21.701 17.342 1.00 44.32 248 GLU B CA 1
ATOM 4674 C C . GLU B 1 230 ? 4.390 22.449 18.386 1.00 50.56 248 GLU B C 1
ATOM 4675 O O . GLU B 1 230 ? 3.959 22.597 19.538 1.00 51.91 248 GLU B O 1
ATOM 4681 N N . LEU B 1 231 ? 5.561 22.940 17.974 1.00 46.79 249 LEU B N 1
ATOM 4682 C CA . LEU B 1 231 ? 6.527 23.582 18.853 1.00 47.11 249 LEU B CA 1
ATOM 4683 C C . LEU B 1 231 ? 6.280 25.055 19.024 1.00 51.29 249 LEU B C 1
ATOM 4684 O O . LEU B 1 231 ? 5.850 25.732 18.091 1.00 49.81 249 LEU B O 1
ATOM 4689 N N . ASN B 1 232 ? 6.594 25.556 20.225 1.00 50.03 250 ASN B N 1
ATOM 4690 C CA . ASN B 1 232 ? 6.556 26.973 20.580 1.00 49.75 250 ASN B CA 1
ATOM 4691 C C . ASN B 1 232 ? 7.788 27.619 19.917 1.00 55.01 250 ASN B C 1
ATOM 4692 O O . ASN B 1 232 ? 8.903 27.125 20.093 1.00 54.82 250 ASN B O 1
ATOM 4697 N N . ASP B 1 233 ? 7.591 28.661 19.114 1.00 52.10 251 ASP B N 1
ATOM 4698 C CA . ASP B 1 233 ? 8.711 29.292 18.413 1.00 52.71 251 ASP B CA 1
ATOM 4699 C C . ASP B 1 233 ? 9.437 30.314 19.303 1.00 60.24 251 ASP B C 1
ATOM 4700 O O . ASP B 1 233 ? 10.497 30.791 18.899 1.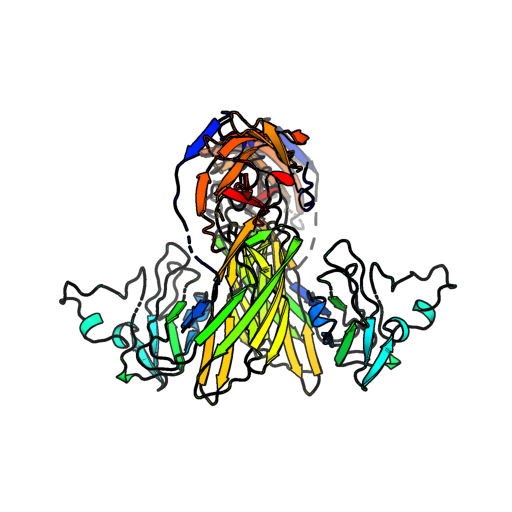00 61.21 251 ASP B O 1
ATOM 4705 N N . ARG B 1 234 ? 8.877 30.636 20.508 1.00 57.56 252 ARG B N 1
ATOM 4706 C CA . ARG B 1 234 ? 9.399 31.564 21.528 1.00 57.09 252 ARG B CA 1
ATOM 4707 C C . ARG B 1 234 ? 9.816 32.920 20.914 1.00 58.63 252 ARG B C 1
ATOM 4708 O O . ARG B 1 234 ? 10.951 33.367 21.093 1.00 59.75 252 ARG B O 1
ATOM 4716 N N . GLY B 1 235 ? 8.891 33.552 20.204 1.00 52.39 253 GLY B N 1
ATOM 4717 C CA . GLY B 1 235 ? 9.131 34.840 19.569 1.00 51.33 253 GLY B CA 1
ATOM 4718 C C . GLY B 1 235 ? 9.859 34.804 18.233 1.00 53.26 253 GLY B C 1
ATOM 4719 O O . GLY B 1 235 ? 9.798 35.791 17.501 1.00 52.52 253 GLY B O 1
ATOM 4720 N N . GLU B 1 236 ? 10.556 33.684 17.894 1.00 48.92 254 GLU B N 1
ATOM 4721 C CA . GLU B 1 236 ? 11.304 33.548 16.630 1.00 47.92 254 GLU B CA 1
ATOM 4722 C C . GLU B 1 236 ? 10.354 33.318 15.441 1.00 49.79 254 GLU B C 1
ATOM 4723 O O . GLU B 1 236 ? 9.246 32.790 15.611 1.00 48.73 254 GLU B O 1
ATOM 4729 N N . ASN B 1 237 ? 10.786 33.742 14.241 1.00 44.68 255 ASN B N 1
ATOM 4730 C CA . ASN B 1 237 ? 9.982 33.635 13.021 1.00 43.47 255 ASN B CA 1
ATOM 4731 C C . ASN B 1 237 ? 10.448 32.528 12.072 1.00 43.48 255 ASN B C 1
ATOM 4732 O O . ASN B 1 237 ? 11.563 31.985 12.162 1.00 39.26 255 ASN B O 1
ATOM 4737 N N . TRP B 1 238 ? 9.523 32.186 11.173 1.00 38.81 256 TRP B N 1
ATOM 4738 C CA . TRP B 1 238 ? 9.709 31.275 10.054 1.00 37.67 256 TRP B CA 1
ATOM 4739 C C . TRP B 1 238 ? 10.065 32.064 8.825 1.00 39.30 256 TRP B C 1
ATOM 4740 O O . TRP B 1 238 ? 9.851 33.280 8.791 1.00 39.03 256 TRP B O 1
ATOM 4751 N N . TYR B 1 239 ? 10.513 31.391 7.777 1.00 33.80 257 TYR B N 1
ATOM 4752 C CA . TYR B 1 239 ? 10.660 32.098 6.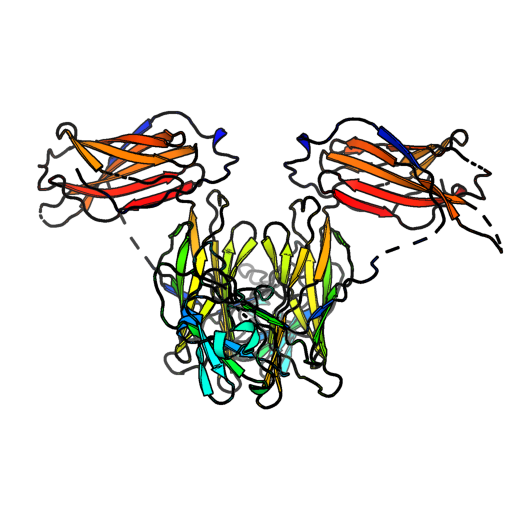524 1.00 32.14 257 TYR B CA 1
ATOM 4753 C C . TYR B 1 239 ? 10.305 31.190 5.365 1.00 32.51 257 TYR B C 1
ATOM 4754 O O . TYR B 1 239 ? 10.471 29.962 5.410 1.00 32.25 257 TYR B O 1
ATOM 4763 N N . LEU B 1 240 ? 9.688 31.820 4.377 1.00 26.61 258 LEU B N 1
ATOM 4764 C CA . LEU B 1 240 ? 9.365 31.261 3.067 1.00 24.38 258 LEU B CA 1
ATOM 4765 C C . LEU B 1 240 ? 10.576 31.520 2.208 1.00 28.08 258 LEU B C 1
ATOM 4766 O O . LEU B 1 240 ? 10.962 32.685 2.013 1.00 26.26 258 LEU B O 1
ATOM 4771 N N . GLU B 1 241 ? 11.220 30.442 1.775 1.00 26.36 259 GLU B N 1
ATOM 4772 C CA . GLU B 1 241 ? 12.421 30.488 0.942 1.00 27.67 259 GLU B CA 1
ATOM 4773 C C . GLU B 1 241 ? 12.079 29.941 -0.432 1.00 31.17 259 GLU B C 1
ATOM 4774 O O . GLU B 1 241 ? 11.521 28.846 -0.535 1.00 31.17 259 GLU B O 1
ATOM 4780 N N . THR B 1 242 ? 12.374 30.705 -1.477 1.00 26.72 260 THR B N 1
ATOM 4781 C CA . THR B 1 242 ? 12.055 30.278 -2.850 1.00 27.21 260 THR B CA 1
ATOM 4782 C C . THR B 1 242 ? 13.301 30.371 -3.729 1.00 30.09 260 THR B C 1
ATOM 4783 O O . THR B 1 242 ? 14.082 31.284 -3.545 1.00 25.57 260 THR B O 1
ATOM 4787 N N . ASP B 1 243 ? 13.475 29.429 -4.672 1.00 28.96 261 ASP B N 1
ATOM 4788 C CA . ASP B 1 243 ? 14.595 29.439 -5.611 1.00 29.31 261 ASP B CA 1
ATOM 4789 C C . ASP B 1 243 ? 14.056 29.083 -6.974 1.00 31.21 261 ASP B C 1
ATOM 4790 O O . ASP B 1 243 ? 13.283 28.133 -7.129 1.00 29.39 261 ASP B O 1
ATOM 4795 N N . VAL B 1 244 ? 14.403 29.878 -7.957 1.00 28.28 262 VAL B N 1
ATOM 4796 C CA . VAL B 1 244 ? 13.952 29.698 -9.320 1.00 28.99 262 VAL B CA 1
ATOM 4797 C C . VAL B 1 244 ? 15.129 29.784 -10.264 1.00 31.74 262 VAL B C 1
ATOM 4798 O O . VAL B 1 244 ? 15.966 30.712 -10.123 1.00 26.47 262 VAL B O 1
ATOM 4802 N N . GLN B 1 245 ? 15.155 28.877 -11.283 1.00 28.91 263 GLN B N 1
ATOM 4803 C CA . GLN B 1 245 ? 16.168 28.946 -12.336 1.00 29.30 263 GLN B CA 1
ATOM 4804 C C . GLN B 1 245 ? 15.584 28.579 -13.687 1.00 36.31 263 GLN B C 1
ATOM 4805 O O . GLN B 1 245 ? 14.868 27.596 -13.813 1.00 37.41 263 GLN B O 1
ATOM 4811 N N . THR B 1 246 ? 15.905 29.374 -14.702 1.00 33.66 264 THR B N 1
ATOM 4812 C CA . THR B 1 246 ? 15.503 29.073 -16.078 1.00 34.33 264 THR B CA 1
ATOM 4813 C C . THR B 1 246 ? 16.591 29.624 -17.021 1.00 38.89 264 THR B C 1
ATOM 4814 O O . THR B 1 246 ? 17.618 30.116 -16.557 1.00 36.03 264 THR B O 1
ATOM 4818 N N . GLU B 1 247 ? 16.380 29.488 -18.330 1.00 40.00 265 GLU B N 1
ATOM 4819 C CA . GLU B 1 247 ? 17.301 29.952 -19.355 1.00 41.79 265 GLU B CA 1
ATOM 4820 C C . GLU B 1 247 ? 16.536 30.713 -20.425 1.00 50.00 265 GLU B C 1
ATOM 4821 O O . GLU B 1 247 ? 15.433 30.321 -20.805 1.00 49.37 265 GLU B O 1
ATOM 4827 N N . TYR B 1 248 ? 17.107 31.820 -20.881 1.00 50.50 266 TYR B N 1
ATOM 4828 C CA . TYR B 1 248 ? 16.554 32.620 -21.961 1.00 53.42 266 TYR B CA 1
ATOM 4829 C C . TYR B 1 248 ? 17.696 32.938 -22.882 1.00 61.80 266 TYR B C 1
ATOM 4830 O O . TYR B 1 248 ? 18.540 33.783 -22.568 1.00 61.15 266 TYR B O 1
ATOM 4839 N N . GLY B 1 249 ? 17.741 32.198 -23.985 1.00 60.98 267 GLY B N 1
ATOM 4840 C CA . GLY B 1 249 ? 18.820 32.265 -24.956 1.00 61.04 267 GLY B CA 1
ATOM 4841 C C . GLY B 1 249 ? 19.979 31.500 -24.359 1.00 63.52 267 GLY B C 1
ATOM 4842 O O . GLY B 1 249 ? 19.819 30.336 -23.959 1.00 61.83 267 GLY B O 1
ATOM 4843 N N . GLN B 1 250 ? 21.128 32.175 -24.225 1.00 59.04 268 GLN B N 1
ATOM 4844 C CA . GLN B 1 250 ? 22.304 31.577 -23.597 1.00 58.09 268 GLN B CA 1
ATOM 4845 C C . GLN B 1 250 ? 22.536 32.252 -22.230 1.00 57.60 268 GLN B C 1
ATOM 4846 O O . GLN B 1 250 ? 23.649 32.236 -21.696 1.00 58.89 268 GLN B O 1
ATOM 4852 N N . GLU B 1 251 ? 21.467 32.833 -21.662 1.00 48.69 269 GLU B N 1
ATOM 4853 C CA . GLU B 1 251 ? 21.516 33.480 -20.357 1.00 45.85 269 GLU B CA 1
ATOM 4854 C C . GLU B 1 251 ? 20.800 32.669 -19.292 1.00 43.94 269 GLU B C 1
ATOM 4855 O O . GLU B 1 251 ? 19.645 32.272 -19.479 1.00 42.14 269 GLU B O 1
ATOM 4861 N N . ILE B 1 252 ? 21.484 32.467 -18.161 1.00 36.71 270 ILE B N 1
ATOM 4862 C CA . ILE B 1 252 ? 20.930 31.830 -16.962 1.00 33.87 270 ILE B CA 1
ATOM 4863 C C . ILE B 1 252 ? 20.151 32.908 -16.177 1.00 35.12 270 ILE B C 1
ATOM 4864 O O . ILE B 1 252 ? 20.699 33.975 -15.872 1.00 31.99 270 ILE B O 1
ATOM 4869 N N . ILE B 1 253 ? 18.873 32.628 -15.881 1.00 31.09 271 ILE B N 1
ATOM 4870 C CA . ILE B 1 253 ? 17.991 33.475 -15.084 1.00 29.10 271 ILE B CA 1
ATOM 4871 C C . ILE B 1 253 ? 17.840 32.779 -13.736 1.00 31.17 271 ILE B C 1
ATOM 4872 O O . ILE B 1 253 ? 17.248 31.688 -13.653 1.00 32.09 271 ILE B O 1
ATOM 4877 N N . ARG B 1 254 ? 18.429 33.357 -12.711 1.00 26.42 272 ARG B N 1
ATOM 4878 C CA . ARG B 1 254 ? 18.396 32.791 -11.366 1.00 27.38 272 ARG B CA 1
ATOM 4879 C C . ARG B 1 254 ? 17.940 33.828 -10.360 1.00 29.87 272 ARG B C 1
ATOM 4880 O O . ARG B 1 254 ? 18.515 34.909 -10.273 1.00 29.15 272 ARG B O 1
ATOM 4888 N N . ARG B 1 255 ? 16.884 33.499 -9.612 1.00 27.98 273 ARG B N 1
ATOM 4889 C CA . ARG B 1 255 ? 16.383 34.353 -8.559 1.00 25.15 273 ARG B CA 1
ATOM 4890 C C . ARG B 1 255 ? 15.984 33.532 -7.370 1.00 25.77 273 ARG B C 1
ATOM 4891 O O . ARG B 1 255 ? 15.432 32.436 -7.520 1.00 28.17 273 ARG B O 1
ATOM 4899 N N . SER B 1 256 ? 16.246 34.058 -6.199 1.00 22.01 274 SER B N 1
ATOM 4900 C CA A SER B 1 256 ? 15.887 33.484 -4.894 0.50 22.91 274 SER B CA 1
ATOM 4901 C CA B SER B 1 256 ? 15.816 33.435 -4.955 0.50 21.84 274 SER B CA 1
ATOM 4902 C C . SER B 1 256 ? 15.106 34.484 -4.097 1.00 28.09 274 SER B C 1
ATOM 4903 O O . SER B 1 256 ? 15.341 35.664 -4.243 1.00 28.12 274 SER B O 1
ATOM 4908 N N . GLY B 1 257 ? 14.224 34.013 -3.235 1.00 28.45 275 GLY B N 1
ATOM 4909 C CA . GLY B 1 257 ? 13.461 34.876 -2.347 1.00 30.28 275 GLY B CA 1
ATOM 4910 C C . GLY B 1 257 ? 13.486 34.381 -0.911 1.00 33.59 275 GLY B C 1
ATOM 4911 O O . GLY B 1 257 ? 13.667 33.187 -0.667 1.00 30.22 275 GLY B O 1
ATOM 4912 N N . HIS B 1 258 ? 13.295 35.302 0.032 1.00 33.11 276 HIS B N 1
ATOM 4913 C CA A HIS B 1 258 ? 13.218 35.058 1.493 0.50 34.67 276 HIS B CA 1
ATOM 4914 C CA B HIS B 1 258 ? 13.222 35.037 1.462 0.50 33.28 276 HIS B CA 1
ATOM 4915 C C . HIS B 1 258 ? 12.182 35.981 2.082 1.00 37.90 276 HIS B C 1
ATOM 4916 O O . HIS B 1 258 ? 12.395 37.193 2.073 1.00 37.35 276 HIS B O 1
ATOM 4929 N N . THR B 1 259 ? 11.064 35.444 2.602 1.00 33.65 277 THR B N 1
ATOM 4930 C CA . THR B 1 259 ? 10.039 36.270 3.263 1.00 32.58 277 THR B CA 1
ATOM 4931 C C . THR B 1 259 ? 9.797 35.711 4.675 1.00 35.94 277 THR B C 1
ATOM 4932 O O . THR B 1 259 ? 9.351 34.573 4.804 1.00 33.70 277 THR B O 1
ATOM 4936 N N . ALA B 1 260 ? 10.066 36.503 5.718 1.00 35.22 278 ALA B N 1
ATOM 4937 C CA . ALA B 1 260 ? 9.810 36.078 7.105 1.00 35.65 278 ALA B CA 1
ATOM 4938 C C . ALA B 1 260 ? 8.312 36.140 7.397 1.00 38.51 278 ALA B C 1
ATOM 4939 O O . ALA B 1 260 ? 7.617 37.011 6.854 1.00 37.82 278 ALA B O 1
ATOM 4941 N N . PHE B 1 261 ? 7.800 35.167 8.168 1.00 34.37 279 PHE B N 1
ATOM 4942 C CA . PHE B 1 261 ? 6.388 35.191 8.543 1.00 34.29 279 PHE B CA 1
ATOM 4943 C C . PHE B 1 261 ? 6.302 34.695 9.977 1.00 38.38 279 PHE B C 1
ATOM 4944 O O . PHE B 1 261 ? 7.225 34.049 10.472 1.00 39.20 279 PHE B O 1
ATOM 4952 N N . SER B 1 262 ? 5.233 35.047 10.650 1.00 35.31 280 SER B N 1
ATOM 4953 C CA . SER B 1 262 ? 5.032 34.666 12.030 1.00 36.77 280 SER B CA 1
ATOM 4954 C C . SER B 1 262 ? 4.157 33.402 12.107 1.00 41.03 280 SER B C 1
ATOM 4955 O O . SER B 1 262 ? 3.220 33.251 11.321 1.00 40.69 280 SER B O 1
ATOM 4958 N N . TYR B 1 263 ? 4.457 32.506 13.053 1.00 39.03 281 TYR B N 1
ATOM 4959 C CA . TYR B 1 263 ? 3.652 31.293 13.255 1.00 39.17 281 TYR B CA 1
ATOM 4960 C C . TYR B 1 263 ? 3.350 31.092 14.738 1.00 42.26 281 TYR B C 1
ATOM 4961 O O . TYR B 1 263 ? 4.254 31.226 15.571 1.00 39.94 281 TYR B O 1
ATOM 4970 N N . SER B 1 264 ? 2.097 30.692 15.055 1.00 37.92 282 SER B N 1
ATOM 4971 C CA . SER B 1 264 ? 1.733 30.424 16.437 1.00 37.40 282 SER B CA 1
ATOM 4972 C C . SER B 1 264 ? 0.787 29.227 16.568 1.00 40.34 282 SER B C 1
ATOM 4973 O O . SER B 1 264 ? 0.166 28.772 15.609 1.00 39.72 282 SER B O 1
ATOM 4976 N N . ILE B 1 265 ? 0.700 28.715 17.780 1.00 36.78 283 ILE B N 1
ATOM 4977 C CA . ILE B 1 265 ? -0.209 27.637 18.121 1.00 38.35 283 ILE B CA 1
ATOM 4978 C C . ILE B 1 265 ? -1.461 28.303 18.708 1.00 42.06 283 ILE B C 1
ATOM 4979 O O . ILE B 1 265 ? -1.298 29.213 19.527 1.00 39.05 283 ILE B O 1
ATOM 4984 N N . PRO B 1 266 ? -2.701 27.938 18.250 1.00 41.63 284 PRO B N 1
ATOM 4985 C CA . PRO B 1 266 ? -3.914 28.587 18.794 1.00 40.77 284 PRO B CA 1
ATOM 4986 C C . PRO B 1 266 ? -4.207 28.067 20.201 1.00 43.06 284 PRO B C 1
ATOM 4987 O O . PRO B 1 266 ? -5.132 27.303 20.419 1.00 43.23 284 PRO B O 1
ATOM 4991 N N . SER B 1 267 ? -3.381 28.469 21.157 1.00 38.01 285 SER B N 1
ATOM 4992 C CA . SER B 1 267 ? -3.430 28.034 22.562 1.00 35.95 285 SER B CA 1
ATOM 4993 C C . SER B 1 267 ? -4.692 28.533 23.301 1.00 39.52 285 SER B C 1
ATOM 4994 O O . SER B 1 267 ? -5.003 28.025 24.368 1.00 39.03 285 SER B O 1
ATOM 4997 N N . ALA B 1 268 ? -5.383 29.535 22.754 1.00 37.53 286 ALA B N 1
ATOM 4998 C CA . ALA B 1 268 ? -6.600 30.111 23.332 1.00 37.52 286 ALA B CA 1
ATOM 4999 C C . ALA B 1 268 ? -7.397 30.852 22.262 1.00 43.27 286 ALA B C 1
ATOM 5000 O O . ALA B 1 268 ? -6.821 31.352 21.290 1.00 41.83 286 ALA B O 1
ATOM 5002 N N . SER B 1 269 ? -8.737 30.882 22.412 1.00 41.79 287 SER B N 1
ATOM 5003 C CA . SER B 1 269 ? -9.613 31.565 21.458 1.00 41.38 287 SER B CA 1
ATOM 5004 C C . SER B 1 269 ? -10.679 32.379 22.150 1.00 44.19 287 SER B C 1
ATOM 5005 O O . SER B 1 269 ? -11.142 32.006 23.227 1.00 43.04 287 SER B O 1
ATOM 5008 N N . LEU B 1 270 ? -11.071 33.490 21.512 1.00 41.40 288 LEU B N 1
ATOM 5009 C CA . LEU B 1 270 ? -12.165 34.359 21.941 1.00 42.71 288 LEU B CA 1
ATOM 5010 C C . LEU B 1 270 ? -13.424 33.828 21.298 1.00 52.72 288 LEU B C 1
ATOM 5011 O O . LEU B 1 270 ? -13.388 33.499 20.109 1.00 52.21 288 LEU B O 1
ATOM 5024 N N . ASN B 1 272 ? -17.225 34.783 22.522 1.00 56.98 290 ASN B N 1
ATOM 5025 C CA . ASN B 1 272 ? -18.361 35.705 22.579 1.00 57.76 290 ASN B CA 1
ATOM 5026 C C . ASN B 1 272 ? -17.971 36.993 23.298 1.00 61.78 290 ASN B C 1
ATOM 5027 O O . ASN B 1 272 ? -17.282 36.936 24.310 1.00 62.09 290 ASN B O 1
ATOM 5032 N N . VAL B 1 273 ? -18.443 38.144 22.803 1.00 57.47 291 VAL B N 1
ATOM 5033 C CA . VAL B 1 273 ? -18.170 39.433 23.429 1.00 56.50 291 VAL B CA 1
ATOM 5034 C C . VAL B 1 273 ? -19.520 40.147 23.654 1.00 60.42 291 VAL B C 1
ATOM 5035 O O . VAL B 1 273 ? -20.389 40.135 22.781 1.00 60.33 291 VAL B O 1
ATOM 5039 N N . LYS B 1 274 ? -19.702 40.706 24.862 1.00 56.74 292 LYS B N 1
ATOM 5040 C CA . LYS B 1 274 ? -20.895 41.451 25.224 1.00 57.42 292 LYS B CA 1
ATOM 5041 C C . LYS B 1 274 ? -20.515 42.657 26.093 1.00 60.92 292 LYS B C 1
ATOM 5042 O O . LYS B 1 274 ? -19.491 42.653 26.786 1.00 59.06 292 LYS B O 1
ATOM 5048 N N . LYS B 1 275 ? -21.330 43.706 25.996 1.00 58.65 293 LYS B N 1
ATOM 5049 C CA . LYS B 1 275 ? -21.171 44.937 26.759 1.00 59.10 293 LYS B CA 1
ATOM 5050 C C . LYS B 1 275 ? -21.900 44.763 28.097 1.00 64.48 293 LYS B C 1
ATOM 5051 O O . LYS B 1 275 ? -23.071 44.371 28.113 1.00 63.80 293 LYS B O 1
ATOM 5057 N N . LEU B 1 276 ? -21.183 44.998 29.209 1.00 62.08 294 LEU B N 1
ATOM 5058 C CA . LEU B 1 276 ? -21.728 44.909 30.567 1.00 63.09 294 LEU B CA 1
ATOM 5059 C C . LEU B 1 276 ? -22.352 46.244 31.006 1.00 70.75 294 LEU B C 1
ATOM 5060 O O . LEU B 1 276 ? -23.488 46.277 31.493 1.00 71.78 294 LEU B O 1
ATOM 5065 N N . SER B 1 277 ? -21.588 47.339 30.844 1.00 67.84 295 SER B N 1
ATOM 5066 C CA . SER B 1 277 ? -21.981 48.688 31.245 1.00 68.65 295 SER B CA 1
ATOM 5067 C C . SER B 1 277 ? -21.484 49.740 30.246 1.00 73.07 295 SER B C 1
ATOM 5068 O O . SER B 1 277 ? -20.578 49.469 29.447 1.00 71.25 295 SER B O 1
ATOM 5070 N N . SER B 1 278 ? -22.085 50.945 30.300 1.00 70.82 296 SER B N 1
ATOM 5071 C CA . SER B 1 278 ? -21.722 52.072 29.443 1.00 70.36 296 SER B CA 1
ATOM 5072 C C . SER B 1 278 ? -21.027 53.153 30.265 1.00 74.56 296 SER B C 1
ATOM 5073 O O . SER B 1 278 ? -20.361 54.023 29.701 1.00 74.01 296 SER B O 1
ATOM 5076 N N . LYS B 1 279 ? -21.164 53.079 31.609 1.00 71.74 297 LYS B N 1
ATOM 5077 C CA . LYS B 1 279 ? -20.570 54.021 32.554 1.00 71.60 297 LYS B CA 1
ATOM 5078 C C . LYS B 1 279 ? -20.046 53.263 33.803 1.00 75.44 297 LYS B C 1
ATOM 5079 O O . LYS B 1 279 ? -20.791 53.065 34.772 1.00 76.40 297 LYS B O 1
ATOM 5081 N N . PRO B 1 280 ? -18.762 52.833 33.807 1.00 70.55 298 PRO B N 1
ATOM 5082 C CA . PRO B 1 280 ? -17.773 52.949 32.715 1.00 69.00 298 PRO B CA 1
ATOM 5083 C C . PRO B 1 280 ? -17.998 51.879 31.632 1.00 67.61 298 PRO B C 1
ATOM 5084 O O . PRO B 1 280 ? -18.630 50.851 31.909 1.00 65.48 298 PRO B O 1
ATOM 5088 N N . LEU B 1 281 ? -17.522 52.146 30.391 1.00 62.07 299 LEU B N 1
ATOM 5089 C CA . LEU B 1 281 ? -17.629 51.222 29.250 1.00 60.53 299 LEU B CA 1
ATOM 5090 C C . LEU B 1 281 ? -16.929 49.911 29.583 1.00 61.65 299 LEU B C 1
ATOM 5091 O O . LEU B 1 281 ? -15.700 49.848 29.498 1.00 60.45 299 LEU B O 1
ATOM 5096 N N . THR B 1 282 ? -17.699 48.888 30.002 1.00 57.09 300 THR B N 1
ATOM 5097 C CA . THR B 1 282 ? -17.138 47.606 30.419 1.00 56.08 300 THR B CA 1
ATOM 5098 C C . THR B 1 282 ? -17.715 46.488 29.567 1.00 59.25 300 THR B C 1
ATOM 5099 O O . THR B 1 282 ? -18.925 46.449 29.300 1.00 59.03 300 THR B O 1
ATOM 5103 N N . PHE B 1 283 ? -16.818 45.581 29.136 1.00 53.64 301 PHE B N 1
ATOM 5104 C CA . PHE B 1 283 ? -17.144 44.447 28.289 1.00 52.26 301 PHE B CA 1
ATOM 5105 C C . PHE B 1 283 ? -16.617 43.173 28.900 1.00 56.42 301 PHE B C 1
ATOM 5106 O O . PHE B 1 283 ? -15.655 43.223 29.681 1.00 55.67 301 PHE B O 1
ATOM 5114 N N . VAL B 1 284 ? -17.210 42.028 28.496 1.00 51.84 302 VAL B N 1
ATOM 5115 C CA . VAL B 1 284 ? -16.784 40.692 28.902 1.0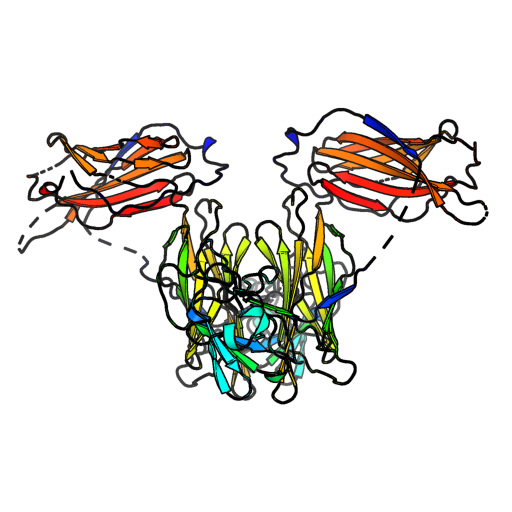0 52.06 302 VAL B CA 1
ATOM 5116 C C . VAL B 1 284 ? -16.643 39.807 27.649 1.00 55.96 302 VAL B C 1
ATOM 5117 O O . VAL B 1 284 ? -17.486 39.845 26.743 1.00 54.21 302 VAL B O 1
ATOM 5121 N N . VAL B 1 285 ? -15.543 39.044 27.591 1.00 52.72 303 VAL B N 1
ATOM 5122 C CA . VAL B 1 285 ? -15.259 38.129 26.495 1.00 52.18 303 VAL B CA 1
ATOM 5123 C C . VAL B 1 285 ? -15.048 36.737 27.078 1.00 53.18 303 VAL B C 1
ATOM 5124 O O . VAL B 1 285 ? -14.299 36.589 28.044 1.00 52.67 303 VAL B O 1
ATOM 5128 N N . THR B 1 286 ? -15.693 35.723 26.483 1.00 48.04 304 THR B N 1
ATOM 5129 C CA . THR B 1 286 ? -15.484 34.333 26.883 1.00 46.53 304 THR B CA 1
ATOM 5130 C C . THR B 1 286 ? -14.216 33.837 26.112 1.00 46.37 304 THR B C 1
ATOM 5131 O O . THR B 1 286 ? -13.980 34.222 24.954 1.00 43.90 304 THR B O 1
ATOM 5135 N N . VAL B 1 287 ? -13.373 33.055 26.809 1.00 42.14 305 VAL B N 1
ATOM 5136 C CA . VAL B 1 287 ? -12.112 32.552 26.276 1.00 41.60 305 VAL B CA 1
ATOM 5137 C C . VAL B 1 287 ? -11.968 31.054 26.589 1.00 46.44 305 VAL B C 1
ATOM 5138 O O . VAL B 1 287 ? -12.145 30.636 27.733 1.00 46.31 305 VAL B O 1
ATOM 5142 N N . ASP B 1 288 ? -11.611 30.270 25.560 1.00 43.13 306 ASP B N 1
ATOM 5143 C CA . ASP B 1 288 ? -11.318 28.847 25.682 1.00 43.17 306 ASP B CA 1
ATOM 5144 C C . ASP B 1 288 ? -9.786 28.691 25.653 1.00 42.44 306 ASP B C 1
ATOM 5145 O O . ASP B 1 288 ? -9.176 29.133 24.700 1.00 40.74 306 ASP B O 1
ATOM 5150 N N . VAL B 1 289 ? -9.172 28.170 26.732 1.00 38.39 307 VAL B N 1
ATOM 5151 C CA . VAL B 1 289 ? -7.718 28.021 26.887 1.00 37.71 307 VAL B CA 1
ATOM 5152 C C . VAL B 1 289 ? -7.352 26.538 26.855 1.00 44.91 307 VAL B C 1
ATOM 5153 O O . VAL B 1 289 ? -7.963 25.759 27.575 1.00 45.58 307 VAL B O 1
ATOM 5157 N N . ALA B 1 290 ? -6.323 26.168 26.052 1.00 42.95 308 ALA B N 1
ATOM 5158 C CA . ALA B 1 290 ? -5.820 24.790 25.910 1.00 42.31 308 ALA B CA 1
ATOM 5159 C C . ALA B 1 290 ? -4.547 24.562 26.724 1.00 45.66 308 ALA B C 1
ATOM 5160 O O . ALA B 1 290 ? -4.325 23.443 27.178 1.00 45.11 308 ALA B O 1
ATOM 5162 N N . THR B 1 291 ? -3.687 25.606 26.875 1.00 40.53 309 THR B N 1
ATOM 5163 C CA . THR B 1 291 ? -2.415 25.497 27.593 1.00 39.63 309 THR B CA 1
ATOM 5164 C C . THR B 1 291 ? -2.313 26.592 28.660 1.00 42.21 309 THR B C 1
ATOM 5165 O O . THR B 1 291 ? -2.567 27.752 28.370 1.00 42.13 309 THR B O 1
ATOM 5169 N N . ALA B 1 292 ? -1.881 26.211 29.868 1.00 37.09 310 ALA B N 1
ATOM 5170 C CA . ALA B 1 292 ? -1.651 27.086 30.994 1.00 36.98 310 ALA B CA 1
ATOM 5171 C C . ALA B 1 292 ? -0.542 28.068 30.658 1.00 40.10 310 ALA B C 1
ATOM 5172 O O . ALA B 1 292 ? 0.584 27.652 30.349 1.00 39.35 310 ALA B O 1
ATOM 5174 N N . SER B 1 293 ? -0.872 29.371 30.641 1.00 34.52 311 SER B N 1
ATOM 5175 C CA . SER B 1 293 ? 0.108 30.394 30.265 1.00 33.57 311 SER B CA 1
ATOM 5176 C C . SER B 1 293 ? -0.395 31.767 30.647 1.00 36.93 311 SER B C 1
ATOM 5177 O O . SER B 1 293 ? -1.514 31.891 31.144 1.00 37.68 311 SER B O 1
ATOM 5180 N N . ARG B 1 294 ? 0.428 32.799 30.412 1.00 32.97 312 ARG B N 1
ATOM 5181 C CA . ARG B 1 294 ? 0.041 34.188 30.623 1.00 31.75 312 ARG B CA 1
ATOM 5182 C C . ARG B 1 294 ? -0.483 34.736 29.304 1.00 32.20 312 ARG B C 1
ATOM 5183 O O . ARG B 1 294 ? 0.209 34.669 28.285 1.00 29.27 312 ARG B O 1
ATOM 5191 N N . TYR B 1 295 ? -1.694 35.261 29.322 1.00 30.27 313 TYR B N 1
ATOM 5192 C CA . TYR B 1 295 ? -2.343 35.799 28.125 1.00 30.25 313 TYR B CA 1
ATOM 5193 C C . TYR B 1 295 ? -2.724 37.263 28.304 1.00 35.24 313 TYR B C 1
ATOM 5194 O O . TYR B 1 295 ? -3.076 37.676 29.402 1.00 35.40 313 TYR B O 1
ATOM 5203 N N . ALA B 1 296 ? -2.723 38.024 27.218 1.00 33.24 314 ALA B N 1
ATOM 5204 C CA . ALA B 1 296 ? -3.161 39.417 27.270 1.00 34.29 314 ALA B CA 1
ATOM 5205 C C . ALA B 1 296 ? -4.247 39.659 26.250 1.00 39.13 314 ALA B C 1
ATOM 5206 O O . ALA B 1 296 ? -4.080 39.351 25.069 1.00 40.58 314 ALA B O 1
ATOM 5208 N N . LEU B 1 297 ? -5.354 40.183 26.709 1.00 36.42 315 LEU B N 1
ATOM 5209 C CA . LEU B 1 297 ? -6.469 40.560 25.856 1.00 37.03 315 LEU B CA 1
ATOM 5210 C C . LEU B 1 297 ? -6.341 42.026 25.579 1.00 42.27 315 LEU B C 1
ATOM 5211 O O . LEU B 1 297 ? -6.375 42.824 26.508 1.00 40.28 315 LEU B O 1
ATOM 5216 N N . GLN B 1 298 ? -6.167 42.389 24.313 1.00 40.55 316 GLN B N 1
ATOM 5217 C CA . GLN B 1 298 ? -6.060 43.779 23.928 1.00 41.46 316 GLN B CA 1
ATOM 5218 C C . GLN B 1 298 ? -7.247 44.152 23.024 1.00 47.67 316 GLN B C 1
ATOM 5219 O O . GLN B 1 298 ? -7.593 43.395 22.112 1.00 48.82 316 GLN B O 1
ATOM 5225 N N . SER B 1 299 ? -7.899 45.281 23.321 1.00 42.81 317 SER B N 1
ATOM 5226 C CA . SER B 1 299 ? -9.044 45.777 22.561 1.00 42.91 317 SER B CA 1
ATOM 5227 C C . SER B 1 299 ? -8.893 47.256 22.305 1.00 45.34 317 SER B C 1
ATOM 5228 O O . SER B 1 299 ? -8.265 47.943 23.108 1.00 43.05 317 SER B O 1
ATOM 5231 N N . VAL B 1 300 ? -9.502 47.759 21.217 1.00 42.42 318 VAL B N 1
ATOM 5232 C CA . VAL B 1 300 ? -9.428 49.166 20.872 1.00 43.43 318 VAL B CA 1
ATOM 5233 C C . VAL B 1 300 ? -10.840 49.708 20.644 1.00 46.47 318 VAL B C 1
ATOM 5234 O O . VAL B 1 300 ? -11.663 49.102 19.950 1.00 45.52 318 VAL B O 1
ATOM 5238 N N . LEU B 1 301 ? -11.105 50.853 21.263 1.00 44.57 319 LEU B N 1
ATOM 5239 C CA . LEU B 1 301 ? -12.345 51.600 21.109 1.00 45.29 319 LEU B CA 1
ATOM 5240 C C . LEU B 1 301 ? -12.168 52.597 19.942 1.00 52.10 319 LEU B C 1
ATOM 5241 O O . LEU B 1 301 ? -11.185 53.361 19.882 1.00 50.43 319 LEU B O 1
ATOM 5246 N N . PHE B 1 302 ? -13.094 52.531 18.992 1.00 50.40 320 PHE B N 1
ATOM 5247 C CA . PHE B 1 302 ? -13.123 53.386 17.813 1.00 51.10 320 PHE B CA 1
ATOM 5248 C C . PHE B 1 302 ? -14.286 54.356 17.918 1.00 58.88 320 PHE B C 1
ATOM 5249 O O . PHE B 1 302 ? -15.282 54.065 18.594 1.00 58.11 320 PHE B O 1
ATOM 5257 N N . GLN B 1 303 ? -14.163 55.496 17.234 1.00 58.02 321 GLN B N 1
ATOM 5258 C CA . GLN B 1 303 ? -15.190 56.535 17.172 1.00 59.61 321 GLN B CA 1
ATOM 5259 C C . GLN B 1 303 ? -15.588 56.769 15.716 1.00 66.51 321 GLN B C 1
ATOM 5260 O O . GLN B 1 303 ? -14.704 56.877 14.867 1.00 65.46 321 GLN B O 1
ATOM 5266 N N . LYS B 1 304 ? -16.894 56.857 15.425 1.00 66.55 322 LYS B N 1
ATOM 5267 C CA . LYS B 1 304 ? -17.381 57.123 14.072 1.00 68.20 322 LYS B CA 1
ATOM 5268 C C . LYS B 1 304 ? -18.628 58.021 14.143 1.00 75.13 322 LYS B C 1
ATOM 5269 O O . LYS B 1 304 ? -19.721 57.537 14.458 1.00 76.32 322 LYS B O 1
ATOM 5275 N N . ASN B 1 305 ? -18.456 59.332 13.873 1.00 71.93 323 ASN B N 1
ATOM 5276 C CA . ASN B 1 305 ? -19.563 60.301 13.913 1.00 96.85 323 ASN B CA 1
ATOM 5277 C C . ASN B 1 305 ? -19.843 60.882 12.528 1.00 120.19 323 ASN B C 1
ATOM 5278 O O . ASN B 1 305 ? -18.924 61.303 11.830 1.00 81.98 323 ASN B O 1
ATOM 5280 N N . GLY B 1 308 ? -18.019 62.921 9.314 1.00 83.50 326 GLY B N 1
ATOM 5281 C CA . GLY B 1 308 ? -16.698 62.429 9.679 1.00 82.33 326 GLY B CA 1
ATOM 5282 C C . GLY B 1 308 ? -16.469 60.982 9.292 1.00 85.55 326 GLY B C 1
ATOM 5283 O O . GLY B 1 308 ? -17.265 60.411 8.530 1.00 86.33 326 GLY B O 1
ATOM 5284 N N . GLU B 1 309 ? -15.369 60.379 9.830 1.00 79.33 327 GLU B N 1
ATOM 5285 C CA . GLU B 1 309 ? -14.918 58.998 9.573 1.00 77.64 327 GLU B CA 1
ATOM 5286 C C . GLU B 1 309 ? -14.516 58.268 10.907 1.00 77.73 327 GLU B C 1
ATOM 5287 O O . GLU B 1 309 ? -14.525 58.866 11.990 1.00 77.45 327 GLU B O 1
ATOM 5293 N N . ALA B 1 310 ? -14.185 56.967 10.804 1.00 70.94 328 ALA B N 1
ATOM 5294 C CA . ALA B 1 310 ? -13.831 56.092 11.914 1.00 68.82 328 ALA B CA 1
ATOM 5295 C C . ALA B 1 310 ? -12.316 56.141 12.252 1.00 68.02 328 ALA B C 1
ATOM 5296 O O . ALA B 1 310 ? -11.463 56.042 11.359 1.00 66.79 328 ALA B O 1
ATOM 5298 N N . ARG B 1 311 ? -12.001 56.303 13.558 1.00 60.31 329 ARG B N 1
ATOM 5299 C CA . ARG B 1 311 ? -10.623 56.388 14.071 1.00 57.08 329 ARG B CA 1
ATOM 5300 C C . ARG B 1 311 ? -10.489 55.784 15.499 1.00 55.43 329 ARG B C 1
ATOM 5301 O O . ARG B 1 311 ? -11.410 55.920 16.321 1.00 54.84 329 ARG B O 1
ATOM 5309 N N . PRO B 1 312 ? -9.333 55.148 15.813 1.00 48.05 330 PRO B N 1
ATOM 5310 C CA . PRO B 1 312 ? -9.149 54.575 17.166 1.00 47.11 330 PRO B CA 1
ATOM 5311 C C . PRO B 1 312 ? -8.922 55.649 18.230 1.00 48.98 330 PRO B C 1
ATOM 5312 O O . PRO B 1 312 ? -8.255 56.650 17.947 1.00 48.86 330 PRO B O 1
ATOM 5316 N N . ILE B 1 313 ? -9.491 55.462 19.441 1.00 44.46 331 ILE B N 1
ATOM 5317 C CA . ILE B 1 313 ? -9.340 56.492 20.477 1.00 45.00 331 ILE B CA 1
ATOM 5318 C C . ILE B 1 313 ? -8.717 55.956 21.773 1.00 47.40 331 ILE B C 1
ATOM 5319 O O . ILE B 1 313 ? -8.013 56.714 22.435 1.00 46.31 331 ILE B O 1
ATOM 5324 N N . GLN B 1 314 ? -8.944 54.692 22.142 1.00 44.42 332 GLN B N 1
ATOM 5325 C CA . GLN B 1 314 ? -8.326 54.170 23.372 1.00 43.99 332 GLN B CA 1
ATOM 5326 C C . GLN B 1 314 ? -8.081 52.655 23.251 1.00 46.62 332 GLN B C 1
ATOM 5327 O O . GLN B 1 314 ? -8.837 51.966 22.582 1.00 46.32 332 GLN B O 1
ATOM 5333 N N . THR B 1 315 ? -7.009 52.164 23.878 1.00 41.22 333 THR B N 1
ATOM 5334 C CA . THR B 1 315 ? -6.673 50.752 23.944 1.00 40.83 333 THR B CA 1
ATOM 5335 C C . THR B 1 315 ? -6.833 50.302 25.400 1.00 46.96 333 THR B C 1
ATOM 5336 O O . THR B 1 315 ? -6.473 51.044 26.327 1.00 47.51 333 THR B O 1
ATOM 5340 N N . SER B 1 316 ? -7.384 49.103 25.586 1.00 44.03 334 SER B N 1
ATOM 5341 C CA . SER B 1 316 ? -7.572 48.416 26.875 1.00 45.20 334 SER B CA 1
ATOM 5342 C C . SER B 1 316 ? -6.801 47.096 26.869 1.00 49.12 334 SER B C 1
ATOM 5343 O O . SER B 1 316 ? -6.835 46.391 25.856 1.00 48.14 334 SER B O 1
ATOM 5346 N N . GLN B 1 317 ? -6.111 46.758 27.970 1.00 45.19 335 GLN B N 1
ATOM 5347 C CA . GLN B 1 317 ? -5.339 45.509 28.024 1.00 44.78 335 GLN B CA 1
ATOM 5348 C C . GLN B 1 317 ? -5.499 44.811 29.362 1.00 48.01 335 GLN B C 1
ATOM 5349 O O . GLN B 1 317 ? -5.151 45.375 30.396 1.00 47.46 335 GLN B O 1
ATOM 5355 N N . ARG B 1 318 ? -6.006 43.576 29.312 1.00 43.69 336 ARG B N 1
ATOM 5356 C CA . ARG B 1 318 ? -6.199 42.668 30.440 1.00 43.36 336 ARG B CA 1
ATOM 5357 C C . ARG B 1 318 ? -5.193 41.520 30.303 1.00 44.71 336 ARG B C 1
ATOM 5358 O O . ARG B 1 318 ? -5.321 40.729 29.373 1.00 42.93 336 ARG B O 1
ATOM 5366 N N . ALA B 1 319 ? -4.166 41.480 31.179 1.00 40.29 337 ALA B N 1
ATOM 5367 C CA . ALA B 1 319 ? -3.151 40.431 31.204 1.00 38.63 337 ALA B CA 1
ATOM 5368 C C . ALA B 1 319 ? -3.285 39.604 32.485 1.00 41.67 337 ALA B C 1
ATOM 5369 O O . ALA B 1 319 ? -3.302 40.160 33.579 1.00 39.43 337 ALA B O 1
ATOM 5371 N N . GLN B 1 320 ? -3.420 38.274 32.344 1.00 40.17 338 GLN B N 1
ATOM 5372 C CA . GLN B 1 320 ? -3.559 37.360 33.475 1.00 40.37 338 GLN B CA 1
ATOM 5373 C C . GLN B 1 320 ? -3.052 35.960 33.144 1.00 43.17 338 GLN B C 1
ATOM 5374 O O . GLN B 1 320 ? -2.848 35.638 31.976 1.00 40.78 338 GLN B O 1
ATOM 5380 N N . TRP B 1 321 ? -2.861 35.140 34.190 1.00 40.28 339 TRP B N 1
ATOM 5381 C CA . TRP B 1 321 ? -2.499 33.739 34.072 1.00 40.59 339 TRP B CA 1
ATOM 5382 C C . TRP B 1 321 ? -3.779 32.926 33.855 1.00 45.36 339 TRP B C 1
ATOM 5383 O O . TRP B 1 321 ? -4.730 33.066 34.644 1.00 44.42 339 TRP B O 1
ATOM 5394 N N . LEU B 1 322 ? -3.818 32.077 32.802 1.00 39.90 340 LEU B N 1
ATOM 5395 C CA . LEU B 1 322 ? -5.026 31.277 32.582 1.00 39.63 340 LEU B CA 1
ATOM 5396 C C . LEU B 1 322 ? -4.688 29.794 32.494 1.00 43.91 340 LEU B C 1
ATOM 5397 O O . LEU B 1 322 ? -3.831 29.413 31.706 1.00 44.02 340 LEU B O 1
ATOM 5402 N N . GLU B 1 323 ? -5.359 28.962 33.295 1.00 42.50 341 GLU B N 1
ATOM 5403 C CA . GLU B 1 323 ? -5.193 27.504 33.254 1.00 42.97 341 GLU B CA 1
ATOM 5404 C C . GLU B 1 323 ? -6.042 26.942 32.106 1.00 45.53 341 GLU B C 1
ATOM 5405 O O . GLU B 1 323 ? -6.967 27.649 31.682 1.00 45.62 341 GLU B O 1
ATOM 5411 N N . PRO B 1 324 ? -5.835 25.689 31.611 1.00 41.07 342 PRO B N 1
ATOM 5412 C CA . PRO B 1 324 ? -6.736 25.176 30.553 1.00 41.21 342 PRO B CA 1
ATOM 5413 C C . PRO B 1 324 ? -8.206 25.218 30.999 1.00 46.28 342 PRO B C 1
ATOM 5414 O O . PRO B 1 324 ? -8.491 25.016 32.176 1.00 46.35 342 PRO B O 1
ATOM 5418 N N . GLY B 1 325 ? -9.112 25.539 30.076 1.00 43.93 343 GLY B N 1
ATOM 5419 C CA . GLY B 1 325 ? -10.537 25.636 30.378 1.00 44.77 343 GLY B CA 1
ATOM 5420 C C . GLY B 1 325 ? -11.211 26.875 29.822 1.00 51.26 343 GLY B C 1
ATOM 5421 O O . GLY B 1 325 ? -10.623 27.593 29.010 1.00 51.46 343 GLY B O 1
ATOM 5422 N N . LYS B 1 326 ? -12.477 27.107 30.230 1.00 49.29 344 LYS B N 1
ATOM 5423 C CA . LYS B 1 326 ? -13.259 28.275 29.821 1.00 49.40 344 LYS B CA 1
ATOM 5424 C C . LYS B 1 326 ? -13.127 29.379 30.867 1.00 54.57 344 LYS B C 1
ATOM 5425 O O . LYS B 1 326 ? -13.060 29.087 32.065 1.00 55.34 344 LYS B O 1
ATOM 5431 N N . HIS B 1 327 ? -13.013 30.645 30.403 1.00 49.64 345 HIS B N 1
ATOM 5432 C CA . HIS B 1 327 ? -12.864 31.814 31.267 1.00 48.58 345 HIS B CA 1
ATOM 5433 C C . HIS B 1 327 ? -13.655 33.015 30.704 1.00 53.54 345 HIS B C 1
ATOM 5434 O O . HIS B 1 327 ? -14.054 33.033 29.530 1.00 53.00 345 HIS B O 1
ATOM 5441 N N . VAL B 1 328 ? -13.906 34.000 31.568 1.00 50.39 346 VAL B N 1
ATOM 5442 C CA . VAL B 1 328 ? -14.576 35.247 31.222 1.00 50.71 346 VAL B CA 1
ATOM 5443 C C . VAL B 1 328 ? -13.587 36.364 31.533 1.00 55.08 346 VAL B C 1
ATOM 5444 O O . VAL B 1 328 ? -13.179 36.516 32.690 1.00 54.64 346 VAL B O 1
ATOM 5448 N N . LEU B 1 329 ? -13.139 37.087 30.490 1.00 52.22 347 LEU B N 1
ATOM 5449 C CA . LEU B 1 329 ? -12.194 38.192 30.657 1.00 52.72 347 LEU B CA 1
ATOM 5450 C C . LEU B 1 329 ? -12.959 39.510 30.566 1.00 56.52 347 LEU B C 1
ATOM 5451 O O . LEU B 1 329 ? -13.846 39.664 29.721 1.00 55.81 347 LEU B O 1
ATOM 5456 N N . GLN B 1 330 ? -12.656 40.425 31.478 1.00 53.44 348 GLN B N 1
ATOM 5457 C CA . GLN B 1 330 ? -13.299 41.730 31.554 1.00 53.89 348 GLN B CA 1
ATOM 5458 C C . GLN B 1 330 ? -12.330 42.826 31.180 1.00 56.38 348 GLN B C 1
ATOM 5459 O O . GLN B 1 330 ? -11.163 42.782 31.595 1.00 55.29 348 GLN B O 1
ATOM 5465 N N . PHE B 1 331 ? -12.811 43.816 30.397 1.00 52.15 349 PHE B N 1
ATOM 5466 C CA . PHE B 1 331 ? -12.013 44.972 30.013 1.00 51.11 349 PHE B CA 1
ATOM 5467 C C . PHE B 1 331 ? -12.912 46.200 29.989 1.00 54.17 349 PHE B C 1
ATOM 5468 O O . PHE B 1 331 ? -14.127 46.090 29.764 1.00 52.69 349 PHE B O 1
ATOM 5476 N N . THR B 1 332 ? -12.301 47.370 30.281 1.00 50.17 350 THR B N 1
ATOM 5477 C CA . THR B 1 332 ? -12.977 48.652 30.400 1.00 49.83 350 THR B CA 1
ATOM 5478 C C . THR B 1 332 ? -12.271 49.747 29.584 1.00 53.31 350 THR B C 1
ATOM 5479 O O . THR B 1 332 ? -11.051 49.693 29.384 1.00 51.10 350 THR B O 1
ATOM 5483 N N . PHE B 1 333 ? -13.055 50.762 29.161 1.00 49.91 351 PHE B N 1
ATOM 5484 C CA . PHE B 1 333 ? -12.580 51.973 28.501 1.00 49.23 351 PHE B CA 1
ATOM 5485 C C . PHE B 1 333 ? -13.055 53.209 29.256 1.00 53.69 351 PHE B C 1
ATOM 5486 O O . PHE B 1 333 ? -14.053 53.154 29.983 1.00 53.79 351 PHE B O 1
ATOM 5494 N N . ASP B 1 334 ? -12.325 54.321 29.086 1.00 50.87 352 ASP B N 1
ATOM 5495 C CA . ASP B 1 334 ? -12.719 55.652 29.527 1.00 52.53 352 ASP B CA 1
ATOM 5496 C C . ASP B 1 334 ? -13.526 56.251 28.411 1.00 59.00 352 ASP B C 1
ATOM 5497 O O . ASP B 1 334 ? -13.337 55.864 27.252 1.00 58.82 352 ASP B O 1
ATOM 5502 N N . ASN B 1 335 ? -14.387 57.204 28.717 1.00 57.25 353 ASN B N 1
ATOM 5503 C CA . ASN B 1 335 ? -15.109 57.907 27.664 1.00 57.05 353 ASN B CA 1
ATOM 5504 C C . ASN B 1 335 ? -14.931 59.386 27.943 1.00 57.72 353 ASN B C 1
ATOM 5505 O O . ASN B 1 335 ? -15.833 60.011 28.492 1.00 57.91 353 ASN B O 1
ATOM 5510 N N . HIS B 1 336 ? -13.712 59.917 27.640 1.00 52.27 354 HIS B N 1
ATOM 5511 C CA . HIS B 1 336 ? -13.283 61.303 27.904 1.00 51.94 354 HIS B CA 1
ATOM 5512 C C . HIS B 1 336 ? -14.247 62.344 27.317 1.00 57.41 354 HIS B C 1
ATOM 5513 O O . HIS B 1 336 ? -14.587 63.305 28.013 1.00 58.69 354 HIS B O 1
ATOM 5520 N N . ASN B 1 337 ? -14.693 62.155 26.063 1.00 54.52 355 ASN B N 1
ATOM 5521 C CA . ASN B 1 337 ? -15.630 63.077 25.405 1.00 55.16 355 ASN B CA 1
ATOM 5522 C C . ASN B 1 337 ? -17.106 62.636 25.597 1.00 60.73 355 ASN B C 1
ATOM 5523 O O . ASN B 1 337 ? -17.991 63.198 24.945 1.00 59.87 355 ASN B O 1
ATOM 5528 N N . GLN B 1 338 ? -17.358 61.654 26.505 1.00 59.05 356 GLN B N 1
ATOM 5529 C CA . GLN B 1 338 ? -18.674 61.097 26.869 1.00 60.30 356 GLN B CA 1
ATOM 5530 C C . GLN B 1 338 ? -19.557 60.978 25.608 1.00 66.17 356 GLN B C 1
ATOM 5531 O O . GLN B 1 338 ? -20.573 61.669 25.449 1.00 67.37 356 GLN B O 1
ATOM 5537 N N . LEU B 1 339 ? -19.091 60.131 24.688 1.00 62.50 357 LEU B N 1
ATOM 5538 C CA . LEU B 1 339 ? -19.710 59.835 23.401 1.00 62.58 357 LEU B CA 1
ATOM 5539 C C . LEU B 1 339 ? -20.778 58.745 23.537 1.00 66.12 357 LEU B C 1
ATOM 5540 O O . LEU B 1 339 ? -20.657 57.865 24.393 1.00 64.98 357 LEU B O 1
ATOM 5545 N N . SER B 1 340 ? -21.826 58.806 22.697 1.00 63.29 358 SER B N 1
ATOM 5546 C CA . SER B 1 340 ? -22.905 57.809 22.721 1.00 63.33 358 SER B CA 1
ATOM 5547 C C . SER B 1 340 ? -22.451 56.483 22.078 1.00 66.61 358 SER B C 1
ATOM 5548 O O . SER B 1 340 ? -21.511 56.469 21.276 1.00 63.91 358 SER B O 1
ATOM 5551 N N . ASP B 1 341 ? -23.150 55.384 22.432 1.00 65.30 359 ASP B N 1
ATOM 5552 C CA . ASP B 1 341 ? -22.945 54.005 21.968 1.00 65.18 359 ASP B CA 1
ATOM 5553 C C . ASP B 1 341 ? -23.061 53.879 20.442 1.00 69.71 359 ASP B C 1
ATOM 5554 O O . ASP B 1 341 ? -22.384 53.027 19.856 1.00 68.52 359 ASP B O 1
ATOM 5559 N N . ASP B 1 342 ? -23.903 54.734 19.803 1.00 67.13 360 ASP B N 1
ATOM 5560 C CA . ASP B 1 342 ? -24.126 54.773 18.352 1.00 66.66 360 ASP B CA 1
ATOM 5561 C C . ASP B 1 342 ? -22.898 55.277 17.592 1.00 67.62 360 ASP B C 1
ATOM 5562 O O . ASP B 1 342 ? -22.689 54.861 16.452 1.00 67.89 360 ASP B O 1
ATOM 5567 N N . ASN B 1 343 ? -22.091 56.165 18.211 1.00 61.57 361 ASN B N 1
ATOM 5568 C CA . ASN B 1 343 ? -20.863 56.714 17.612 1.00 59.27 361 ASN B CA 1
ATOM 5569 C C . ASN B 1 343 ? -19.584 55.961 18.082 1.00 59.36 361 ASN B C 1
ATOM 5570 O O . ASN B 1 343 ? -18.471 56.455 17.861 1.00 57.53 361 ASN B O 1
ATOM 5575 N N . LEU B 1 344 ? -19.742 54.776 18.706 1.00 54.18 362 LEU B N 1
ATOM 5576 C CA . LEU B 1 344 ? -18.614 53.955 19.190 1.00 52.57 362 LEU B CA 1
ATOM 5577 C C . LEU B 1 344 ? -18.718 52.508 18.731 1.00 57.00 362 LEU B C 1
ATOM 5578 O O . LEU B 1 344 ? -19.828 51.972 18.609 1.00 56.39 362 LEU B O 1
ATOM 5583 N N . TYR B 1 345 ? -17.553 51.854 18.533 1.00 53.68 363 TYR B N 1
ATOM 5584 C CA . TYR B 1 345 ? -17.501 50.438 18.182 1.00 54.15 363 TYR B CA 1
ATOM 5585 C C . TYR B 1 345 ? -16.133 49.816 18.577 1.00 58.73 363 TYR B C 1
ATOM 5586 O O . TYR B 1 345 ? -15.153 50.541 18.814 1.00 57.19 363 TYR B O 1
ATOM 5595 N N . LEU B 1 346 ? -16.089 48.469 18.654 1.00 57.60 364 LEU B N 1
ATOM 5596 C CA . LEU B 1 346 ? -14.868 47.711 18.947 1.00 58.16 364 LEU B CA 1
ATOM 5597 C C . LEU B 1 346 ? -14.182 47.377 17.644 1.00 64.56 364 LEU B C 1
ATOM 5598 O O . LEU B 1 346 ? -14.744 46.666 16.807 1.00 64.26 364 LEU B O 1
ATOM 5603 N N . GLY B 1 347 ? -13.007 47.959 17.465 1.00 63.52 365 GLY B N 1
ATOM 5604 C CA . GLY B 1 347 ? -12.229 47.858 16.242 1.00 64.57 365 GLY B CA 1
ATOM 5605 C C . GLY B 1 347 ? -11.542 46.544 16.049 1.00 70.96 365 GLY B C 1
ATOM 5606 O O . GLY B 1 347 ? -11.581 45.993 14.948 1.00 70.15 365 GLY B O 1
ATOM 5607 N N . TYR B 1 348 ? -10.846 46.080 17.094 1.00 69.46 366 TYR B N 1
ATOM 5608 C CA . TYR B 1 348 ? -10.192 44.790 17.071 1.00 69.63 366 TYR B CA 1
ATOM 5609 C C . TYR B 1 348 ? -10.254 44.142 18.446 1.00 70.67 366 TYR B C 1
ATOM 5610 O O . TYR B 1 348 ? -10.482 44.803 19.465 1.00 71.08 366 TYR B O 1
ATOM 5619 N N . LEU B 1 349 ? -10.088 42.827 18.435 1.00 63.99 367 LEU B N 1
ATOM 5620 C CA . LEU B 1 349 ? -10.020 41.945 19.586 1.00 62.09 367 LEU B CA 1
ATOM 5621 C C . LEU B 1 349 ? -8.853 41.037 19.336 1.00 59.85 367 LEU B C 1
ATOM 5622 O O . LEU B 1 349 ? -8.898 40.247 18.399 1.00 59.34 367 LEU B O 1
ATOM 5627 N N . ARG B 1 350 ? -7.770 41.219 20.099 1.00 52.31 368 ARG B N 1
ATOM 5628 C CA . ARG B 1 350 ? -6.519 40.469 19.955 1.00 50.59 368 ARG B CA 1
ATOM 5629 C C . ARG B 1 350 ? -6.132 39.782 21.262 1.00 52.71 368 ARG B C 1
ATOM 5630 O O . ARG B 1 350 ? -6.116 40.426 22.316 1.00 54.07 368 ARG B O 1
ATOM 5638 N N . LEU B 1 351 ? -5.809 38.490 2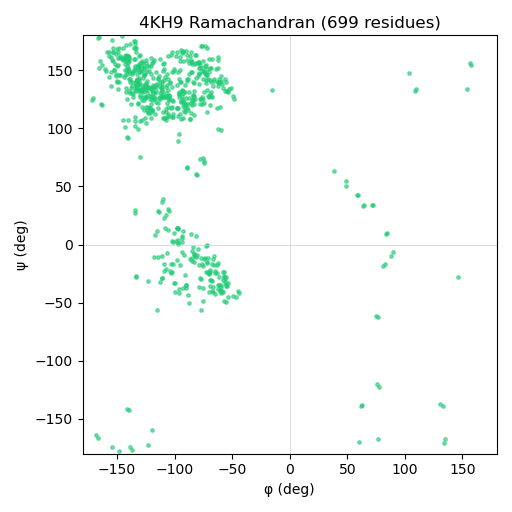1.197 1.00 44.26 369 LEU B N 1
ATOM 5639 C CA . LEU B 1 351 ? -5.384 37.756 22.379 1.00 42.69 369 LEU B CA 1
ATOM 5640 C C . LEU B 1 351 ? -3.929 37.287 22.179 1.00 42.22 369 LEU B C 1
ATOM 5641 O O . LEU B 1 351 ? -3.623 36.631 21.182 1.00 39.32 369 LEU B O 1
ATOM 5646 N N . ILE B 1 352 ? -3.033 37.686 23.099 1.00 37.39 370 ILE B N 1
ATOM 5647 C CA . ILE B 1 352 ? -1.594 37.370 23.024 1.00 36.51 370 ILE B CA 1
ATOM 5648 C C . ILE B 1 352 ? -1.238 36.312 24.051 1.00 37.11 370 ILE B C 1
ATOM 5649 O O . ILE B 1 352 ? -1.673 36.399 25.191 1.00 36.93 370 ILE B O 1
ATOM 5654 N N . ASP B 1 353 ? -0.427 35.339 23.652 1.00 32.94 371 ASP B N 1
ATOM 5655 C CA . ASP B 1 353 ? 0.141 34.325 24.531 1.00 32.64 371 ASP B CA 1
ATOM 5656 C C . ASP B 1 353 ? 1.578 34.746 24.800 1.00 38.89 371 ASP B C 1
ATOM 5657 O O . ASP B 1 353 ? 2.390 34.696 23.883 1.00 38.38 371 ASP B O 1
ATOM 5662 N N . TYR B 1 354 ? 1.906 35.140 26.043 1.00 37.90 372 TYR B N 1
ATOM 5663 C CA . TYR B 1 354 ? 3.261 35.567 26.400 1.00 38.62 372 TYR B CA 1
ATOM 5664 C C . TYR B 1 354 ? 4.248 34.410 26.459 1.00 39.68 372 TYR B C 1
ATOM 5665 O O . TYR B 1 354 ? 5.457 34.651 26.413 1.00 39.08 372 TYR B O 1
ATOM 5674 N N . GLY B 1 355 ? 3.749 33.182 26.492 1.00 33.53 373 GLY B N 1
ATOM 5675 C CA . GLY B 1 355 ? 4.598 31.997 26.437 1.00 34.00 373 GLY B CA 1
ATOM 5676 C C . GLY B 1 355 ? 5.167 31.819 25.038 1.00 39.50 373 GLY B C 1
ATOM 5677 O O . GLY B 1 355 ? 6.224 31.204 24.853 1.00 38.89 373 GLY B O 1
ATOM 5678 N N . GLN B 1 356 ? 4.465 32.390 24.041 1.00 36.51 374 GLN B N 1
ATOM 5679 C CA . GLN B 1 356 ? 4.844 32.31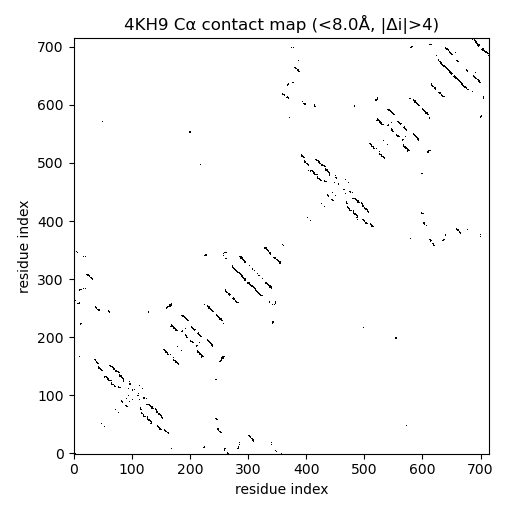7 22.635 1.00 35.92 374 GLN B CA 1
ATOM 5680 C C . GLN B 1 356 ? 5.326 33.648 22.110 1.00 40.08 374 GLN B C 1
ATOM 5681 O O . GLN B 1 356 ? 6.034 33.697 21.100 1.00 40.12 374 GLN B O 1
ATOM 5687 N N . LEU B 1 357 ? 4.918 34.735 22.785 1.00 37.24 375 LEU B N 1
ATOM 5688 C CA . LEU B 1 357 ? 5.149 36.125 22.403 1.00 38.27 375 LEU B CA 1
ATOM 5689 C C . LEU B 1 357 ? 4.522 36.317 21.013 1.00 43.52 375 LEU B C 1
ATOM 5690 O O . LEU B 1 357 ? 5.128 36.903 20.107 1.00 43.60 375 LEU B O 1
ATOM 5695 N N . LYS B 1 358 ? 3.302 35.742 20.843 1.00 40.32 376 LYS B N 1
ATOM 5696 C CA . LYS B 1 358 ? 2.499 35.771 19.604 1.00 39.64 376 LYS B CA 1
ATOM 5697 C C . LYS B 1 358 ? 1.019 35.987 19.876 1.00 42.08 376 LYS B C 1
ATOM 5698 O O . LYS B 1 358 ? 0.498 35.556 20.913 1.00 40.91 376 LYS B O 1
ATOM 5704 N N . THR B 1 359 ? 0.339 36.639 18.921 1.00 38.87 377 THR B N 1
ATOM 5705 C CA . THR B 1 359 ? -1.111 36.805 18.876 1.00 38.50 377 THR B CA 1
ATOM 5706 C C . THR B 1 359 ? -1.646 35.423 18.565 1.00 40.22 377 THR B C 1
ATOM 5707 O O . THR B 1 359 ? -1.123 34.790 17.653 1.00 41.61 377 THR B O 1
ATOM 5711 N N . VAL B 1 360 ? -2.580 34.891 19.361 1.00 33.64 378 VAL B N 1
ATOM 5712 C CA . VAL B 1 360 ? -3.085 33.519 19.122 1.00 31.45 378 VAL B CA 1
ATOM 5713 C C . VAL B 1 360 ? -4.550 33.570 18.644 1.00 38.14 378 VAL B C 1
ATOM 5714 O O . VAL B 1 360 ? -5.104 32.563 18.180 1.00 38.50 378 VAL B O 1
ATOM 5718 N N . TYR B 1 361 ? -5.154 34.756 18.719 1.00 35.51 379 TYR B N 1
ATOM 5719 C CA . TYR B 1 361 ? -6.502 35.004 18.224 1.00 36.71 379 TYR B CA 1
ATOM 5720 C C . TYR B 1 361 ? -6.638 36.461 17.909 1.00 41.92 379 TYR B C 1
ATOM 5721 O O . TYR B 1 361 ? -6.212 37.301 18.713 1.00 40.31 379 TYR B O 1
ATOM 5730 N N . GLN B 1 362 ? -7.256 36.783 16.748 1.00 39.14 380 GLN B N 1
ATOM 5731 C CA . GLN B 1 362 ? -7.538 38.174 16.406 1.00 38.96 380 GLN B CA 1
ATOM 5732 C C . GLN B 1 362 ? -8.772 38.278 15.540 1.00 45.33 380 GLN B C 1
ATOM 5733 O O . GLN B 1 362 ? -9.014 37.449 14.654 1.00 44.53 380 GLN B O 1
ATOM 5739 N N . TYR B 1 363 ? -9.556 39.313 15.826 1.00 44.00 381 TYR B N 1
ATOM 5740 C CA . TYR B 1 363 ? -10.742 39.712 15.079 1.00 44.89 381 TYR B CA 1
ATOM 5741 C C . TYR B 1 363 ? -10.575 41.177 14.772 1.00 50.77 381 TYR B C 1
ATOM 5742 O O . TYR B 1 363 ? -10.628 41.983 15.692 1.00 49.84 381 TYR B O 1
ATOM 5751 N N . ASN B 1 364 ? -10.282 41.512 13.497 1.00 49.66 382 ASN B N 1
ATOM 5752 C CA . ASN B 1 364 ? -9.982 42.868 13.042 1.00 51.60 382 ASN B CA 1
ATOM 5753 C C . ASN B 1 364 ? -11.151 43.501 12.251 1.00 60.02 382 ASN B C 1
ATOM 5754 O O . ASN B 1 364 ? -10.920 44.354 11.388 1.00 61.59 382 ASN B O 1
ATOM 5759 N N . GLN B 1 365 ? -12.395 43.131 12.572 1.00 57.69 383 GLN B N 1
ATOM 5760 C CA . GLN B 1 365 ? -13.563 43.712 11.902 1.00 58.97 383 GLN B CA 1
ATOM 5761 C C . GLN B 1 365 ? -14.383 44.561 12.891 1.00 64.64 383 GLN B C 1
ATOM 5762 O O . GLN B 1 365 ? -14.491 44.190 14.061 1.00 63.64 383 GLN B O 1
ATOM 5764 N N . PRO B 1 366 ? -14.998 45.677 12.432 1.00 63.31 384 PRO B N 1
ATOM 5765 C CA . PRO B 1 366 ? -15.805 46.518 13.344 1.00 63.39 384 PRO B CA 1
ATOM 5766 C C . PRO B 1 366 ? -17.007 45.810 13.972 1.00 65.86 384 PRO B C 1
ATOM 5767 O O . PRO B 1 366 ? -17.703 45.052 13.295 1.00 65.92 384 PRO B O 1
ATOM 5771 N N . VAL B 1 367 ? -17.245 46.064 15.271 1.00 60.25 385 VAL B N 1
ATOM 5772 C CA . VAL B 1 367 ? -18.386 45.534 16.019 1.00 59.46 385 VAL B CA 1
ATOM 5773 C C . VAL B 1 367 ? -19.046 46.713 16.729 1.00 63.88 385 VAL B C 1
ATOM 5774 O O . VAL B 1 367 ? -18.495 47.226 17.716 1.00 61.69 385 VAL B O 1
ATOM 5778 N N . LYS B 1 368 ? -20.226 47.150 16.216 1.00 62.09 386 LYS B N 1
ATOM 5779 C CA . LYS B 1 368 ? -21.013 48.238 16.814 1.00 63.29 386 LYS B CA 1
ATOM 5780 C C . LYS B 1 368 ? -21.430 47.847 18.224 1.00 68.08 386 LYS B C 1
ATOM 5781 O O . LYS B 1 368 ? -21.723 46.668 18.451 1.00 67.15 386 LYS B O 1
ATOM 5787 N N . LEU B 1 369 ? -21.445 48.811 19.173 1.00 65.91 387 LEU B N 1
ATOM 5788 C CA . LEU B 1 369 ? -21.804 48.517 20.569 1.00 66.35 387 LEU B CA 1
ATOM 5789 C C . LEU B 1 369 ? -23.244 47.981 20.667 1.00 72.96 387 LEU B C 1
ATOM 5790 O O . LEU B 1 369 ? -23.516 47.152 21.540 1.00 72.60 387 LEU B O 1
ATOM 5795 N N . SER B 1 370 ? -24.126 48.385 19.713 1.00 70.88 388 SER B N 1
ATOM 5796 C CA . SER B 1 370 ? -25.531 47.963 19.589 1.00 71.65 388 SER B CA 1
ATOM 5797 C C . SER B 1 370 ? -25.658 46.454 19.247 1.00 76.29 388 SER B C 1
ATOM 5798 O O . SER B 1 370 ? -26.772 45.917 19.286 1.00 77.79 388 SER B O 1
ATOM 5801 N N . GLN B 1 371 ? -24.527 45.786 18.905 1.00 70.43 389 GLN B N 1
ATOM 5802 C CA . GLN B 1 371 ? -24.464 44.352 18.599 1.00 79.05 389 GLN B CA 1
ATOM 5803 C C . GLN B 1 371 ? -24.058 43.554 19.839 1.00 111.09 389 GLN B C 1
ATOM 5804 O O . GLN B 1 371 ? -23.738 44.130 20.880 1.00 80.10 389 GLN B O 1
#

B-factor: mean 47.05, std 17.57, range [18.96, 145.86]

Nearest PDB structures (foldseek):
  4kh9-assembly1_A  TM=1.003E+00  e=1.580E-67  Legionella pneumophila subsp. pneumophila str. Philadelphia 1
  4kh9-assembly2_B  TM=9.644E-01  e=3.177E-64  Legionella pneumophila subsp. pneumophila str. Philadelphia 1
  8eok-assembly1_G  TM=2.506E-01  e=1.038E-05  Homo sapiens
  4d94-assembly1_A  TM=2.928E-01  e=1.604E-04  Anopheles gambiae
  2wii-assembly1_A  TM=2.365E-01  e=3.687E-05  Homo sapiens

Foldseek 3Di:
DDDDDDDDADAFDFDCQVVDDFDWDKDKDFDKDPPWQKDKAQWADDKDFLVCQAVWDKDFADWAFKDKKKAFPDQFWAAFKWKQFPVRDIGRPLVQADPQQVDPPPVVRDVQPDRGIHHTGHCVSTGGIMIMHGPDDDPRHHGMIIIIRNPPDQKMKIKTWPAQEEEAFDKIKMKIFIDDPVDDAAWDDKWKWKAAQVRDIWGWDWDDPDRGMIMTITTDHDSHQRLPDWMKMKMWTWDDDDNHIDITIDMTTHHYYGLQKEKDKAFPDVVFGKIKMKMAGNAWGKKKKKWWKWFVPDIITGMIMITIRTDHGGIDITMTTDHDDDLQRMWIQKIWMATNSRRDTSYIDRHIGRNVSD/DDDDDDDDADAFDFDCQVVDDFDWDKDKDWDDQKDKAQWADDKDFLVCQAVWDKDFADWAFKDKKKAFPDQFWAAFKWKQFPVRDIGRPLVQADPQQNDPPPVVRDVAPDRGMHHTGDCVSTGFIMIMHGPDDDPRHHGMIMIIRNPPDQKMKMKGWPAQEEEAFDKIKMKIFIDDPVDDAAWDDKWKWKAAPVRDIWTWDWDDPDRGMIMTITGDHDRHQSQPDWMKIKMWTWDDDDNGIDITIDIGTGHYYGLQKEWDKAFDDVVFGKIKIKMAGNAWGKKKKKWWKWFAPVHIDTTMMMITIRTDHGGMDIDMTTDHDVVSDDLQGMWIQKIWMATNSRRDTSYMDRHTGRNVD